Protein AF-0000000071866044 (afdb_homodimer)

pLDDT: mean 80.66, std 25.2, range [19.55, 98.75]

Solvent-accessible surface area (backbone atoms only — not comparable to full-atom values): 31209 Å² total; per-residue (Å²): 136,83,79,72,79,73,78,77,77,78,71,77,70,78,73,78,70,77,74,78,76,74,81,72,80,81,70,79,75,70,79,69,70,76,74,76,72,76,75,76,76,79,60,48,70,63,31,68,37,88,34,24,45,21,54,68,31,82,91,33,52,72,64,45,58,65,51,30,56,60,40,38,54,51,30,38,72,75,29,66,66,53,31,52,44,52,57,67,28,60,81,55,62,49,45,71,39,53,38,62,22,47,27,29,42,34,37,50,43,33,78,87,72,41,51,42,54,66,50,31,52,46,24,33,60,30,35,92,28,54,90,68,73,51,69,50,62,23,55,52,50,29,36,48,51,40,33,50,48,46,26,65,60,51,68,59,66,44,59,28,35,32,55,26,76,48,55,55,63,57,79,84,41,74,72,32,63,27,29,78,8,18,71,40,74,29,26,57,74,50,94,46,84,69,70,66,71,84,42,33,48,37,32,26,36,42,34,38,33,68,63,28,16,79,42,39,68,50,37,74,49,96,48,60,31,30,41,28,55,27,26,41,29,24,33,25,77,42,76,48,38,27,91,82,38,80,82,47,89,27,48,28,36,38,30,33,38,56,72,49,72,54,50,92,36,56,34,55,88,72,51,71,73,74,73,76,68,70,84,119,137,81,80,72,79,75,78,79,78,78,73,78,70,78,73,77,69,76,74,77,75,73,83,70,78,80,69,80,76,70,79,70,71,78,74,77,72,76,74,77,75,79,60,48,72,65,32,69,37,90,34,24,47,22,55,68,30,84,91,32,50,72,64,45,58,65,49,30,57,58,40,40,53,51,31,37,72,74,29,66,66,52,32,52,44,51,59,65,28,59,81,55,64,48,45,71,41,52,40,63,23,47,28,29,43,33,36,51,43,33,79,85,73,40,51,41,54,66,50,32,53,46,24,33,61,31,35,90,29,53,88,67,72,49,68,50,62,22,54,51,49,28,36,49,50,39,32,49,49,46,26,65,60,51,67,59,65,44,58,28,36,34,54,25,76,48,56,55,64,55,80,86,41,73,73,32,63,26,30,78,9,18,70,40,73,28,28,58,74,48,94,44,85,70,72,68,71,86,44,34,48,38,30,27,35,42,34,40,35,68,64,28,16,78,42,40,68,51,35,72,48,96,48,59,30,31,42,28,54,27,26,43,30,23,33,24,79,42,78,48,38,26,90,82,37,78,80,46,89,26,49,28,38,38,31,33,39,56,74,50,72,53,50,92,37,55,32,55,88,73,52,70,74,74,74,77,69,72,80,120

Secondary structure (DSSP, 8-state):
-----------------------------------------PPPP-S--TT------TTTHHHHHHHHHHHHHHHHHH-HHHHHHHHHHTT---EEE-HHHHHHHHHHH-SSS-THHHHHHHHHH-GGGTTTT---HHHHHHHHHHHHHHHHHH-S-EEEEEE-S---S----TT-EE--SS-EEEEE--SSS-S-GGG-SSEEEEEEESS-EE-GGG-SSSS-EEEEPTTEEEEEEEEEETTT-TT-SSSEEEEEEEEEE--TTTTTTTS---------/-----------------------------------------PPPP-S--TT------TTTHHHHHHHHHHHHHHHHHH-HHHHHHHHHHTT---EEE-HHHHHHHHHHH-SSS-THHHHHHHHHH-GGGTTTT---HHHHHHHHHHHHHHHHHH-S-EEEEEE-S---S----TT-EE--SS-EEEEE--SSS-S-GGG-SSEEEEEEESS-EE-GGG-SSSS-EEEEPTTEEEEEEEEEETTT-TT-SSSEEEEEEEEEE--TTTTTTTS---------

Nearest PDB structures (foldseek):
  2wn5-assembly1_A  TM=7.187E-01  e=1.151E-06  Clostridioides difficile
  4xsh-assembly1_B  TM=6.962E-01  e=3.735E-06  Bacillus cereus
  4tr5-assembly1_A  TM=6.330E-01  e=1.776E-06  Paenibacillus larvae subsp. larvae BRL-230010
  6klw-assembly1_H  TM=7.181E-01  e=8.890E-06  Clostridium perfringens
  7ppo-assembly1_A  TM=4.457E-01  e=5.810E-01  Legionella pneumophila

Structure (mmCIF, N/CA/C/O backbone):
data_AF-0000000071866044-model_v1
#
loop_
_entity.id
_entity.type
_entity.pdbx_description
1 polymer 'NAD(P)(+)--arginine ADP-ribosyltransferase'
#
loop_
_atom_site.group_PDB
_atom_site.id
_atom_site.type_symbol
_atom_site.label_atom_id
_atom_site.label_alt_id
_atom_site.label_comp_id
_atom_site.label_asym_id
_atom_site.label_entity_id
_atom_site.label_seq_id
_atom_site.pdbx_PDB_ins_code
_atom_site.Cartn_x
_atom_site.Cartn_y
_atom_site.Cartn_z
_atom_site.occupancy
_atom_site.B_iso_or_equiv
_atom_site.auth_seq_id
_atom_site.auth_comp_id
_atom_site.auth_asym_id
_atom_site.auth_atom_id
_atom_site.pdbx_PDB_model_num
ATOM 1 N N . MET A 1 1 ? 24.047 -8.859 -43.375 1 21.16 1 MET A N 1
ATOM 2 C CA . MET A 1 1 ? 24.562 -7.566 -43.812 1 21.16 1 MET A CA 1
ATOM 3 C C . MET A 1 1 ? 24 -6.43 -42.969 1 21.16 1 MET A C 1
ATOM 5 O O . MET A 1 1 ? 22.781 -6.328 -42.781 1 21.16 1 MET A O 1
ATOM 9 N N . ARG A 1 2 ? 24.875 -5.797 -42.062 1 20.42 2 ARG A N 1
ATOM 10 C CA . ARG A 1 2 ? 24.875 -5.137 -40.75 1 20.42 2 ARG A CA 1
ATOM 11 C C . ARG A 1 2 ? 24.359 -3.711 -40.844 1 20.42 2 ARG A C 1
ATOM 13 O O . ARG A 1 2 ? 25.125 -2.781 -41.125 1 20.42 2 ARG A O 1
ATOM 20 N N . MET A 1 3 ? 23.359 -3.49 -41.688 1 19.55 3 MET A N 1
ATOM 21 C CA . MET A 1 3 ? 23.25 -2.08 -42.062 1 19.55 3 MET A CA 1
ATOM 22 C C . MET A 1 3 ? 23.016 -1.213 -40.812 1 19.55 3 MET A C 1
ATOM 24 O O . MET A 1 3 ? 22.047 -1.438 -40.094 1 19.55 3 MET A O 1
ATOM 28 N N . LYS A 1 4 ? 24.062 -0.556 -40.312 1 22.3 4 LYS A N 1
ATOM 29 C CA . LYS A 1 4 ? 24.438 0.339 -39.219 1 22.3 4 LYS A CA 1
ATOM 30 C C . LYS A 1 4 ? 23.641 1.634 -39.25 1 22.3 4 LYS A C 1
ATOM 32 O O . LYS A 1 4 ? 23.875 2.484 -40.125 1 22.3 4 LYS A O 1
ATOM 37 N N . MET A 1 5 ? 22.328 1.606 -39.406 1 20.66 5 MET A N 1
ATOM 38 C CA . MET A 1 5 ? 21.703 2.9 -39.688 1 20.66 5 MET A CA 1
ATOM 39 C C . MET A 1 5 ? 22.141 3.939 -38.656 1 20.66 5 MET A C 1
ATOM 41 O O . MET A 1 5 ? 22.016 3.715 -37.438 1 20.66 5 MET A O 1
ATOM 45 N N . MET A 1 6 ? 23.062 4.805 -38.938 1 19.78 6 MET A N 1
ATOM 46 C CA . MET A 1 6 ? 23.844 5.898 -38.344 1 19.78 6 MET A CA 1
ATOM 47 C C . MET A 1 6 ? 22.922 7.047 -37.906 1 19.78 6 MET A C 1
ATOM 49 O O . MET A 1 6 ? 22.344 7.727 -38.75 1 19.78 6 MET A O 1
ATOM 53 N N . MET A 1 7 ? 21.812 6.781 -37.281 1 21 7 MET A N 1
ATOM 54 C CA . MET A 1 7 ? 20.938 7.938 -37.094 1 21 7 MET A CA 1
ATOM 55 C C . MET A 1 7 ? 21.703 9.109 -36.5 1 21 7 MET A C 1
ATOM 57 O O . MET A 1 7 ? 22.406 8.953 -35.5 1 21 7 MET A O 1
ATOM 61 N N . ALA A 1 8 ? 22.062 10.102 -37.25 1 22.34 8 ALA A N 1
ATOM 62 C CA . ALA A 1 8 ? 22.797 11.352 -37.094 1 22.34 8 ALA A CA 1
ATOM 63 C C . ALA A 1 8 ? 22.188 12.227 -36 1 22.34 8 ALA A C 1
ATOM 65 O O . ALA A 1 8 ? 20.969 12.43 -35.969 1 22.34 8 ALA A O 1
ATOM 66 N N . VAL A 1 9 ? 22.734 12.312 -34.812 1 21.95 9 VAL A N 1
ATOM 67 C CA . VAL A 1 9 ? 22.562 13.047 -33.562 1 21.95 9 VAL A CA 1
ATOM 68 C C . VAL A 1 9 ? 22.594 14.547 -33.812 1 21.95 9 VAL A C 1
ATOM 70 O O . VAL A 1 9 ? 23.641 15.102 -34.156 1 21.95 9 VAL A O 1
ATOM 73 N N . MET A 1 10 ? 21.625 15 -34.719 1 20.83 10 MET A N 1
ATOM 74 C CA . MET A 1 10 ? 21.797 16.422 -35.031 1 20.83 10 MET A CA 1
ATOM 75 C C . MET A 1 10 ? 21.859 17.25 -33.75 1 20.83 10 MET A C 1
ATOM 77 O O . MET A 1 10 ? 21 17.109 -32.875 1 20.83 10 MET A O 1
ATOM 81 N N . VAL A 1 11 ? 23 17.594 -33.219 1 21.86 11 VAL A N 1
ATOM 82 C CA . VAL A 1 11 ? 23.5 18.438 -32.156 1 21.86 11 VAL A CA 1
ATOM 83 C C . VAL A 1 11 ? 22.938 19.844 -32.281 1 21.86 11 VAL A C 1
ATOM 85 O O . VAL A 1 11 ? 23.25 20.547 -33.25 1 21.86 11 VAL A O 1
ATOM 88 N N . LEU A 1 12 ? 21.547 19.938 -32.188 1 21.48 12 LEU A N 1
ATOM 89 C CA . LEU A 1 12 ? 21 21.281 -32.375 1 21.48 12 LEU A CA 1
ATOM 90 C C . LEU A 1 12 ? 21.781 22.297 -31.547 1 21.48 12 LEU A C 1
ATOM 92 O O . LEU A 1 12 ? 21.875 22.172 -30.312 1 21.48 12 LEU A O 1
ATOM 96 N N . TRP A 1 13 ? 22.859 22.797 -32.031 1 21.42 13 TRP A N 1
ATOM 97 C CA . TRP A 1 13 ? 23.766 23.828 -31.531 1 21.42 13 TRP A CA 1
ATOM 98 C C . TRP A 1 13 ? 22.984 25.109 -31.203 1 21.42 13 TRP A C 1
ATOM 100 O O . TRP A 1 13 ? 22.344 25.703 -32.094 1 21.42 13 TRP A O 1
ATOM 110 N N . VAL A 1 14 ? 22.141 25.047 -30.172 1 21.77 14 VAL A N 1
ATOM 111 C CA . VAL A 1 14 ? 21.438 26.281 -29.844 1 21.77 14 VAL A CA 1
ATOM 112 C C . VAL A 1 14 ? 22.422 27.438 -29.781 1 21.77 14 VAL A C 1
ATOM 114 O O . VAL A 1 14 ? 23.422 27.375 -29.062 1 21.77 14 VAL A O 1
ATOM 117 N N . VAL A 1 15 ? 22.609 28.078 -30.875 1 21.94 15 VAL A N 1
ATOM 118 C CA . VAL A 1 15 ? 23.422 29.25 -31.156 1 21.94 15 VAL A CA 1
ATOM 119 C C . VAL A 1 15 ? 23.078 30.359 -30.156 1 21.94 15 VAL A C 1
ATOM 121 O O . VAL A 1 15 ? 21.922 30.734 -30.016 1 21.94 15 VAL A O 1
ATOM 124 N N . LEU A 1 16 ? 23.828 30.438 -29.094 1 22.66 16 LEU A N 1
ATOM 125 C CA . LEU A 1 16 ? 23.875 31.484 -28.062 1 22.66 16 LEU A CA 1
ATOM 126 C C . LEU A 1 16 ? 24.047 32.844 -28.688 1 22.66 16 LEU A C 1
ATOM 128 O O . LEU A 1 16 ? 25.109 33.156 -29.25 1 22.66 16 LEU A O 1
ATOM 132 N N . LEU A 1 17 ? 23.062 33.188 -29.531 1 23 17 LEU A N 1
ATOM 133 C CA . LEU A 1 17 ? 23.328 34.469 -30.172 1 23 17 LEU A CA 1
ATOM 134 C C . LEU A 1 17 ? 23.562 35.562 -29.125 1 23 17 LEU A C 1
ATOM 136 O O . LEU A 1 17 ? 22.891 35.562 -28.078 1 23 17 LEU A O 1
ATOM 140 N N . PRO A 1 18 ? 24.719 36.188 -29.203 1 27.31 18 PRO A N 1
ATOM 141 C CA . PRO A 1 18 ? 25.219 37.25 -28.328 1 27.31 18 PRO A CA 1
ATOM 142 C C . PRO A 1 18 ? 24.344 38.5 -28.359 1 27.31 18 PRO A C 1
ATOM 144 O O . PRO A 1 18 ? 24.219 39.125 -29.406 1 27.31 18 PRO A O 1
ATOM 147 N N . TYR A 1 19 ? 23.062 38.375 -28.078 1 23.34 19 TYR A N 1
ATOM 148 C CA . TYR A 1 19 ? 22.328 39.594 -28.281 1 23.34 19 TYR A CA 1
ATOM 149 C C . TYR A 1 19 ? 23.016 40.75 -27.578 1 23.34 19 TYR A C 1
ATOM 151 O O . TYR A 1 19 ? 23.516 40.594 -26.453 1 23.34 19 TYR A O 1
ATOM 159 N N . GLY A 1 20 ? 23.578 41.656 -28.344 1 24.53 20 GLY A N 1
ATOM 160 C CA . GLY A 1 20 ? 24.219 42.938 -28.062 1 24.53 20 GLY A CA 1
ATOM 161 C C . GLY A 1 20 ? 23.375 43.875 -27.234 1 24.53 20 GLY A C 1
ATOM 162 O O . GLY A 1 20 ? 22.297 44.312 -27.672 1 24.53 20 GLY A O 1
ATOM 163 N N . VAL A 1 21 ? 23.188 43.594 -25.953 1 26.05 21 VAL A N 1
ATOM 164 C CA . VAL A 1 21 ? 22.453 44.5 -25.078 1 26.05 21 VAL A CA 1
ATOM 165 C C . VAL A 1 21 ? 23.062 45.906 -25.141 1 26.05 21 VAL A C 1
ATOM 167 O O . VAL A 1 21 ? 24.266 46.062 -24.953 1 26.05 21 VAL A O 1
ATOM 170 N N . SER A 1 22 ? 22.5 46.656 -26.031 1 27.16 22 SER A N 1
ATOM 171 C CA . SER A 1 22 ? 22.797 48.094 -26.094 1 27.16 22 SER A CA 1
ATOM 172 C C . SER A 1 22 ? 22.828 48.688 -24.703 1 27.16 22 SER A C 1
ATOM 174 O O . SER A 1 22 ? 22.172 48.188 -23.781 1 27.16 22 SER A O 1
ATOM 176 N N . GLY A 1 23 ? 23.734 49.625 -24.422 1 25.95 23 GLY A N 1
ATOM 177 C CA . GLY A 1 23 ? 24.266 50.406 -23.312 1 25.95 23 GLY A CA 1
ATOM 178 C C . GLY A 1 23 ? 23.234 51.312 -22.656 1 25.95 23 GLY A C 1
ATOM 179 O O . GLY A 1 23 ? 23.078 52.469 -23.047 1 25.95 23 GLY A O 1
ATOM 180 N N . ALA A 1 24 ? 21.953 50.906 -22.641 1 28.39 24 ALA A N 1
ATOM 181 C CA . ALA A 1 24 ? 21.094 51.969 -22.156 1 28.39 24 ALA A CA 1
ATOM 182 C C . ALA A 1 24 ? 21.625 52.594 -20.875 1 28.39 24 ALA A C 1
ATOM 184 O O . ALA A 1 24 ? 22.406 51.969 -20.156 1 28.39 24 ALA A O 1
ATOM 185 N N . ASN A 1 25 ? 21.141 53.875 -20.625 1 30.09 25 ASN A N 1
ATOM 186 C CA . ASN A 1 25 ? 21.5 54.938 -19.703 1 30.09 25 ASN A CA 1
ATOM 187 C C . ASN A 1 25 ? 21.375 54.5 -18.25 1 30.09 25 ASN A C 1
ATOM 189 O O . ASN A 1 25 ? 20.5 53.719 -17.906 1 30.09 25 ASN A O 1
ATOM 193 N N . LEU A 1 26 ? 22.453 54.594 -17.484 1 27.92 26 LEU A N 1
ATOM 194 C CA . LEU A 1 26 ? 22.719 54.406 -16.062 1 27.92 26 LEU A CA 1
ATOM 195 C C . LEU A 1 26 ? 21.734 55.188 -15.211 1 27.92 26 LEU A C 1
ATOM 197 O O . LEU A 1 26 ? 21.859 56.406 -15.094 1 27.92 26 LEU A O 1
ATOM 201 N N . MET A 1 27 ? 20.422 55.188 -15.531 1 30.67 27 MET A N 1
ATOM 202 C CA . MET A 1 27 ? 19.703 56.031 -14.562 1 30.67 27 MET A CA 1
ATOM 203 C C . M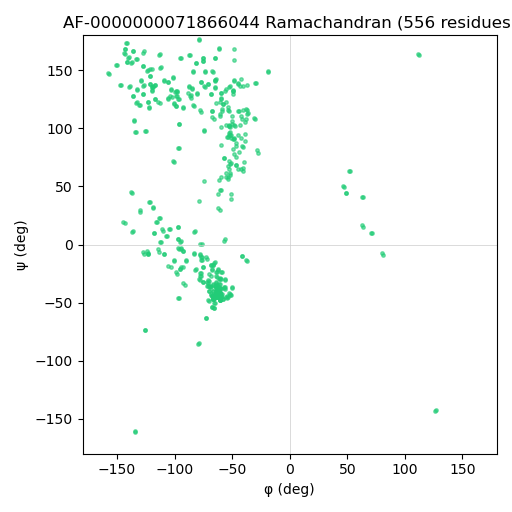ET A 1 27 ? 20.094 55.656 -13.133 1 30.67 27 MET A C 1
ATOM 205 O O . MET A 1 27 ? 20.438 54.5 -12.859 1 30.67 27 MET A O 1
ATOM 209 N N . SER A 1 28 ? 20.391 56.688 -12.305 1 31.97 28 SER A N 1
ATOM 210 C CA . SER A 1 28 ? 20.781 56.719 -10.898 1 31.97 28 SER A CA 1
ATOM 211 C C . SER A 1 28 ? 19.812 55.906 -10.031 1 31.97 28 SER A C 1
ATOM 213 O O . SER A 1 28 ? 18.594 56.031 -10.164 1 31.97 28 SER A O 1
ATOM 215 N N . HIS A 1 29 ? 20.188 54.688 -9.828 1 31.62 29 HIS A N 1
ATOM 216 C CA . HIS A 1 29 ? 19.484 53.781 -8.922 1 31.62 29 HIS A CA 1
ATOM 217 C C . HIS A 1 29 ? 19.188 54.469 -7.59 1 31.62 29 HIS A C 1
ATOM 219 O O . HIS A 1 29 ? 20.109 54.688 -6.797 1 31.62 29 HIS A O 1
ATOM 225 N N . ALA A 1 30 ? 18.312 55.438 -7.605 1 38.44 30 ALA A N 1
ATOM 226 C CA . ALA A 1 30 ? 17.844 55.875 -6.293 1 38.44 30 ALA A CA 1
ATOM 227 C C . ALA A 1 30 ? 17.688 54.688 -5.348 1 38.44 30 ALA A C 1
ATOM 229 O O . ALA A 1 30 ? 17.266 53.594 -5.762 1 38.44 30 ALA A O 1
ATOM 230 N N . GLY A 1 31 ? 18.469 54.688 -4.301 1 35.75 31 GLY A N 1
ATOM 231 C CA . GLY A 1 31 ? 18.562 53.781 -3.189 1 35.75 31 GLY A CA 1
ATOM 232 C C . GLY A 1 31 ? 17.219 53.312 -2.682 1 35.75 31 GLY A C 1
ATOM 233 O O . GLY A 1 31 ? 16.469 54.094 -2.068 1 35.75 31 GLY A O 1
ATOM 234 N N . ARG A 1 32 ? 16.469 52.562 -3.471 1 36.03 32 ARG A N 1
ATOM 235 C CA . ARG A 1 32 ? 15.32 51.969 -2.785 1 36.03 32 ARG A CA 1
ATOM 236 C C . ARG A 1 32 ? 15.703 51.438 -1.415 1 36.03 32 ARG A C 1
ATOM 238 O O . ARG A 1 32 ? 16.703 50.719 -1.286 1 36.03 32 ARG A O 1
ATOM 245 N N . LYS A 1 33 ? 15.289 52 -0.463 1 44.28 33 LYS A N 1
ATOM 246 C CA . LYS A 1 33 ? 15.398 51.469 0.893 1 44.28 33 LYS A CA 1
ATOM 247 C C . LYS A 1 33 ? 15.109 49.969 0.926 1 44.28 33 LYS A C 1
ATOM 249 O O . LYS A 1 33 ? 14.148 49.531 0.301 1 44.28 33 LYS A O 1
ATOM 254 N N . PRO A 1 34 ? 16.062 49.156 1.125 1 40.78 34 PRO A N 1
ATOM 255 C CA . PRO A 1 34 ? 15.781 47.75 1.223 1 40.78 34 PRO A CA 1
ATOM 256 C C . PRO A 1 34 ? 14.484 47.438 1.979 1 40.78 34 PRO A C 1
ATOM 258 O O . PRO A 1 34 ? 14.242 48 3.047 1 40.78 34 PRO A O 1
ATOM 261 N N . VAL A 1 35 ? 13.328 47.25 1.34 1 43.16 35 VAL A N 1
ATOM 262 C CA . VAL A 1 35 ? 12.148 46.719 2.021 1 43.16 35 VAL A CA 1
ATOM 263 C C . VAL A 1 35 ? 12.562 45.656 3.049 1 43.16 35 VAL A C 1
ATOM 265 O O . VAL A 1 35 ? 13.328 44.75 2.736 1 43.16 35 VAL A O 1
ATOM 268 N N . ALA A 1 36 ? 12.422 45.875 4.281 1 46.66 36 ALA A N 1
ATOM 269 C CA . ALA A 1 36 ? 12.695 44.969 5.387 1 46.66 36 ALA A CA 1
ATOM 270 C C . ALA A 1 36 ? 12.086 43.594 5.129 1 46.66 36 ALA A C 1
ATOM 272 O O . ALA A 1 36 ? 10.922 43.5 4.727 1 46.66 36 ALA A O 1
ATOM 273 N N . THR A 1 37 ? 12.82 42.531 4.715 1 49.12 37 THR A N 1
ATOM 274 C CA . THR A 1 37 ? 12.383 41.156 4.691 1 49.12 37 THR A CA 1
ATOM 275 C C . THR A 1 37 ? 11.531 40.844 5.918 1 49.12 37 THR A C 1
ATOM 277 O O . THR A 1 37 ? 11.906 41.156 7.043 1 49.12 37 THR A O 1
ATOM 280 N N . PRO A 1 38 ? 10.227 40.688 5.715 1 53.19 38 PRO A N 1
ATOM 281 C CA . PRO A 1 38 ? 9.477 40.344 6.922 1 53.19 38 PRO A CA 1
ATOM 282 C C . PRO A 1 38 ? 10.219 39.344 7.812 1 53.19 38 PRO A C 1
ATOM 284 O O . PRO A 1 38 ? 11.008 38.531 7.32 1 53.19 38 PRO A O 1
ATOM 287 N N . PRO A 1 39 ? 10.211 39.594 9.156 1 54.97 39 PRO A N 1
ATOM 288 C CA . PRO A 1 39 ? 10.883 38.656 10.062 1 54.97 39 PRO A CA 1
ATOM 289 C C . PRO A 1 39 ? 10.438 37.219 9.859 1 54.97 39 PRO A C 1
ATOM 291 O O . PRO A 1 39 ? 9.312 36.969 9.422 1 54.97 39 PRO A O 1
ATOM 294 N N . PRO A 1 40 ? 11.383 36.312 9.859 1 59.84 40 PRO A N 1
ATOM 295 C CA . PRO A 1 40 ? 11 34.906 9.766 1 59.84 40 PRO A CA 1
ATOM 296 C C . PRO A 1 40 ? 9.906 34.531 10.758 1 59.84 40 PRO A C 1
ATOM 298 O O . PRO A 1 40 ? 9.812 35.094 11.836 1 59.84 40 PRO A O 1
ATOM 301 N N . PRO A 1 41 ? 8.883 33.844 10.273 1 62.94 41 PRO A N 1
ATOM 302 C CA . PRO A 1 41 ? 7.836 33.406 11.211 1 62.94 41 PRO A CA 1
ATOM 303 C C . PRO A 1 41 ? 8.406 32.844 12.508 1 62.94 41 PRO A C 1
ATOM 305 O O . PRO A 1 41 ? 9.508 32.312 12.516 1 62.94 41 PRO A O 1
ATOM 308 N N . PRO A 1 42 ? 7.762 33.281 13.602 1 69.56 42 PRO A N 1
ATOM 309 C CA . PRO A 1 42 ? 8.242 32.75 14.883 1 69.56 42 PRO A CA 1
ATOM 310 C C . PRO A 1 42 ? 8.398 31.219 14.875 1 69.56 42 PRO A C 1
ATOM 312 O O . PRO A 1 42 ? 7.688 30.531 14.141 1 69.56 42 PRO A O 1
ATOM 315 N N . THR A 1 43 ? 9.438 30.734 15.516 1 79.69 43 THR A N 1
ATOM 316 C CA . THR A 1 43 ? 9.688 29.312 15.703 1 79.69 43 THR A CA 1
ATOM 317 C C . THR A 1 43 ? 8.523 28.641 16.422 1 79.69 43 THR A C 1
ATOM 319 O O . THR A 1 43 ? 8.117 29.078 17.5 1 79.69 43 THR A O 1
ATOM 322 N N . PRO A 1 44 ? 7.918 27.688 15.852 1 84.44 44 PRO A N 1
ATOM 323 C CA . PRO A 1 44 ? 6.777 27.016 16.5 1 84.44 44 PRO A CA 1
ATOM 324 C C . PRO A 1 44 ? 7.18 26.234 17.75 1 84.44 44 PRO A C 1
ATOM 326 O O . PRO A 1 44 ? 8.328 25.812 17.875 1 84.44 44 PRO A O 1
ATOM 329 N N . PRO A 1 45 ? 6.258 26.156 18.719 1 89.5 45 PRO A N 1
ATOM 330 C CA . PRO A 1 45 ? 6.52 25.297 19.859 1 89.5 45 PRO A CA 1
ATOM 331 C C . PRO A 1 45 ? 6.387 23.812 19.531 1 89.5 45 PRO A C 1
ATOM 333 O O . PRO A 1 45 ? 5.668 23.453 18.594 1 89.5 45 PRO A O 1
ATOM 336 N N . LEU A 1 46 ? 7.121 22.984 20.172 1 94.06 46 LEU A N 1
ATOM 337 C CA . LEU A 1 46 ? 6.902 21.547 20.172 1 94.06 46 LEU A CA 1
ATOM 338 C C . LEU A 1 46 ? 6.105 21.125 21.406 1 94.06 46 LEU A C 1
ATOM 340 O O . LEU A 1 46 ? 6.684 20.75 22.422 1 94.06 46 LEU A O 1
ATOM 344 N N . ASP A 1 47 ? 4.801 21.25 21.344 1 96 47 ASP A N 1
ATOM 345 C CA . ASP A 1 47 ? 3.887 21.016 22.453 1 96 47 ASP A CA 1
ATOM 346 C C . ASP A 1 47 ? 2.689 20.172 22.016 1 96 47 ASP A C 1
ATOM 348 O O . ASP A 1 47 ? 2.785 19.406 21.047 1 96 47 ASP A O 1
ATOM 352 N N . MET A 1 48 ? 1.645 20.219 22.75 1 97.12 48 MET A N 1
ATOM 353 C CA . MET A 1 48 ? 0.473 19.391 22.484 1 97.12 48 MET A CA 1
ATOM 354 C C . MET A 1 48 ? -0.415 20.047 21.422 1 97.12 48 MET A C 1
ATOM 356 O O . MET A 1 48 ? -1.571 19.656 21.25 1 97.12 48 MET A O 1
ATOM 360 N N . ALA A 1 49 ? 0.015 21.078 20.75 1 96.31 49 ALA A N 1
ATOM 361 C CA . ALA A 1 49 ? -0.653 21.734 19.625 1 96.31 49 ALA A CA 1
ATOM 362 C C . ALA A 1 49 ? -2.09 22.094 19.984 1 96.31 49 ALA A C 1
ATOM 364 O O . ALA A 1 49 ? -3.035 21.641 19.344 1 96.31 49 ALA A O 1
ATOM 365 N N . PRO A 1 50 ? -2.297 22.969 20.953 1 96.62 50 PRO A N 1
ATOM 366 C CA . PRO A 1 50 ? -3.639 23.266 21.469 1 96.62 50 PRO A CA 1
ATOM 367 C C . PRO A 1 50 ? -4.531 23.938 20.422 1 96.62 50 PRO A C 1
ATOM 369 O O . PRO A 1 50 ? -5.758 23.938 20.562 1 96.62 50 PRO A O 1
ATOM 372 N N . ASN A 1 51 ? -4.02 24.453 19.359 1 96.94 51 ASN A N 1
ATOM 373 C CA . ASN A 1 51 ? -4.801 25.188 18.375 1 96.94 51 ASN A CA 1
ATOM 374 C C . ASN A 1 51 ? -5.051 24.359 17.109 1 96.94 51 ASN A C 1
ATOM 376 O O . ASN A 1 51 ? -5.539 24.875 16.109 1 96.94 51 ASN A O 1
ATOM 380 N N . SER A 1 52 ? -4.797 23.062 17.172 1 97.88 52 SER A N 1
ATOM 381 C CA . SER A 1 52 ? -4.859 22.172 16.016 1 97.88 52 SER A CA 1
ATOM 382 C C . SER A 1 52 ? -6.297 21.766 15.711 1 97.88 52 SER A C 1
ATOM 384 O O . SER A 1 52 ? -7.059 21.438 16.625 1 97.88 52 SER A O 1
ATOM 386 N N . VAL A 1 53 ? -6.727 21.906 14.422 1 98.25 53 VAL A N 1
ATOM 387 C CA . VAL A 1 53 ? -7.895 21.156 13.969 1 98.25 53 VAL A CA 1
ATOM 388 C C . VAL A 1 53 ? -7.57 19.656 13.945 1 98.25 53 VAL A C 1
ATOM 390 O O . VAL A 1 53 ? -6.777 19.203 13.125 1 98.25 53 VAL A O 1
ATOM 393 N N . ASP A 1 54 ? -8.156 18.891 14.867 1 98.38 54 ASP A N 1
ATOM 394 C CA . ASP A 1 54 ? -7.758 17.5 15.07 1 98.38 54 ASP A CA 1
ATOM 395 C C . ASP A 1 54 ? -8.977 16.578 15.086 1 98.38 54 ASP A C 1
ATOM 397 O O . ASP A 1 54 ? -9 15.594 15.82 1 98.38 54 ASP A O 1
ATOM 401 N N . ASP A 1 55 ? -10.062 17 14.359 1 97.94 55 ASP A N 1
ATOM 402 C CA . ASP A 1 55 ? -11.266 16.172 14.305 1 97.94 55 ASP A CA 1
ATOM 403 C C . ASP A 1 55 ? -10.953 14.797 13.711 1 97.94 55 ASP A C 1
ATOM 405 O O . ASP A 1 55 ? -10.469 14.695 12.586 1 97.94 55 ASP A O 1
ATOM 409 N N . MET A 1 56 ? -11.305 13.742 14.422 1 97.19 56 MET A N 1
ATOM 410 C CA . MET A 1 56 ? -11.086 12.367 13.992 1 97.19 56 MET A CA 1
ATOM 411 C C . MET A 1 56 ? -12.328 11.805 13.312 1 97.19 56 MET A C 1
ATOM 413 O O . MET A 1 56 ? -12.258 10.789 12.617 1 97.19 56 MET A O 1
ATOM 417 N N . TYR A 1 57 ? -13.414 12.383 13.578 1 97.31 57 TYR A N 1
ATOM 418 C CA . TYR A 1 57 ? -14.711 12 13.016 1 97.31 57 TYR A CA 1
ATOM 419 C C . TYR A 1 57 ? -15.094 10.594 13.438 1 97.31 57 TYR A C 1
ATOM 421 O O . TYR A 1 57 ? -15.75 9.867 12.688 1 97.31 57 TYR A O 1
ATOM 429 N N . GLN A 1 58 ? -14.555 9.961 14.398 1 91.56 58 GLN A N 1
ATOM 430 C CA . GLN A 1 58 ? -14.703 8.57 14.82 1 91.56 58 GLN A CA 1
ATOM 431 C C . GLN A 1 58 ? -16.172 8.188 14.961 1 91.56 58 GLN A C 1
ATOM 433 O O . GLN A 1 58 ? -16.578 7.082 14.602 1 91.56 58 GLN A O 1
ATOM 438 N N . THR A 1 59 ? -17.109 9.07 15.461 1 91.19 59 THR A N 1
ATOM 439 C CA . THR A 1 59 ? -18.484 8.664 15.727 1 91.19 59 THR A CA 1
ATOM 440 C C . THR A 1 59 ? -19.453 9.32 14.734 1 91.19 59 THR A C 1
ATOM 442 O O . THR A 1 59 ? -20.672 9.242 14.898 1 91.19 59 THR A O 1
ATOM 445 N N . CYS A 1 60 ? -18.875 9.914 13.711 1 96.56 60 CYS A N 1
ATOM 446 C CA . CYS A 1 60 ? -19.781 10.664 12.844 1 96.56 60 CYS A CA 1
ATOM 447 C C . CYS A 1 60 ? -19.375 10.539 11.383 1 96.56 60 CYS A C 1
ATOM 449 O O . CYS A 1 60 ? -19.672 11.414 10.57 1 96.56 60 CYS A O 1
ATOM 451 N N . THR A 1 61 ? -18.562 9.508 11.062 1 96 61 THR A N 1
ATOM 452 C CA . THR A 1 61 ? -18 9.383 9.727 1 96 61 THR A CA 1
ATOM 453 C C . THR A 1 61 ? -19.094 9.406 8.664 1 96 61 THR A C 1
ATOM 455 O O . THR A 1 61 ? -18.984 10.109 7.66 1 96 61 THR A O 1
ATOM 458 N N . GLU A 1 62 ? -20.219 8.664 8.891 1 94.31 62 GLU A N 1
ATOM 459 C CA . GLU A 1 62 ? -21.297 8.586 7.91 1 94.31 62 GLU A CA 1
ATOM 460 C C . GLU A 1 62 ? -21.984 9.938 7.746 1 94.31 62 GLU A C 1
ATOM 462 O O . GLU A 1 62 ? -22.25 10.375 6.621 1 94.31 62 GLU A O 1
ATOM 467 N N . GLN A 1 63 ? -22.297 10.57 8.852 1 95.81 63 GLN A N 1
ATOM 468 C CA . GLN A 1 63 ? -22.938 11.883 8.805 1 95.81 63 GLN A CA 1
ATOM 469 C C . GLN A 1 63 ? -22.031 12.906 8.117 1 95.81 63 GLN A C 1
ATOM 471 O O . GLN A 1 63 ? -22.5 13.703 7.301 1 95.81 63 GLN A O 1
ATOM 476 N N . MET A 1 64 ? -20.766 12.836 8.484 1 97.06 64 MET A N 1
ATOM 477 C CA . MET A 1 64 ? -19.828 13.805 7.91 1 97.06 64 MET A CA 1
ATOM 478 C C . MET A 1 64 ? -19.656 13.57 6.414 1 97.06 64 MET A C 1
ATOM 480 O O . MET A 1 64 ? -19.453 14.523 5.656 1 97.06 64 MET A O 1
ATOM 484 N N . GLU A 1 65 ? -19.703 12.32 5.957 1 95.94 65 GLU A N 1
ATOM 485 C CA . GLU A 1 65 ? -19.609 12.023 4.527 1 95.94 65 GLU A CA 1
ATOM 486 C C . GLU A 1 65 ? -20.703 12.758 3.748 1 95.94 65 GLU A C 1
ATOM 488 O O . GLU A 1 65 ? -20.453 13.242 2.645 1 95.94 65 GLU A O 1
ATOM 493 N N . GLU A 1 66 ? -21.812 12.82 4.34 1 94.75 66 GLU A N 1
ATOM 494 C CA . GLU A 1 66 ? -22.938 13.516 3.703 1 94.75 66 GLU A CA 1
ATOM 495 C C . GLU A 1 66 ? -22.688 15.023 3.668 1 94.75 66 GLU A C 1
ATOM 497 O O . GLU A 1 66 ? -22.969 15.672 2.658 1 94.75 66 GLU A O 1
ATOM 502 N N . GLU A 1 67 ? -22.141 15.547 4.727 1 95.81 67 GLU A N 1
ATOM 503 C CA . GLU A 1 67 ? -21.922 16.984 4.832 1 95.81 67 GLU A CA 1
ATOM 504 C C . GLU A 1 67 ? -20.703 17.406 4.02 1 95.81 67 GLU A C 1
ATOM 506 O O . GLU A 1 67 ? -20.625 18.547 3.553 1 95.81 67 GLU A O 1
ATOM 511 N N . ALA A 1 68 ? -19.75 16.5 3.822 1 97.19 68 ALA A N 1
ATOM 512 C CA . ALA A 1 68 ? -18.453 16.812 3.23 1 97.19 68 ALA A CA 1
ATOM 513 C C . ALA A 1 68 ? -18.594 17.281 1.792 1 97.19 68 ALA A C 1
ATOM 515 O O . ALA A 1 68 ? -17.828 18.125 1.324 1 97.19 68 ALA A O 1
ATOM 516 N N . ALA A 1 69 ? -19.656 16.844 1.131 1 96 69 ALA A N 1
ATOM 517 C CA . ALA A 1 69 ? -19.891 17.266 -0.249 1 96 69 ALA A CA 1
ATOM 518 C C . ALA A 1 69 ? -20.141 18.766 -0.329 1 96 69 ALA A C 1
ATOM 520 O O . ALA A 1 69 ? -19.641 19.453 -1.225 1 96 69 ALA A O 1
ATOM 521 N N . THR A 1 70 ? -20.938 19.203 0.623 1 96.56 70 THR A N 1
ATOM 522 C CA . THR A 1 70 ? -21.219 20.641 0.672 1 96.56 70 THR A CA 1
ATOM 523 C C . THR A 1 70 ? -19.969 21.438 1.023 1 96.56 70 THR A C 1
ATOM 525 O O . THR A 1 70 ? -19.672 22.453 0.398 1 96.56 70 THR A O 1
ATOM 528 N N . TYR A 1 71 ? -19.203 20.984 1.982 1 97.56 71 TYR A N 1
ATOM 529 C CA . TYR A 1 71 ? -17.953 21.641 2.35 1 97.56 71 TYR A CA 1
ATOM 530 C C . TYR A 1 71 ? -16.984 21.656 1.177 1 97.56 71 TYR A C 1
ATOM 532 O O . TYR A 1 71 ? -16.281 22.641 0.967 1 97.56 71 TYR A O 1
ATOM 540 N N . LEU A 1 72 ? -16.984 20.594 0.416 1 98.06 72 LEU A N 1
ATOM 541 C CA . LEU A 1 72 ? -16.078 20.5 -0.725 1 98.06 72 LEU A CA 1
ATOM 542 C C . LEU A 1 72 ? -16.391 21.562 -1.771 1 98.06 72 LEU A C 1
ATOM 544 O O . LEU A 1 72 ? -15.492 22.203 -2.295 1 98.06 72 LEU A O 1
ATOM 548 N N . GLN A 1 73 ? -17.688 21.688 -2.029 1 97.5 73 GLN A N 1
ATOM 549 C CA . GLN A 1 73 ? -18.094 22.719 -2.99 1 97.5 73 GLN A CA 1
ATOM 550 C C . GLN A 1 73 ? -17.688 24.109 -2.514 1 97.5 73 GLN A C 1
ATOM 552 O O . GLN A 1 73 ? -17.234 24.938 -3.311 1 97.5 73 GLN A O 1
ATOM 557 N N . ASN A 1 74 ? -17.859 24.375 -1.244 1 97.12 74 ASN A N 1
ATOM 558 C CA . ASN A 1 74 ? -17.453 25.656 -0.676 1 97.12 74 ASN A CA 1
ATOM 559 C C . ASN A 1 74 ? -15.945 25.875 -0.802 1 97.12 74 ASN A C 1
ATOM 561 O O . ASN A 1 74 ? -15.5 26.969 -1.146 1 97.12 74 ASN A O 1
ATOM 565 N N . GLU A 1 75 ? -15.172 24.828 -0.513 1 97.69 75 GLU A N 1
ATOM 566 C CA . GLU A 1 75 ? -13.719 24.922 -0.616 1 97.69 75 GLU A CA 1
ATOM 567 C C . GLU A 1 75 ? -13.281 25.219 -2.047 1 97.69 75 GLU A C 1
ATOM 569 O O . GLU A 1 75 ? -12.414 26.062 -2.27 1 97.69 75 GLU A O 1
ATOM 574 N N . LYS A 1 76 ? -13.867 24.578 -3.004 1 97.62 76 LYS A N 1
ATOM 575 C CA . LYS A 1 76 ? -13.562 24.797 -4.414 1 97.62 76 LYS A CA 1
ATOM 576 C C . LYS A 1 76 ? -13.93 26.219 -4.832 1 97.62 76 LYS A C 1
ATOM 578 O O . LYS A 1 76 ? -13.195 26.859 -5.594 1 97.62 76 LYS A O 1
ATOM 583 N N . ASN A 1 77 ? -15.008 26.75 -4.293 1 97.06 77 ASN A N 1
ATOM 584 C CA . ASN A 1 77 ? -15.461 28.094 -4.625 1 97.06 77 ASN A CA 1
ATOM 585 C C . ASN A 1 77 ? -14.547 29.156 -4.027 1 97.06 77 ASN A C 1
ATOM 587 O O . ASN A 1 77 ? -14.336 30.203 -4.633 1 97.06 77 ASN A O 1
ATOM 591 N N . ASN A 1 78 ? -13.977 28.875 -2.891 1 96.12 78 ASN A N 1
ATOM 592 C CA . ASN A 1 78 ? -13.273 29.906 -2.123 1 96.12 78 ASN A CA 1
ATOM 593 C C . ASN A 1 78 ? -11.781 29.906 -2.449 1 96.12 78 ASN A C 1
ATOM 595 O O . ASN A 1 78 ? -11.078 30.875 -2.127 1 96.12 78 ASN A O 1
ATOM 599 N N . ASP A 1 79 ? -11.25 28.828 -3.012 1 95.56 79 ASP A N 1
ATOM 600 C CA . ASP A 1 79 ? -9.82 28.703 -3.266 1 95.56 79 ASP A CA 1
ATOM 601 C C . ASP A 1 79 ? -9.562 28.156 -4.668 1 95.56 79 ASP A C 1
ATOM 603 O O . ASP A 1 79 ? -9.672 26.953 -4.902 1 95.56 79 ASP A O 1
ATOM 607 N N . GLU A 1 80 ? -9.094 29.016 -5.555 1 96 80 GLU A N 1
ATOM 608 C CA . GLU A 1 80 ? -8.875 28.656 -6.953 1 96 80 GLU A CA 1
ATOM 609 C C . GLU A 1 80 ? -7.801 27.578 -7.082 1 96 80 GLU A C 1
ATOM 611 O O . GLU A 1 80 ? -7.922 26.672 -7.898 1 96 80 GLU A O 1
ATOM 616 N N . SER A 1 81 ? -6.777 27.781 -6.289 1 95.62 81 SER A N 1
ATOM 617 C CA . SER A 1 81 ? -5.703 26.797 -6.332 1 95.62 81 SER A CA 1
ATOM 618 C C . SER A 1 81 ? -6.195 25.422 -5.895 1 95.62 81 SER A C 1
ATOM 620 O O . SER A 1 81 ? -5.828 24.406 -6.492 1 95.62 81 SER A O 1
ATOM 622 N N . PHE A 1 82 ? -7.012 25.422 -4.93 1 97.19 82 PHE A N 1
ATOM 623 C CA . PHE A 1 82 ? -7.598 24.172 -4.465 1 97.19 82 PHE A CA 1
ATOM 624 C C . PHE A 1 82 ? -8.5 23.578 -5.535 1 97.19 82 PHE A C 1
ATOM 626 O O . PHE A 1 82 ? -8.43 22.375 -5.812 1 97.19 82 PHE A O 1
ATOM 633 N N . ARG A 1 83 ? -9.336 24.359 -6.113 1 97.62 83 ARG A N 1
ATOM 634 C CA . ARG A 1 83 ? -10.242 23.906 -7.164 1 97.62 83 ARG A CA 1
ATOM 635 C C . ARG A 1 83 ? -9.469 23.25 -8.305 1 97.62 83 ARG A C 1
ATOM 637 O O . ARG A 1 83 ? -9.852 22.188 -8.789 1 97.62 83 ARG A O 1
ATOM 644 N N . LYS A 1 84 ? -8.445 23.875 -8.68 1 96.94 84 LYS A N 1
ATOM 645 C CA . LYS A 1 84 ? -7.641 23.344 -9.773 1 96.94 84 LYS A CA 1
ATOM 646 C C . LYS A 1 84 ? -6.992 22.016 -9.398 1 96.94 84 LYS A C 1
ATOM 648 O O . LYS A 1 84 ? -6.98 21.078 -10.188 1 96.94 84 LYS A O 1
ATOM 653 N N . SER A 1 85 ? -6.461 21.984 -8.18 1 96.12 85 SER A N 1
ATOM 654 C CA . SER A 1 85 ? -5.824 20.75 -7.703 1 96.12 85 SER A CA 1
ATOM 655 C C . SER A 1 85 ? -6.828 19.609 -7.617 1 96.12 85 SER A C 1
ATOM 657 O O . SER A 1 85 ? -6.52 18.484 -7.988 1 96.12 85 SER A O 1
ATOM 659 N N . TRP A 1 86 ? -8.016 19.922 -7.141 1 97.5 86 TRP A N 1
ATOM 660 C CA . TRP A 1 86 ? -9.055 18.906 -7.027 1 97.5 86 TRP A CA 1
ATOM 661 C C . TRP A 1 86 ? -9.492 18.422 -8.406 1 97.5 86 TRP A C 1
ATOM 663 O O . TRP A 1 86 ? -9.719 17.234 -8.609 1 97.5 86 TRP A O 1
ATOM 673 N N . LYS A 1 87 ? -9.609 19.312 -9.344 1 96.88 87 LYS A N 1
ATOM 674 C CA . LYS A 1 87 ? -9.984 18.953 -10.711 1 96.88 87 LYS A CA 1
ATOM 675 C C . LYS A 1 87 ? -8.953 18.016 -11.328 1 96.88 87 LYS A C 1
ATOM 677 O O . LYS A 1 87 ? -9.312 17.031 -11.984 1 96.88 87 LYS A O 1
ATOM 682 N N . GLU A 1 88 ? -7.734 18.297 -11.078 1 94.44 88 GLU A N 1
ATOM 683 C CA . GLU A 1 88 ? -6.668 17.453 -11.609 1 94.44 88 GLU A CA 1
ATOM 684 C C . GLU A 1 88 ? -6.738 16.047 -11.016 1 94.44 88 GLU A C 1
ATOM 686 O O . GLU A 1 88 ? -6.391 15.07 -11.688 1 94.44 88 GLU A O 1
ATOM 691 N N . ALA A 1 89 ? -7.18 15.961 -9.781 1 94.62 89 ALA A N 1
ATOM 692 C CA . ALA A 1 89 ? -7.234 14.68 -9.086 1 94.62 89 ALA A CA 1
ATOM 693 C C . ALA A 1 89 ? -8.438 13.859 -9.531 1 94.62 89 ALA A C 1
ATOM 695 O O . ALA A 1 89 ? -8.547 12.672 -9.219 1 94.62 89 ALA A O 1
ATOM 696 N N . GLU A 1 90 ? -9.359 14.43 -10.32 1 95.44 90 GLU A N 1
ATOM 697 C CA . GLU A 1 90 ? -10.586 13.758 -10.719 1 95.44 90 GLU A CA 1
ATOM 698 C C . GLU A 1 90 ? -10.289 12.57 -11.633 1 95.44 90 GLU A C 1
ATOM 700 O O . GLU A 1 90 ? -11.148 11.711 -11.844 1 95.44 90 GLU A O 1
ATOM 705 N N . LYS A 1 91 ? -9.156 12.492 -12.211 1 91.31 91 LYS A N 1
ATOM 706 C CA . LYS A 1 91 ? -8.766 11.367 -13.062 1 91.31 91 LYS A CA 1
ATOM 707 C C . LYS A 1 91 ? -8.617 10.086 -12.25 1 91.31 91 LYS A C 1
ATOM 709 O O . LYS A 1 91 ? -8.648 8.984 -12.805 1 91.31 91 LYS A O 1
ATOM 714 N N . TYR A 1 92 ? -8.414 10.242 -10.961 1 90.38 92 TYR A N 1
ATOM 715 C CA . TYR A 1 92 ? -8.266 9.07 -10.109 1 90.38 92 TYR A CA 1
ATOM 716 C C . TYR A 1 92 ? -9.633 8.531 -9.688 1 90.38 92 TYR A C 1
ATOM 718 O O . TYR A 1 92 ? -10.609 9.273 -9.617 1 90.38 92 TYR A O 1
ATOM 726 N N . GLU A 1 93 ? -9.703 7.203 -9.477 1 90.81 93 GLU A N 1
ATOM 727 C CA . GLU A 1 93 ? -10.906 6.52 -9.016 1 90.81 93 GLU A CA 1
ATOM 728 C C . GLU A 1 93 ? -10.719 5.945 -7.617 1 90.81 93 GLU A C 1
ATOM 730 O O . GLU A 1 93 ? -9.594 5.898 -7.105 1 90.81 93 GLU A O 1
ATOM 735 N N . GLY A 1 94 ? -11.82 5.629 -7.016 1 93.38 94 GLY A N 1
ATOM 736 C CA . GLY A 1 94 ? -11.719 4.91 -5.758 1 93.38 94 GLY A CA 1
ATOM 737 C C . GLY A 1 94 ? -11.031 3.564 -5.895 1 93.38 94 GLY A C 1
ATOM 738 O O . GLY A 1 94 ? -10.703 3.135 -7.004 1 93.38 94 GLY A O 1
ATOM 739 N N . PHE A 1 95 ? -10.711 3.018 -4.809 1 92.75 95 PHE A N 1
ATOM 740 C CA . PHE A 1 95 ? -10.047 1.72 -4.762 1 92.75 95 PHE A CA 1
ATOM 741 C C . PHE A 1 95 ? -10.812 0.757 -3.855 1 92.75 95 PHE A C 1
ATOM 743 O O . PHE A 1 95 ? -11.32 1.155 -2.807 1 92.75 95 PHE A O 1
ATOM 750 N N . LYS A 1 96 ? -10.875 -0.45 -4.422 1 93.88 96 LYS A N 1
ATOM 751 C CA . LYS A 1 96 ? -11.57 -1.443 -3.611 1 93.88 96 LYS A CA 1
ATOM 752 C C . LYS A 1 96 ? -10.977 -2.834 -3.814 1 93.88 96 LYS A C 1
ATOM 754 O O . LYS A 1 96 ? -10.602 -3.199 -4.934 1 93.88 96 LYS A O 1
ATOM 759 N N . LEU A 1 97 ? -10.805 -3.557 -2.766 1 95.56 97 LEU A N 1
ATOM 760 C CA . LEU A 1 97 ? -10.633 -5.004 -2.719 1 95.56 97 LEU A CA 1
ATOM 761 C C . LEU A 1 97 ? -11.781 -5.66 -1.953 1 95.56 97 LEU A C 1
ATOM 763 O O . LEU A 1 97 ? -12.07 -5.281 -0.817 1 95.56 97 LEU A O 1
ATOM 767 N N . SER A 1 98 ? -12.445 -6.656 -2.658 1 96.19 98 SER A N 1
ATOM 768 C CA . SER A 1 98 ? -13.484 -7.398 -1.952 1 96.19 98 SER A CA 1
ATOM 769 C C . SER A 1 98 ? -12.898 -8.203 -0.796 1 96.19 98 SER A C 1
ATOM 771 O O . SER A 1 98 ? -11.688 -8.414 -0.727 1 96.19 98 SER A O 1
ATOM 773 N N . LYS A 1 99 ? -13.766 -8.547 0.092 1 96.12 99 LYS A N 1
ATOM 774 C CA . LYS A 1 99 ? -13.352 -9.398 1.202 1 96.12 99 LYS A CA 1
ATOM 775 C C . LYS A 1 99 ? -12.641 -10.648 0.698 1 96.12 99 LYS A C 1
ATOM 777 O O . LYS A 1 99 ? -11.594 -11.031 1.217 1 96.12 99 LYS A O 1
ATOM 782 N N . GLU A 1 100 ? -13.156 -11.273 -0.371 1 97.88 100 GLU A N 1
ATOM 783 C CA . GLU A 1 100 ? -12.594 -12.516 -0.905 1 97.88 100 GLU A CA 1
ATOM 784 C C . GLU A 1 100 ? -11.219 -12.281 -1.523 1 97.88 100 GLU A C 1
ATOM 786 O O . GLU A 1 100 ? -10.344 -13.141 -1.431 1 97.88 100 GLU A O 1
ATOM 791 N N . GLN A 1 101 ? -11.07 -11.125 -2.162 1 97.44 101 GLN A N 1
ATOM 792 C CA . GLN A 1 101 ? -9.766 -10.789 -2.713 1 97.44 101 GLN A CA 1
ATOM 793 C C . GLN A 1 101 ? -8.727 -10.648 -1.605 1 97.44 101 GLN A C 1
ATOM 795 O O . GLN A 1 101 ? -7.613 -11.164 -1.726 1 97.44 101 GLN A O 1
ATOM 800 N N . VAL A 1 102 ? -9.086 -9.938 -0.521 1 95.56 102 VAL A N 1
ATOM 801 C CA . VAL A 1 102 ? -8.18 -9.773 0.616 1 95.56 102 VAL A CA 1
ATOM 802 C C . VAL A 1 102 ? -7.867 -11.141 1.224 1 95.56 102 VAL A C 1
ATOM 804 O O . VAL A 1 102 ? -6.707 -11.445 1.506 1 95.56 102 VAL A O 1
ATOM 807 N N . MET A 1 103 ? -8.867 -11.961 1.354 1 96.56 103 MET A N 1
ATOM 808 C CA . MET A 1 103 ? -8.688 -13.305 1.909 1 96.56 103 MET A CA 1
ATOM 809 C C . MET A 1 103 ? -7.77 -14.141 1.028 1 96.56 103 MET A C 1
ATOM 811 O O . MET A 1 103 ? -6.922 -14.875 1.534 1 96.56 103 MET A O 1
ATOM 815 N N . ALA A 1 104 ? -7.941 -14.023 -0.283 1 97.81 104 ALA A N 1
ATOM 816 C CA . ALA A 1 104 ? -7.09 -14.758 -1.216 1 97.81 104 ALA A CA 1
ATOM 817 C C . ALA A 1 104 ? -5.625 -14.375 -1.043 1 97.81 104 ALA A C 1
ATOM 819 O O . ALA A 1 104 ? -4.742 -15.242 -1.064 1 97.81 104 ALA A O 1
ATOM 820 N N . LEU A 1 105 ? -5.375 -13.062 -0.862 1 95.81 105 LEU A N 1
ATOM 821 C CA . LEU A 1 105 ? -4.012 -12.594 -0.636 1 95.81 105 LEU A CA 1
ATOM 822 C C . LEU A 1 105 ? -3.441 -13.18 0.651 1 95.81 105 LEU A C 1
ATOM 824 O O . LEU A 1 105 ? -2.305 -13.656 0.67 1 95.81 105 LEU A O 1
ATOM 828 N N . TYR A 1 106 ? -4.215 -13.227 1.662 1 92.88 106 TYR A N 1
ATOM 829 C CA . TYR A 1 106 ? -3.768 -13.781 2.938 1 92.88 106 TYR A CA 1
ATOM 830 C C . TYR A 1 106 ? -3.518 -15.281 2.828 1 92.88 106 TYR A C 1
ATOM 832 O O . TYR A 1 106 ? -2.504 -15.781 3.318 1 92.88 106 TYR A O 1
ATOM 840 N N . VAL A 1 107 ? -4.395 -15.977 2.205 1 95.88 107 VAL A N 1
ATOM 841 C CA . VAL A 1 107 ? -4.266 -17.422 2.061 1 95.88 107 VAL A CA 1
ATOM 842 C C . VAL A 1 107 ? -3.002 -17.75 1.268 1 95.88 107 VAL A C 1
ATOM 844 O O . VAL A 1 107 ? -2.254 -18.672 1.631 1 95.88 107 VAL A O 1
ATOM 847 N N . TYR A 1 108 ? -2.783 -17.016 0.229 1 95.31 108 TYR A N 1
ATOM 848 C CA . TYR A 1 108 ? -1.622 -17.25 -0.62 1 95.31 108 TYR A CA 1
ATOM 849 C C . TYR A 1 108 ? -0.327 -17 0.145 1 95.31 108 TYR A C 1
ATOM 851 O O . TYR A 1 108 ? 0.661 -17.719 -0.046 1 95.31 108 TYR A O 1
ATOM 859 N N . THR A 1 109 ? -0.306 -15.992 1.045 1 91.31 109 THR A N 1
ATOM 860 C CA . THR A 1 109 ? 0.93 -15.562 1.691 1 91.31 109 THR A CA 1
ATOM 861 C C . THR A 1 109 ? 1.085 -16.234 3.057 1 91.31 109 THR A C 1
ATOM 863 O O . THR A 1 109 ? 2.137 -16.125 3.689 1 91.31 109 THR A O 1
ATOM 866 N N . SER A 1 110 ? 0.14 -16.969 3.473 1 88 110 SER A N 1
ATOM 867 C CA . SER A 1 110 ? 0.185 -17.578 4.797 1 88 110 SER A CA 1
ATOM 868 C C . SER A 1 110 ? 1.224 -18.688 4.855 1 88 110 SER A C 1
ATOM 870 O O . SER A 1 110 ? 1.293 -19.531 3.955 1 88 110 SER A O 1
ATOM 872 N N . SER A 1 111 ? 2.004 -18.75 5.988 1 82.12 111 SER A N 1
ATOM 873 C CA . SER A 1 111 ? 3.021 -19.781 6.195 1 82.12 111 SER A CA 1
ATOM 874 C C . SER A 1 111 ? 2.441 -21 6.906 1 82.12 111 SER A C 1
ATOM 876 O O . SER A 1 111 ? 3.08 -22.047 6.965 1 82.12 111 SER A O 1
ATOM 878 N N . LYS A 1 112 ? 1.33 -20.953 7.453 1 85.12 112 LYS A N 1
ATOM 879 C CA . LYS A 1 112 ? 0.763 -22.031 8.258 1 85.12 112 LYS A CA 1
ATOM 880 C C . LYS A 1 112 ? 0.432 -23.25 7.402 1 85.12 112 LYS A C 1
ATOM 882 O O . LYS A 1 112 ? 0.899 -24.359 7.676 1 85.12 112 LYS A O 1
ATOM 887 N N . ASN A 1 113 ? -0.316 -23.172 6.336 1 88.94 113 ASN A N 1
ATOM 888 C CA . ASN A 1 113 ? -0.725 -24.281 5.496 1 88.94 113 ASN A CA 1
ATOM 889 C C . ASN A 1 113 ? -0.028 -24.25 4.137 1 88.94 113 ASN A C 1
ATOM 891 O O . ASN A 1 113 ? -0.049 -25.234 3.396 1 88.94 113 ASN A O 1
ATOM 895 N N . LYS A 1 114 ? 0.619 -23.26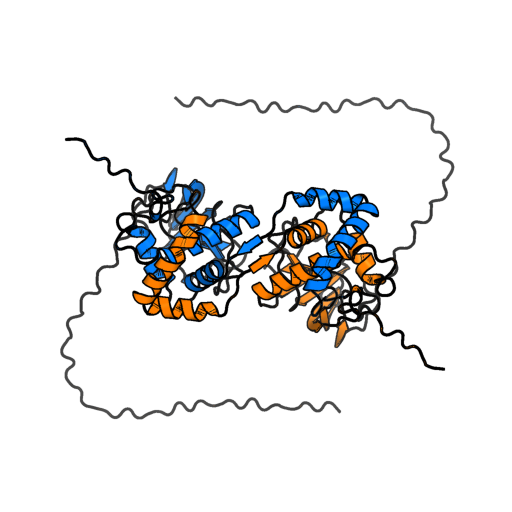6 3.879 1 91.38 114 LYS A N 1
ATOM 896 C CA . LYS A 1 114 ? 1.427 -23.078 2.678 1 91.38 114 LYS A CA 1
ATOM 897 C C . LYS A 1 114 ? 0.652 -23.484 1.426 1 91.38 114 LYS A C 1
ATOM 899 O O . LYS A 1 114 ? 1.15 -24.25 0.598 1 91.38 114 LYS A O 1
ATOM 904 N N . ILE A 1 115 ? -0.569 -22.984 1.311 1 95.5 115 ILE A N 1
ATOM 905 C CA . ILE A 1 115 ? -1.476 -23.297 0.211 1 95.5 115 ILE A CA 1
ATOM 906 C C . ILE A 1 115 ? -0.83 -22.906 -1.116 1 95.5 115 ILE A C 1
ATOM 908 O O . ILE A 1 115 ? -1.153 -23.469 -2.162 1 95.5 115 ILE A O 1
ATOM 912 N N . TYR A 1 116 ? 0.129 -21.953 -1.07 1 94.12 116 TYR A N 1
ATOM 913 C CA . TYR A 1 116 ? 0.728 -21.453 -2.305 1 94.12 116 TYR A CA 1
ATOM 914 C C . TYR A 1 116 ? 1.482 -22.562 -3.027 1 94.12 116 TYR A C 1
ATOM 916 O O . TYR A 1 116 ? 1.638 -22.516 -4.25 1 94.12 116 TYR A O 1
ATOM 924 N N . ILE A 1 117 ? 1.924 -23.594 -2.367 1 93.88 117 ILE A N 1
ATOM 925 C CA . ILE A 1 117 ? 2.73 -24.656 -2.977 1 93.88 117 ILE A CA 1
ATOM 926 C C . ILE A 1 117 ? 1.854 -25.516 -3.883 1 93.88 117 ILE A C 1
ATOM 928 O O . ILE A 1 117 ? 2.039 -25.531 -5.102 1 93.88 117 ILE A O 1
ATOM 932 N N . PRO A 1 118 ? 0.836 -26.203 -3.279 1 95.44 118 PRO A N 1
ATOM 933 C CA . PRO A 1 118 ? -0.003 -26.984 -4.188 1 95.44 118 PRO A CA 1
ATOM 934 C C . PRO A 1 118 ? -0.745 -26.125 -5.203 1 95.44 118 PRO A C 1
ATOM 936 O O . PRO A 1 118 ? -0.978 -26.547 -6.336 1 95.44 118 PRO A O 1
ATOM 939 N N . PHE A 1 119 ? -1.15 -24.969 -4.855 1 97.88 119 PHE A N 1
ATOM 940 C CA . PHE A 1 119 ? -1.835 -24.047 -5.75 1 97.88 119 PHE A CA 1
ATOM 941 C C . PHE A 1 119 ? -0.954 -23.688 -6.945 1 97.88 119 PHE A C 1
ATOM 943 O O . PHE A 1 119 ? -1.396 -23.781 -8.094 1 97.88 119 PHE A O 1
ATOM 950 N N . ASN A 1 120 ? 0.303 -23.344 -6.688 1 96.56 120 ASN A N 1
ATOM 951 C CA . ASN A 1 120 ? 1.208 -22.969 -7.77 1 96.56 120 ASN A CA 1
ATOM 952 C C . ASN A 1 120 ? 1.575 -24.172 -8.633 1 96.56 120 ASN A C 1
ATOM 954 O O . ASN A 1 120 ? 1.772 -24.031 -9.844 1 96.56 120 ASN A O 1
ATOM 958 N N . GLU A 1 121 ? 1.699 -25.281 -8.023 1 95 121 GLU A N 1
ATOM 959 C CA . GLU A 1 121 ? 1.932 -26.484 -8.82 1 95 121 GLU A CA 1
ATOM 960 C C . GLU A 1 121 ? 0.779 -26.734 -9.789 1 95 121 GLU A C 1
ATOM 962 O O . GLU A 1 121 ? 1.002 -26.984 -10.977 1 95 121 GLU A O 1
ATOM 967 N N . ALA A 1 122 ? -0.403 -26.656 -9.273 1 97.38 122 ALA A N 1
ATOM 968 C CA . ALA A 1 122 ? -1.575 -26.828 -10.133 1 97.38 122 ALA A CA 1
ATOM 969 C C . ALA A 1 122 ? -1.621 -25.766 -11.219 1 97.38 122 ALA A C 1
ATOM 971 O O . ALA A 1 122 ? -1.879 -26.062 -12.391 1 97.38 122 ALA A O 1
ATOM 972 N N . THR A 1 123 ? -1.369 -24.531 -10.852 1 98.06 123 THR A N 1
ATOM 973 C CA . THR A 1 123 ? -1.395 -23.422 -11.797 1 98.06 123 THR A CA 1
ATOM 974 C C . THR A 1 123 ? -0.36 -23.625 -12.898 1 98.06 123 THR A C 1
ATOM 976 O O . THR A 1 123 ? -0.62 -23.328 -14.062 1 98.06 123 THR A O 1
ATOM 979 N N . ARG A 1 124 ? 0.719 -24.203 -12.586 1 96.06 124 ARG A N 1
ATOM 980 C CA . ARG A 1 124 ? 1.829 -24.391 -13.516 1 96.06 124 ARG A CA 1
ATOM 981 C C . ARG A 1 124 ? 1.546 -25.531 -14.5 1 96.06 124 ARG A C 1
ATOM 983 O O . ARG A 1 124 ? 1.999 -25.484 -15.641 1 96.06 124 ARG A O 1
ATOM 990 N N . THR A 1 125 ? 0.679 -26.484 -14.133 1 96.25 125 THR A N 1
ATOM 991 C CA . THR A 1 125 ? 0.703 -27.734 -14.875 1 96.25 125 THR A CA 1
ATOM 992 C C . THR A 1 125 ? -0.688 -28.094 -15.391 1 96.25 125 THR A C 1
ATOM 994 O O . THR A 1 125 ? -0.835 -28.953 -16.25 1 96.25 125 THR A O 1
ATOM 997 N N . GLU A 1 126 ? -1.738 -27.359 -15.016 1 97.62 126 GLU A N 1
ATOM 998 C CA . GLU A 1 126 ? -3.057 -27.953 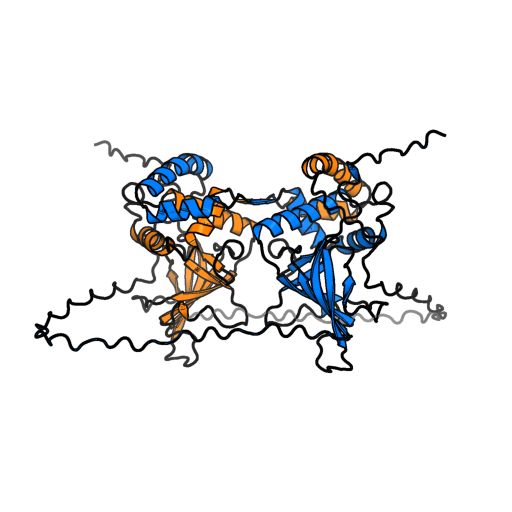-15.211 1 97.62 126 GLU A CA 1
ATOM 999 C C . GLU A 1 126 ? -3.9 -27.109 -16.172 1 97.62 126 GLU A C 1
ATOM 1001 O O . GLU A 1 126 ? -5.125 -27.062 -16.047 1 97.62 126 GLU A O 1
ATOM 1006 N N . ARG A 1 127 ? -3.266 -26.5 -17.062 1 97.25 127 ARG A N 1
ATOM 1007 C CA . ARG A 1 127 ? -3.992 -25.734 -18.078 1 97.25 127 ARG A CA 1
ATOM 1008 C C . ARG A 1 127 ? -5.086 -26.594 -18.719 1 97.25 127 ARG A C 1
ATOM 1010 O O . ARG A 1 127 ? -6.219 -26.141 -18.875 1 97.25 127 ARG A O 1
ATOM 1017 N N . PHE A 1 128 ? -4.809 -27.781 -19.031 1 96.06 128 PHE A N 1
ATOM 1018 C CA . PHE A 1 128 ? -5.719 -28.641 -19.797 1 96.06 128 PHE A CA 1
ATOM 1019 C C . PHE A 1 128 ? -6.75 -29.281 -18.891 1 96.06 128 PHE A C 1
ATOM 1021 O O . PHE A 1 128 ? -7.742 -29.844 -19.359 1 96.06 128 PHE A O 1
ATOM 1028 N N . LYS A 1 129 ? -6.609 -29.141 -17.641 1 96.06 129 LYS A N 1
ATOM 1029 C CA . LYS A 1 129 ? -7.578 -29.625 -16.656 1 96.06 129 LYS A CA 1
ATOM 1030 C C . LYS A 1 129 ? -8.367 -28.469 -16.047 1 96.06 129 LYS A C 1
ATOM 1032 O O . LYS A 1 129 ? -9.133 -28.656 -15.109 1 96.06 129 LYS A O 1
ATOM 1037 N N . TYR A 1 130 ? -8.156 -27.375 -16.578 1 96.38 130 TYR A N 1
ATOM 1038 C CA . TYR A 1 130 ? -8.695 -26.156 -16 1 96.38 130 TYR A CA 1
ATOM 1039 C C . TYR A 1 130 ? -10.211 -26.234 -15.867 1 96.38 130 TYR A C 1
ATOM 1041 O O . TYR A 1 130 ? -10.781 -25.766 -14.875 1 96.38 130 TYR A O 1
ATOM 1049 N N . LYS A 1 131 ? -10.883 -26.812 -16.734 1 94.62 131 LYS A N 1
ATOM 1050 C CA . LYS A 1 131 ? -12.336 -26.859 -16.734 1 94.62 131 LYS A CA 1
ATOM 1051 C C . LYS A 1 131 ? -12.844 -28.141 -16.047 1 94.62 131 LYS A C 1
ATOM 1053 O O . LYS A 1 131 ? -14.047 -28.328 -15.906 1 94.62 131 LYS A O 1
ATOM 1058 N N . THR A 1 132 ? -11.953 -29 -15.648 1 92.25 132 THR A N 1
ATOM 1059 C CA . THR A 1 132 ? -12.375 -30.297 -15.125 1 92.25 132 THR A CA 1
ATOM 1060 C C . THR A 1 132 ? -11.781 -30.531 -13.734 1 92.25 132 THR A C 1
ATOM 1062 O O . THR A 1 132 ? -12.406 -30.203 -12.727 1 92.25 132 THR A O 1
ATOM 1065 N N . ALA A 1 133 ? -10.492 -30.812 -13.664 1 93.06 133 ALA A N 1
ATOM 1066 C CA . ALA A 1 133 ? -9.914 -31.359 -12.438 1 93.06 133 ALA A CA 1
ATOM 1067 C C . ALA A 1 133 ? -9.211 -30.266 -11.633 1 93.06 133 ALA A C 1
ATOM 1069 O O . ALA A 1 133 ? -8.914 -30.453 -10.453 1 93.06 133 ALA A O 1
ATOM 1070 N N . PHE A 1 134 ? -8.969 -29.156 -12.234 1 96.5 134 PHE A N 1
ATOM 1071 C CA . PHE A 1 134 ? -8.344 -28.062 -11.492 1 96.5 134 PHE A CA 1
ATOM 1072 C C . PHE A 1 134 ? -9.156 -27.719 -10.258 1 96.5 134 PHE A C 1
ATOM 1074 O O . PHE A 1 134 ? -10.375 -27.547 -10.336 1 96.5 134 PHE A O 1
ATOM 1081 N N . ASN A 1 135 ? -8.508 -27.547 -9.047 1 96.12 135 ASN A N 1
ATOM 1082 C CA . ASN A 1 135 ? -9.242 -27.453 -7.789 1 96.12 135 ASN A CA 1
ATOM 1083 C C . ASN A 1 135 ? -9.055 -26.094 -7.137 1 96.12 135 ASN A C 1
ATOM 1085 O O . ASN A 1 135 ? -9.234 -25.953 -5.926 1 96.12 135 ASN A O 1
ATOM 1089 N N . TYR A 1 136 ? -8.625 -25.047 -7.91 1 98.25 136 TYR A N 1
ATOM 1090 C CA . TYR A 1 136 ? -8.352 -23.75 -7.316 1 98.25 136 TYR A CA 1
ATOM 1091 C C . TYR A 1 136 ? -8.898 -22.625 -8.195 1 98.25 136 TYR A C 1
ATOM 1093 O O . TYR A 1 136 ? -8.211 -21.625 -8.438 1 98.25 136 TYR A O 1
ATOM 1101 N N . HIS A 1 137 ? -10.133 -22.828 -8.656 1 98.31 137 HIS A N 1
ATOM 1102 C CA . HIS A 1 137 ? -10.727 -21.828 -9.539 1 98.31 137 HIS A CA 1
ATOM 1103 C C . HIS A 1 137 ? -10.945 -20.516 -8.82 1 98.31 137 HIS A C 1
ATOM 1105 O O . HIS A 1 137 ? -10.578 -19.453 -9.328 1 98.31 137 HIS A O 1
ATOM 1111 N N . ALA A 1 138 ? -11.578 -20.594 -7.652 1 98.44 138 ALA A N 1
ATOM 1112 C CA . ALA A 1 138 ? -11.922 -19.391 -6.906 1 98.44 138 ALA A CA 1
ATOM 1113 C C . ALA A 1 138 ? -10.664 -18.672 -6.41 1 98.44 138 ALA A C 1
ATOM 1115 O O . ALA A 1 138 ? -10.539 -17.453 -6.551 1 98.44 138 ALA A O 1
ATOM 1116 N N . LEU A 1 139 ? -9.727 -19.422 -5.844 1 98.69 139 LEU A N 1
ATOM 1117 C CA . LEU A 1 139 ? -8.492 -18.812 -5.375 1 98.69 139 LEU A CA 1
ATOM 1118 C C . LEU A 1 139 ? -7.75 -18.141 -6.527 1 98.69 139 LEU A C 1
ATOM 1120 O O . LEU A 1 139 ? -7.27 -17.016 -6.383 1 98.69 139 LEU A O 1
ATOM 1124 N N . HIS A 1 140 ? -7.641 -18.812 -7.727 1 98.75 140 HIS A N 1
ATOM 1125 C CA . HIS A 1 140 ? -6.984 -18.234 -8.898 1 98.75 140 HIS A CA 1
ATOM 1126 C C . HIS A 1 140 ? -7.664 -16.953 -9.328 1 98.75 140 HIS A C 1
ATOM 1128 O O . HIS A 1 140 ? -6.996 -15.953 -9.602 1 98.75 140 HIS A O 1
ATOM 1134 N N . PHE A 1 141 ? -8.992 -16.938 -9.32 1 98.69 141 PHE A N 1
ATOM 1135 C CA . PHE A 1 141 ? -9.766 -15.781 -9.742 1 98.69 141 PHE A CA 1
ATOM 1136 C C . PHE A 1 141 ? -9.547 -14.609 -8.797 1 98.69 141 PHE A C 1
ATOM 1138 O O . PHE A 1 141 ? -9.188 -13.508 -9.227 1 98.69 141 PHE A O 1
ATOM 1145 N N . TYR A 1 142 ? -9.773 -14.828 -7.473 1 98.69 142 TYR A N 1
ATOM 1146 C CA . TYR A 1 142 ? -9.688 -13.758 -6.488 1 98.69 142 TYR A CA 1
ATOM 1147 C C . TYR A 1 142 ? -8.266 -13.203 -6.406 1 98.69 142 TYR A C 1
ATOM 1149 O O . TYR A 1 142 ? -8.07 -11.992 -6.273 1 98.69 142 TYR A O 1
ATOM 1157 N N . LEU A 1 143 ? -7.262 -14.078 -6.484 1 98.56 143 LEU A N 1
ATOM 1158 C CA . LEU A 1 143 ? -5.875 -13.633 -6.43 1 98.56 143 LEU A CA 1
ATOM 1159 C C . LEU A 1 143 ? -5.504 -12.844 -7.676 1 98.56 143 LEU A C 1
ATOM 1161 O O . LEU A 1 143 ? -4.875 -11.781 -7.586 1 98.56 143 LEU A O 1
ATOM 1165 N N . THR A 1 144 ? -5.926 -13.32 -8.867 1 98.75 144 THR A N 1
ATOM 1166 C CA . THR A 1 144 ? -5.656 -12.648 -10.133 1 98.75 144 THR A CA 1
ATOM 1167 C C . THR A 1 144 ? -6.262 -11.242 -10.141 1 98.75 144 THR A C 1
ATOM 1169 O O . THR A 1 144 ? -5.582 -10.266 -10.453 1 98.75 144 THR A O 1
ATOM 1172 N N . THR A 1 145 ? -7.492 -11.18 -9.719 1 98.12 145 THR A N 1
ATOM 1173 C CA . THR A 1 145 ? -8.172 -9.891 -9.781 1 98.12 145 THR A CA 1
ATOM 1174 C C . THR A 1 145 ? -7.676 -8.961 -8.68 1 98.12 145 THR A C 1
ATOM 1176 O O . THR A 1 145 ? -7.648 -7.742 -8.844 1 98.12 145 THR A O 1
ATOM 1179 N N . ALA A 1 146 ? -7.285 -9.508 -7.488 1 97.56 146 ALA A N 1
ATOM 1180 C CA . ALA A 1 146 ? -6.641 -8.688 -6.465 1 97.56 146 ALA A CA 1
ATOM 1181 C C . ALA A 1 146 ? -5.367 -8.039 -7.004 1 97.56 146 ALA A C 1
ATOM 1183 O O . ALA A 1 146 ? -5.168 -6.832 -6.848 1 97.56 146 ALA A O 1
ATOM 1184 N N . VAL A 1 147 ? -4.512 -8.82 -7.676 1 97.62 147 VAL A N 1
ATOM 1185 C CA . VAL A 1 147 ? -3.256 -8.328 -8.234 1 97.62 147 VAL A CA 1
ATOM 1186 C C . VAL A 1 147 ? -3.541 -7.27 -9.297 1 97.62 147 VAL A C 1
ATOM 1188 O O . VAL A 1 147 ? -2.889 -6.223 -9.328 1 97.62 147 VAL A O 1
ATOM 1191 N N . GLN A 1 148 ? -4.539 -7.496 -10.094 1 97.06 148 GLN A N 1
ATOM 1192 C CA . GLN A 1 148 ? -4.902 -6.547 -11.148 1 97.06 148 GLN A CA 1
ATOM 1193 C C . GLN A 1 148 ? -5.402 -5.234 -10.555 1 97.06 148 GLN A C 1
ATOM 1195 O O . GLN A 1 148 ? -5.039 -4.156 -11.023 1 97.06 148 GLN A O 1
ATOM 1200 N N . ASN A 1 149 ? -6.27 -5.336 -9.547 1 94.94 149 ASN A N 1
ATOM 1201 C CA . ASN A 1 149 ? -6.773 -4.129 -8.898 1 94.94 149 ASN A CA 1
ATOM 1202 C C . ASN A 1 149 ? -5.652 -3.328 -8.25 1 94.94 149 ASN A C 1
ATOM 1204 O O . ASN A 1 149 ? -5.594 -2.105 -8.375 1 94.94 149 ASN A O 1
ATOM 1208 N N . LEU A 1 150 ? -4.781 -3.98 -7.555 1 93.81 150 LEU A N 1
ATOM 1209 C CA . LEU A 1 150 ? -3.65 -3.322 -6.91 1 93.81 150 LEU A CA 1
ATOM 1210 C C . LEU A 1 150 ? -2.725 -2.693 -7.945 1 93.81 150 LEU A C 1
ATOM 1212 O O . LEU A 1 150 ? -2.244 -1.573 -7.758 1 93.81 150 LEU A O 1
ATOM 1216 N N . ARG A 1 151 ? -2.504 -3.434 -9.008 1 93.38 151 ARG A N 1
ATOM 1217 C CA . ARG A 1 151 ? -1.655 -2.92 -10.078 1 93.38 151 ARG A CA 1
ATOM 1218 C C . ARG A 1 151 ? -2.236 -1.64 -10.672 1 93.38 151 ARG A C 1
ATOM 1220 O O . ARG A 1 151 ? -1.5 -0.697 -10.969 1 93.38 151 ARG A O 1
ATOM 1227 N N . ALA A 1 152 ? -3.482 -1.627 -10.852 1 90.19 152 ALA A N 1
ATOM 1228 C CA . ALA A 1 152 ? -4.141 -0.447 -11.406 1 90.19 152 ALA A CA 1
ATOM 1229 C C . ALA A 1 152 ? -3.943 0.768 -10.508 1 90.19 152 ALA A C 1
ATOM 1231 O O . ALA A 1 152 ? -3.754 1.886 -10.992 1 90.19 152 ALA A O 1
ATOM 1232 N N . LEU A 1 153 ? -3.971 0.524 -9.234 1 86.69 153 LEU A N 1
ATOM 1233 C CA . LEU A 1 153 ? -3.762 1.594 -8.266 1 86.69 153 LEU A CA 1
ATOM 1234 C C . LEU A 1 153 ? -2.309 2.059 -8.273 1 86.69 153 LEU A C 1
ATOM 1236 O O . LEU A 1 153 ? -2.037 3.26 -8.258 1 86.69 153 LEU A O 1
ATOM 1240 N N . GLN A 1 154 ? -1.41 1.186 -8.227 1 86 154 GLN A N 1
ATOM 1241 C CA . GLN A 1 154 ? 0.015 1.465 -8.086 1 86 154 GLN A CA 1
ATOM 1242 C C . GLN A 1 154 ? 0.585 2.061 -9.367 1 86 154 GLN A C 1
ATOM 1244 O O . GLN A 1 154 ? 1.435 2.953 -9.32 1 86 154 GLN A O 1
ATOM 1249 N N . ASN A 1 155 ? 0.162 1.688 -10.477 1 82.88 155 ASN A N 1
ATOM 1250 C CA . ASN A 1 155 ? 0.436 2.219 -11.812 1 82.88 155 ASN A CA 1
ATOM 1251 C C . ASN A 1 155 ? 1.932 2.406 -12.039 1 82.88 155 ASN A C 1
ATOM 1253 O O . ASN A 1 155 ? 2.369 3.475 -12.469 1 82.88 155 ASN A O 1
ATOM 1257 N N . GLN A 1 156 ? 2.807 1.479 -11.688 1 86.94 156 GLN A N 1
ATOM 1258 C CA . GLN A 1 156 ? 4.242 1.482 -11.945 1 86.94 156 GLN A CA 1
ATOM 1259 C C . GLN A 1 156 ? 4.785 0.061 -12.078 1 86.94 156 GLN A C 1
ATOM 1261 O O . GLN A 1 156 ? 4.176 -0.886 -11.57 1 86.94 156 GLN A O 1
ATOM 1266 N N . CYS A 1 157 ? 5.879 -0.014 -12.805 1 93.56 157 CYS A N 1
ATOM 1267 C CA . CYS A 1 157 ? 6.625 -1.269 -12.828 1 93.56 157 CYS A CA 1
ATOM 1268 C C . CYS A 1 157 ? 7.52 -1.394 -11.602 1 93.56 157 CYS A C 1
ATOM 1270 O O . CYS A 1 157 ? 7.871 -0.39 -10.977 1 93.56 157 CYS A O 1
ATOM 1272 N N . TYR A 1 158 ? 7.836 -2.598 -11.281 1 92.25 158 TYR A N 1
ATOM 1273 C CA . TYR A 1 158 ? 8.703 -2.842 -10.133 1 92.25 158 TYR A CA 1
ATOM 1274 C C . TYR A 1 158 ? 9.961 -3.592 -10.547 1 92.25 158 TYR A C 1
ATOM 1276 O O . TYR A 1 158 ? 9.906 -4.492 -11.391 1 92.25 158 TYR A O 1
ATOM 1284 N N . LYS A 1 159 ? 11.07 -3.168 -9.992 1 93.25 159 LYS A N 1
ATOM 1285 C CA . LYS A 1 159 ? 12.297 -3.959 -10.047 1 93.25 159 LYS A CA 1
ATOM 1286 C C . LYS A 1 159 ? 12.438 -4.848 -8.812 1 93.25 159 LYS A C 1
ATOM 1288 O O . LYS A 1 159 ? 12.523 -4.352 -7.691 1 93.25 159 LYS A O 1
ATOM 1293 N N . VAL A 1 160 ? 12.445 -6.16 -9.109 1 93.44 160 VAL A N 1
ATOM 1294 C CA . VAL A 1 160 ? 12.391 -7.086 -7.984 1 93.44 160 VAL A CA 1
ATOM 1295 C C . VAL A 1 160 ? 13.398 -8.219 -8.195 1 93.44 160 VAL A C 1
ATOM 1297 O O . VAL A 1 160 ? 13.977 -8.344 -9.281 1 93.44 160 VAL A O 1
ATOM 1300 N N . ARG A 1 161 ? 13.602 -8.93 -7.121 1 91.94 161 ARG A N 1
ATOM 1301 C CA . ARG A 1 161 ? 14.438 -10.125 -7.141 1 91.94 161 ARG A CA 1
ATOM 1302 C C . ARG A 1 161 ? 13.656 -11.352 -6.68 1 91.94 161 ARG A C 1
ATOM 1304 O O . ARG A 1 161 ? 12.758 -11.234 -5.84 1 91.94 161 ARG A O 1
ATOM 1311 N N . ARG A 1 162 ? 13.953 -12.406 -7.246 1 92 162 ARG A N 1
ATOM 1312 C CA . ARG A 1 162 ? 13.352 -13.68 -6.859 1 92 162 ARG A CA 1
ATOM 1313 C C . ARG A 1 162 ? 14.406 -14.781 -6.781 1 92 162 ARG A C 1
ATOM 1315 O O . ARG A 1 162 ? 15.195 -14.961 -7.707 1 92 162 ARG A O 1
ATOM 1322 N N . ARG A 1 163 ? 14.406 -15.438 -5.652 1 88.81 163 ARG A N 1
ATOM 1323 C CA . ARG A 1 163 ? 15.266 -16.594 -5.445 1 88.81 163 ARG A CA 1
ATOM 1324 C C . ARG A 1 163 ? 14.484 -17.891 -5.602 1 88.81 163 ARG A C 1
ATOM 1326 O O . ARG A 1 163 ? 13.289 -17.938 -5.309 1 88.81 163 ARG A O 1
ATOM 1333 N N . THR A 1 164 ? 15.133 -18.844 -6.152 1 87.88 164 THR A N 1
ATOM 1334 C CA . THR A 1 164 ? 14.523 -20.156 -6.246 1 87.88 164 THR A CA 1
ATOM 1335 C C . THR A 1 164 ? 15.5 -21.25 -5.793 1 87.88 164 THR A C 1
ATOM 1337 O O . THR A 1 164 ? 16.719 -21.031 -5.789 1 87.88 164 THR A O 1
ATOM 1340 N N . LYS A 1 165 ? 14.914 -22.328 -5.461 1 83.5 165 LYS A N 1
ATOM 1341 C CA . LYS A 1 165 ? 15.719 -23.469 -5.008 1 83.5 165 LYS 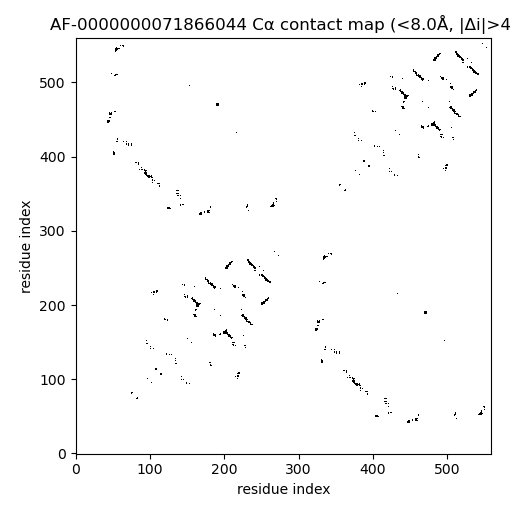A CA 1
ATOM 1342 C C . LYS A 1 165 ? 16.016 -24.422 -6.156 1 83.5 165 LYS A C 1
ATOM 1344 O O . LYS A 1 165 ? 16.656 -25.453 -5.961 1 83.5 165 LYS A O 1
ATOM 1349 N N . THR A 1 166 ? 15.586 -24.062 -7.309 1 83.44 166 THR A N 1
ATOM 1350 C CA . THR A 1 166 ? 15.688 -25 -8.43 1 83.44 166 THR A CA 1
ATOM 1351 C C . THR A 1 166 ? 16.469 -24.359 -9.586 1 83.44 166 THR A C 1
ATOM 1353 O O . THR A 1 166 ? 16.531 -23.141 -9.695 1 83.44 166 THR A O 1
ATOM 1356 N N . TYR A 1 167 ? 17.125 -25.297 -10.281 1 86 167 TYR A N 1
ATOM 1357 C CA . TYR A 1 167 ? 17.672 -24.891 -11.57 1 86 167 TYR A CA 1
ATOM 1358 C C . TYR A 1 167 ? 16.641 -25.047 -12.68 1 86 167 TYR A C 1
ATOM 1360 O O . TYR A 1 167 ? 15.617 -25.703 -12.492 1 86 167 TYR A O 1
ATOM 1368 N N . TYR A 1 168 ? 16.969 -24.375 -13.734 1 88.69 168 TYR A N 1
ATOM 1369 C CA . TYR A 1 168 ? 16.141 -24.531 -14.922 1 88.69 168 TYR A CA 1
ATOM 1370 C C . TYR A 1 168 ? 16.875 -25.297 -16 1 88.69 168 TYR A C 1
ATOM 1372 O O . TYR A 1 168 ? 18.109 -25.188 -16.125 1 88.69 168 TYR A O 1
ATOM 1380 N N . SER A 1 169 ? 16.172 -26.109 -16.656 1 82 169 SER A N 1
ATOM 1381 C CA . SER A 1 169 ? 16.781 -27.047 -17.594 1 82 169 SER A CA 1
ATOM 1382 C C . SER A 1 169 ? 17.312 -26.328 -18.828 1 82 169 SER A C 1
ATOM 1384 O O . SER A 1 169 ? 18.281 -26.781 -19.438 1 82 169 SER A O 1
ATOM 1386 N N . ASP A 1 170 ? 16.672 -25.25 -19.172 1 73.56 170 ASP A N 1
ATOM 1387 C CA . ASP A 1 170 ? 17.094 -24.531 -20.375 1 73.56 170 ASP A CA 1
ATOM 1388 C C . ASP A 1 170 ? 18.25 -23.578 -20.047 1 73.56 170 ASP A C 1
ATOM 1390 O O . ASP A 1 170 ? 18.094 -22.672 -19.219 1 73.56 170 ASP A O 1
ATOM 1394 N N . GLN A 1 171 ? 19.297 -23.812 -20.688 1 74 171 GLN A N 1
ATOM 1395 C CA . GLN A 1 171 ? 20.438 -22.953 -20.438 1 74 171 GLN A CA 1
ATOM 1396 C C . GLN A 1 171 ? 20.562 -21.859 -21.5 1 74 171 GLN A C 1
ATOM 1398 O O . GLN A 1 171 ? 21.156 -20.812 -21.25 1 74 171 GLN A O 1
ATOM 1403 N N . ASP A 1 172 ? 19.984 -22.172 -22.656 1 88.62 172 ASP A N 1
ATOM 1404 C CA . ASP A 1 172 ? 20.094 -21.203 -23.75 1 88.62 172 ASP A CA 1
ATOM 1405 C C . ASP A 1 172 ? 18.812 -20.406 -23.906 1 88.62 172 ASP A C 1
ATOM 1407 O O . ASP A 1 172 ? 18.125 -20.5 -24.922 1 88.62 172 ASP A O 1
ATOM 1411 N N . VAL A 1 173 ? 18.578 -19.531 -22.953 1 95.31 173 VAL A N 1
ATOM 1412 C CA . VAL A 1 173 ? 17.312 -18.812 -22.969 1 95.31 173 VAL A CA 1
ATOM 1413 C C . VAL A 1 173 ? 17.578 -17.312 -23.125 1 95.31 173 VAL A C 1
ATOM 1415 O O . VAL A 1 173 ? 16.656 -16.5 -23.047 1 95.31 173 VAL A O 1
ATOM 1418 N N . LEU A 1 174 ? 18.797 -16.922 -23.422 1 96.38 174 LEU A N 1
ATOM 1419 C CA . LEU A 1 174 ? 19.094 -15.508 -23.656 1 96.38 174 LEU A CA 1
ATOM 1420 C C . LEU A 1 174 ? 18.266 -14.969 -24.812 1 96.38 174 LEU A C 1
ATOM 1422 O O . LEU A 1 174 ? 18.172 -15.609 -25.859 1 96.38 174 LEU A O 1
ATOM 1426 N N . ASN A 1 175 ? 17.625 -13.883 -24.625 1 97.44 175 ASN A N 1
ATOM 1427 C CA . ASN A 1 175 ? 16.828 -13.156 -25.594 1 97.44 175 ASN A CA 1
ATOM 1428 C C . ASN A 1 175 ? 15.531 -13.906 -25.938 1 97.44 175 ASN A C 1
ATOM 1430 O O . ASN A 1 175 ? 14.836 -13.555 -26.891 1 97.44 175 ASN A O 1
ATOM 1434 N N . LYS A 1 176 ? 15.227 -14.906 -25.234 1 97.75 176 LYS A N 1
ATOM 1435 C CA . LYS A 1 176 ? 13.977 -15.633 -25.422 1 97.75 176 LYS A CA 1
ATOM 1436 C C . LYS A 1 176 ? 12.891 -15.125 -24.469 1 97.75 176 LYS A C 1
ATOM 1438 O O . LYS A 1 176 ? 13.188 -14.438 -23.5 1 97.75 176 LYS A O 1
ATOM 1443 N N . GLU A 1 177 ? 11.656 -15.438 -24.859 1 98.25 177 GLU A N 1
ATOM 1444 C CA . GLU A 1 177 ? 10.516 -15.125 -24 1 98.25 177 GLU A CA 1
ATOM 1445 C C . GLU A 1 177 ? 10.25 -16.25 -23 1 98.25 177 GLU A C 1
ATOM 1447 O O . GLU A 1 177 ? 10.336 -17.422 -23.344 1 98.25 177 GLU A O 1
ATOM 1452 N N . VAL A 1 178 ? 10 -15.859 -21.828 1 97.88 178 VAL A N 1
ATOM 1453 C CA . VAL A 1 178 ? 9.742 -16.844 -20.781 1 97.88 178 VAL A CA 1
ATOM 1454 C C . VAL A 1 178 ? 8.609 -16.344 -19.875 1 97.88 178 VAL A C 1
ATOM 1456 O O . VAL A 1 178 ? 8.273 -15.148 -19.891 1 97.88 178 VAL A O 1
ATOM 1459 N N . ARG A 1 179 ? 7.973 -17.266 -19.125 1 97.69 179 ARG A N 1
ATOM 1460 C CA . ARG A 1 179 ? 6.988 -17 -18.078 1 97.69 179 ARG A CA 1
ATOM 1461 C C . ARG A 1 179 ? 7.234 -17.891 -16.859 1 97.69 179 ARG A C 1
ATOM 1463 O O . ARG A 1 179 ? 7.816 -18.969 -16.984 1 97.69 179 ARG A O 1
ATOM 1470 N N . PHE A 1 180 ? 6.758 -17.438 -15.734 1 96.56 180 PHE A N 1
ATOM 1471 C CA . PHE A 1 180 ? 6.883 -18.281 -14.547 1 96.56 180 PHE A CA 1
ATOM 1472 C C . PHE A 1 180 ? 5.832 -19.375 -14.547 1 96.56 180 PHE A C 1
ATOM 1474 O O . PHE A 1 180 ? 6.043 -20.438 -13.969 1 96.56 180 PHE A O 1
ATOM 1481 N N . GLY A 1 181 ? 4.68 -19.125 -15.148 1 96.62 181 GLY A N 1
ATOM 1482 C CA . GLY A 1 181 ? 3.643 -20.125 -15.281 1 96.62 181 GLY A CA 1
ATOM 1483 C C . GLY A 1 181 ? 2.807 -20.297 -14.023 1 96.62 181 GLY A C 1
ATOM 1484 O O . GLY A 1 181 ? 1.823 -21.031 -14.016 1 96.62 181 GLY A O 1
ATOM 1485 N N . SER A 1 182 ? 3.131 -19.719 -12.977 1 97.5 182 SER A N 1
ATOM 1486 C CA . SER A 1 182 ? 2.402 -19.594 -11.719 1 97.5 182 SER A CA 1
ATOM 1487 C C . SER A 1 182 ? 2.602 -18.203 -11.102 1 97.5 182 SER A C 1
ATOM 1489 O O . SER A 1 182 ? 3.314 -17.375 -11.664 1 97.5 182 SER A O 1
ATOM 1491 N N . PHE A 1 183 ? 1.866 -17.953 -10.016 1 97.56 183 PHE A N 1
ATOM 1492 C CA . PHE A 1 183 ? 2.186 -16.734 -9.281 1 97.56 183 PHE A CA 1
ATOM 1493 C C . PHE A 1 183 ? 3.59 -16.812 -8.688 1 97.56 183 PHE A C 1
ATOM 1495 O O . PHE A 1 183 ? 4.004 -17.875 -8.203 1 97.56 183 PHE A O 1
ATOM 1502 N N . ALA A 1 184 ? 4.293 -15.75 -8.836 1 95 184 ALA A N 1
ATOM 1503 C CA . ALA A 1 184 ? 5.672 -15.711 -8.352 1 95 184 ALA A CA 1
ATOM 1504 C C . ALA A 1 184 ? 5.879 -14.578 -7.359 1 95 184 ALA A C 1
ATOM 1506 O O . ALA A 1 184 ? 5.676 -13.406 -7.695 1 95 184 ALA A O 1
ATOM 1507 N N . SER A 1 185 ? 6.223 -14.992 -6.172 1 91.75 185 SER A N 1
ATOM 1508 C CA . SER A 1 185 ? 6.59 -14 -5.168 1 91.75 185 SER A CA 1
ATOM 1509 C C . SER A 1 185 ? 7.996 -13.461 -5.41 1 91.75 185 SER A C 1
ATOM 1511 O O . SER A 1 185 ? 8.891 -14.211 -5.801 1 91.75 185 SER A O 1
ATOM 1513 N N . SER A 1 186 ? 8.109 -12.172 -5.215 1 91.38 186 SER A N 1
ATOM 1514 C CA . SER A 1 186 ? 9.391 -11.5 -5.383 1 91.38 186 SER A CA 1
ATOM 1515 C C . SER A 1 186 ? 9.57 -10.391 -4.352 1 91.38 186 SER A C 1
ATOM 1517 O O . SER A 1 186 ? 8.625 -10.031 -3.645 1 91.38 186 SER A O 1
ATOM 1519 N N . SER A 1 187 ? 10.82 -9.938 -4.199 1 86.44 187 SER A N 1
ATOM 1520 C CA . SER A 1 187 ? 11.133 -8.898 -3.219 1 86.44 187 SER A CA 1
ATOM 1521 C C . SER A 1 187 ? 11.656 -7.641 -3.896 1 86.44 187 SER A C 1
ATOM 1523 O O . SER A 1 187 ? 12.422 -7.719 -4.859 1 86.44 187 SER A O 1
ATOM 1525 N N . ILE A 1 188 ? 11.18 -6.48 -3.422 1 77.25 188 ILE A N 1
ATOM 1526 C CA . ILE A 1 188 ? 11.633 -5.203 -3.959 1 77.25 188 ILE A CA 1
ATOM 1527 C C . ILE A 1 188 ? 13.094 -4.977 -3.586 1 77.25 188 ILE A C 1
ATOM 1529 O O . ILE A 1 188 ? 13.508 -5.273 -2.463 1 77.25 188 ILE A O 1
ATOM 1533 N N . LEU A 1 189 ? 13.945 -4.645 -4.531 1 63.94 189 LEU A N 1
ATOM 1534 C CA . LEU A 1 189 ? 15.375 -4.383 -4.41 1 63.94 189 LEU A CA 1
ATOM 1535 C C . LEU A 1 189 ? 15.641 -3.268 -3.406 1 63.94 189 LEU A C 1
ATOM 1537 O O . LEU A 1 189 ? 15.109 -2.162 -3.543 1 63.94 189 LEU A O 1
ATOM 1541 N N . SER A 1 190 ? 15.531 -3.473 -2.1 1 54.5 190 SER A N 1
ATOM 1542 C CA . SER A 1 190 ? 16.047 -2.439 -1.207 1 54.5 190 SER A CA 1
ATOM 1543 C C . SER A 1 190 ? 17.547 -2.621 -0.951 1 54.5 190 SER A C 1
ATOM 1545 O O . SER A 1 190 ? 18.062 -3.734 -1.05 1 54.5 190 SER A O 1
ATOM 1547 N N . PRO A 1 191 ? 18.297 -1.503 -1.031 1 46.69 191 PRO A N 1
ATOM 1548 C CA . PRO A 1 191 ? 19.734 -1.649 -0.732 1 46.69 191 PRO A CA 1
ATOM 1549 C C . PRO A 1 191 ? 20 -2.625 0.412 1 46.69 191 PRO A C 1
ATOM 1551 O O . PRO A 1 191 ? 21.141 -3.004 0.65 1 46.69 191 PRO A O 1
ATOM 1554 N N . GLY A 1 192 ? 19.016 -2.951 1.09 1 45.53 192 GLY A N 1
ATOM 1555 C CA . GLY A 1 192 ? 19.344 -3.857 2.184 1 45.53 192 GLY A CA 1
ATOM 1556 C C . GLY A 1 192 ? 19.516 -5.297 1.733 1 45.53 192 GLY A C 1
ATOM 1557 O O . GLY A 1 192 ? 19.422 -5.594 0.541 1 45.53 192 GLY A O 1
ATOM 1558 N N . PRO A 1 193 ? 19.875 -6.082 2.75 1 43.25 193 PRO A N 1
ATOM 1559 C CA . PRO A 1 193 ? 20.188 -7.48 2.436 1 43.25 193 PRO A CA 1
ATOM 1560 C C . PRO A 1 193 ? 19.156 -8.117 1.493 1 43.25 193 PRO A C 1
ATOM 1562 O O . PRO A 1 193 ? 17.969 -7.848 1.606 1 43.25 193 PRO A O 1
ATOM 1565 N N . VAL A 1 194 ? 19.641 -8.445 0.305 1 49.19 194 VAL A N 1
ATOM 1566 C CA . VAL A 1 194 ? 18.938 -9.25 -0.687 1 49.19 194 VAL A CA 1
ATOM 1567 C C . VAL A 1 194 ? 17.984 -10.227 0.014 1 49.19 194 VAL A C 1
ATOM 1569 O O . VAL A 1 194 ? 18.219 -10.602 1.166 1 49.19 194 VAL A O 1
ATOM 1572 N N . GLY A 1 195 ? 16.688 -10.445 -0.538 1 52.22 195 GLY A N 1
ATOM 1573 C CA . GLY A 1 195 ? 15.719 -11.422 -0.072 1 52.22 195 GLY A CA 1
ATOM 1574 C C . GLY A 1 195 ? 16.328 -12.523 0.77 1 52.22 195 GLY A C 1
ATOM 1575 O O . GLY A 1 195 ? 17.547 -12.727 0.733 1 52.22 195 GLY A O 1
ATOM 1576 N N . HIS A 1 196 ? 15.555 -13.039 1.693 1 57.56 196 HIS A N 1
ATOM 1577 C CA . HIS A 1 196 ? 15.977 -14.047 2.658 1 57.56 196 HIS A CA 1
ATOM 1578 C C . HIS A 1 196 ? 16.594 -15.25 1.958 1 57.56 196 HIS A C 1
ATOM 1580 O O . HIS A 1 196 ? 16.047 -15.766 0.982 1 57.56 196 HIS A O 1
ATOM 1586 N N . LYS A 1 197 ? 17.875 -15.461 2.209 1 56.88 197 LYS A N 1
ATOM 1587 C CA . LYS A 1 197 ? 18.609 -16.625 1.713 1 56.88 197 LYS A CA 1
ATOM 1588 C C . LYS A 1 197 ? 17.781 -17.891 1.832 1 56.88 197 LYS A C 1
ATOM 1590 O O . LYS A 1 197 ? 18.047 -18.891 1.15 1 56.88 197 LYS A O 1
ATOM 1595 N N . ALA A 1 198 ? 16.688 -17.734 2.52 1 58.59 198 ALA A N 1
ATOM 1596 C CA . ALA A 1 198 ? 15.852 -18.906 2.758 1 58.59 198 ALA A CA 1
ATOM 1597 C C . ALA A 1 198 ? 15.133 -19.344 1.483 1 58.59 198 ALA A C 1
ATOM 1599 O O . ALA A 1 198 ? 14.727 -20.5 1.354 1 58.59 198 ALA A O 1
ATOM 1600 N N . PHE A 1 199 ? 15.195 -18.453 0.506 1 67.5 199 PHE A N 1
ATOM 1601 C CA . PHE A 1 199 ? 14.414 -18.781 -0.682 1 67.5 199 PHE A CA 1
ATOM 1602 C C . PHE A 1 199 ? 15.297 -19.422 -1.746 1 67.5 199 PHE A C 1
ATOM 1604 O O . PHE A 1 199 ? 14.82 -19.781 -2.828 1 67.5 199 PHE A O 1
ATOM 1611 N N . GLY A 1 200 ? 16.594 -19.688 -1.459 1 73.38 200 GLY A N 1
ATOM 1612 C CA . GLY A 1 200 ? 17.438 -20.422 -2.379 1 73.38 200 GLY A CA 1
ATOM 1613 C C . GLY A 1 200 ? 18.547 -19.578 -2.982 1 73.38 200 GLY A C 1
ATOM 1614 O O . GLY A 1 200 ? 18.469 -18.344 -2.963 1 73.38 200 GLY A O 1
ATOM 1615 N N . LYS A 1 201 ? 19.547 -20.297 -3.539 1 80.44 201 LYS A N 1
ATOM 1616 C CA . LYS A 1 201 ? 20.688 -19.609 -4.121 1 80.44 201 LYS A CA 1
ATOM 1617 C C . LYS A 1 201 ? 21.078 -20.234 -5.465 1 80.44 201 LYS A C 1
ATOM 1619 O O . LYS A 1 201 ? 22.141 -19.938 -6.008 1 80.44 201 LYS A O 1
ATOM 1624 N N . LYS A 1 202 ? 20.203 -21.094 -5.984 1 88.69 202 LYS A N 1
ATOM 1625 C CA . LYS A 1 202 ? 20.547 -21.766 -7.234 1 88.69 202 LYS A CA 1
ATOM 1626 C C . LYS A 1 202 ? 20.297 -20.859 -8.43 1 88.69 202 LYS A C 1
ATOM 1628 O O . LYS A 1 202 ? 21.188 -20.094 -8.828 1 88.69 202 LYS A O 1
ATOM 1633 N N . ALA A 1 203 ? 19.094 -20.844 -8.93 1 91.25 203 ALA A N 1
ATOM 1634 C CA . ALA A 1 203 ? 18.719 -19.891 -9.984 1 91.25 203 ALA A CA 1
ATOM 1635 C C . ALA A 1 203 ? 17.922 -18.734 -9.422 1 91.25 203 ALA A C 1
ATOM 1637 O O . ALA A 1 203 ? 16.953 -18.938 -8.68 1 91.25 203 ALA A O 1
ATOM 1638 N N . CYS A 1 204 ? 18.422 -17.562 -9.742 1 93.38 204 CYS A N 1
ATOM 1639 C CA . CYS A 1 204 ? 17.734 -16.359 -9.258 1 93.38 204 CYS A CA 1
ATOM 1640 C C . CYS A 1 204 ? 17.422 -15.406 -10.406 1 93.38 204 CYS A C 1
ATOM 1642 O O . CYS A 1 204 ? 17.891 -15.609 -11.531 1 93.38 204 CYS A O 1
ATOM 1644 N N . PHE A 1 205 ? 16.562 -14.477 -10.031 1 95.25 205 PHE A N 1
ATOM 1645 C CA . PHE A 1 205 ? 16.062 -13.586 -11.07 1 95.25 205 PHE A CA 1
ATOM 1646 C C . PHE A 1 205 ? 16.125 -12.133 -10.625 1 95.25 205 PHE A C 1
ATOM 1648 O O . PHE A 1 205 ? 15.836 -11.812 -9.469 1 95.25 205 PHE A O 1
ATOM 1655 N N . GLU A 1 206 ? 16.609 -11.281 -11.461 1 95.69 206 GLU A N 1
ATOM 1656 C CA . GLU A 1 206 ? 16.344 -9.852 -11.43 1 95.69 206 GLU A CA 1
ATOM 1657 C C . GLU A 1 206 ? 15.258 -9.469 -12.43 1 95.69 206 GLU A C 1
ATOM 1659 O O . GLU A 1 206 ? 15.438 -9.617 -13.641 1 95.69 206 GLU A O 1
ATOM 1664 N N . ILE A 1 207 ? 14.156 -8.914 -11.953 1 97.5 207 ILE A N 1
ATOM 1665 C CA . ILE A 1 207 ? 12.953 -8.828 -12.781 1 97.5 207 ILE A CA 1
ATOM 1666 C C . ILE A 1 207 ? 12.453 -7.383 -12.805 1 97.5 207 ILE A C 1
ATOM 1668 O O . ILE A 1 207 ? 12.352 -6.734 -11.766 1 97.5 207 ILE A O 1
ATOM 1672 N N . GLU A 1 208 ? 12.219 -6.875 -13.938 1 97.62 208 GLU A N 1
ATOM 1673 C CA . GLU A 1 208 ? 11.32 -5.734 -14.086 1 97.62 208 GLU A CA 1
ATOM 1674 C C . GLU A 1 208 ? 9.914 -6.18 -14.469 1 97.62 208 GLU A C 1
ATOM 1676 O O . GLU A 1 208 ? 9.672 -6.578 -15.609 1 97.62 208 GLU A O 1
ATOM 1681 N N . THR A 1 209 ? 8.984 -6.172 -13.555 1 98.12 209 THR A N 1
ATOM 1682 C CA . THR A 1 209 ? 7.609 -6.598 -13.789 1 98.12 209 THR A CA 1
ATOM 1683 C C . THR A 1 209 ? 6.684 -5.391 -13.93 1 98.12 209 THR A C 1
ATOM 1685 O O . THR A 1 209 ? 6.766 -4.441 -13.148 1 98.12 209 THR A O 1
ATOM 1688 N N . CYS A 1 210 ? 5.871 -5.441 -14.93 1 97.94 210 CYS A N 1
ATOM 1689 C CA . CYS A 1 210 ? 4.906 -4.371 -15.164 1 97.94 210 CYS A CA 1
ATOM 1690 C C . CYS A 1 210 ? 3.482 -4.863 -14.938 1 97.94 210 CYS A C 1
ATOM 1692 O O . CYS A 1 210 ? 2.523 -4.113 -15.125 1 97.94 210 CYS A O 1
ATOM 1694 N N . MET A 1 211 ? 3.33 -6.125 -14.531 1 97.81 211 MET A N 1
ATOM 1695 C CA . MET A 1 211 ? 1.992 -6.645 -14.258 1 97.81 211 MET A CA 1
ATOM 1696 C C . MET A 1 211 ? 1.893 -7.168 -12.828 1 97.81 211 MET A C 1
ATOM 1698 O O . MET A 1 211 ? 0.811 -7.547 -12.375 1 97.81 211 MET A O 1
ATOM 1702 N N . GLY A 1 212 ? 3.057 -7.227 -12.125 1 97.62 212 GLY A N 1
ATOM 1703 C CA . GLY A 1 212 ? 3.057 -7.551 -10.711 1 97.62 212 GLY A CA 1
ATOM 1704 C C . GLY A 1 212 ? 2.588 -6.402 -9.836 1 97.62 212 GLY A C 1
ATOM 1705 O O . GLY A 1 212 ? 2.637 -5.242 -10.25 1 97.62 212 GLY A O 1
ATOM 1706 N N . ALA A 1 213 ? 2.141 -6.762 -8.664 1 95.38 213 ALA A N 1
ATOM 1707 C CA . ALA A 1 213 ? 1.669 -5.75 -7.723 1 95.38 213 ALA A CA 1
ATOM 1708 C C . ALA A 1 213 ? 2.322 -5.926 -6.355 1 95.38 213 ALA A C 1
ATOM 1710 O O . ALA A 1 213 ? 2.521 -7.055 -5.895 1 95.38 213 ALA A O 1
ATOM 1711 N N . ASP A 1 214 ? 2.648 -4.75 -5.746 1 91.56 214 ASP A N 1
ATOM 1712 C CA . ASP A 1 214 ? 3.102 -4.758 -4.355 1 91.56 214 ASP A CA 1
ATOM 1713 C C . ASP A 1 214 ? 1.974 -5.172 -3.414 1 91.56 214 ASP A C 1
ATOM 1715 O O . ASP A 1 214 ? 0.946 -4.496 -3.33 1 91.56 214 ASP A O 1
ATOM 1719 N N . ILE A 1 215 ? 2.094 -6.301 -2.742 1 92 215 ILE A N 1
ATOM 1720 C CA . ILE A 1 215 ? 1.066 -6.812 -1.844 1 92 215 ILE A CA 1
ATOM 1721 C C . ILE A 1 215 ? 1.577 -6.785 -0.405 1 92 215 ILE A C 1
ATOM 1723 O O . ILE A 1 215 ? 1.116 -7.555 0.44 1 92 215 ILE A O 1
ATOM 1727 N N . SER A 1 216 ? 2.557 -5.941 -0.097 1 86 216 SER A N 1
ATOM 1728 C CA . SER A 1 216 ? 3.254 -5.914 1.185 1 86 216 SER A CA 1
ATOM 1729 C C . SER A 1 216 ? 2.277 -5.727 2.342 1 86 216 SER A C 1
ATOM 1731 O O . SER A 1 216 ? 2.49 -6.258 3.434 1 86 216 SER A O 1
ATOM 1733 N N . TRP A 1 217 ? 1.162 -5.035 2.119 1 83.75 217 TRP A N 1
ATOM 1734 C CA . TRP A 1 217 ? 0.217 -4.742 3.193 1 83.75 217 TRP A CA 1
ATOM 1735 C C . TRP A 1 217 ? -0.61 -5.977 3.539 1 83.75 217 TRP A C 1
ATOM 1737 O O . TRP A 1 217 ? -1.247 -6.027 4.594 1 83.75 217 TRP A O 1
ATOM 1747 N N . PHE A 1 218 ? -0.528 -6.941 2.672 1 82.56 218 PHE A N 1
ATOM 1748 C CA . PHE A 1 218 ? -1.357 -8.125 2.85 1 82.56 218 PHE A CA 1
ATOM 1749 C C . PHE A 1 218 ? -0.495 -9.359 3.121 1 82.56 218 PHE A C 1
ATOM 1751 O O . PHE A 1 218 ? -1.015 -10.461 3.293 1 82.56 218 PHE A O 1
ATOM 1758 N N . SER A 1 219 ? 0.74 -9.109 3.049 1 74.94 219 SER A N 1
ATOM 1759 C CA . SER A 1 219 ? 1.666 -10.234 3.16 1 74.94 219 SER A CA 1
ATOM 1760 C C . SER A 1 219 ? 2.025 -10.508 4.617 1 74.94 219 SER A C 1
ATOM 1762 O O . SER A 1 219 ? 2.156 -9.578 5.418 1 74.94 219 SER A O 1
ATOM 1764 N N . THR A 1 220 ? 1.892 -11.68 4.879 1 64.69 220 THR A N 1
ATOM 1765 C CA . THR A 1 220 ? 2.355 -12.109 6.191 1 64.69 220 THR A CA 1
ATOM 1766 C C . THR A 1 220 ? 3.875 -12.25 6.211 1 64.69 220 THR A C 1
ATOM 1768 O O . THR A 1 220 ? 4.465 -12.516 7.262 1 64.69 220 THR A O 1
ATOM 1771 N N . PHE A 1 221 ? 4.402 -11.938 5.047 1 53.94 221 PHE A N 1
ATOM 1772 C CA . PHE A 1 221 ? 5.852 -12.055 4.957 1 53.94 221 PHE A CA 1
ATOM 1773 C C . PHE A 1 221 ? 6.527 -10.773 5.441 1 53.94 221 PHE A C 1
ATOM 1775 O O . PHE A 1 221 ? 5.973 -9.688 5.301 1 53.94 221 PHE A O 1
ATOM 1782 N N . ASN A 1 222 ? 7.352 -10.734 6.262 1 52.62 222 ASN A N 1
ATOM 1783 C CA . ASN A 1 222 ? 8.086 -9.609 6.824 1 52.62 222 ASN A CA 1
ATOM 1784 C C . ASN A 1 222 ? 8.805 -8.805 5.742 1 52.62 222 ASN A C 1
ATOM 1786 O O . ASN A 1 222 ? 9.602 -7.914 6.047 1 52.62 222 ASN A O 1
ATOM 1790 N N . GLN A 1 223 ? 8.633 -9.125 4.465 1 56.22 223 GLN A N 1
ATOM 1791 C CA . GLN A 1 223 ? 9.344 -8.422 3.402 1 56.22 223 GLN A CA 1
ATOM 1792 C C . GLN A 1 223 ? 8.367 -7.781 2.42 1 56.22 223 GLN A C 1
ATOM 1794 O O . GLN A 1 223 ? 7.211 -8.203 2.32 1 56.22 223 GLN A O 1
ATOM 1799 N N . ARG A 1 224 ? 8.859 -6.656 1.831 1 71.25 224 ARG A N 1
ATOM 1800 C CA . ARG A 1 224 ? 8.086 -6.086 0.737 1 71.25 224 ARG A CA 1
ATOM 1801 C C . ARG A 1 224 ? 7.914 -7.09 -0.398 1 71.25 224 ARG A C 1
ATOM 1803 O O . ARG A 1 224 ? 8.898 -7.547 -0.983 1 71.25 224 ARG A O 1
ATOM 1810 N N . GLU A 1 225 ? 6.695 -7.488 -0.673 1 85.88 225 GLU A N 1
ATOM 1811 C CA . GLU A 1 225 ? 6.371 -8.57 -1.596 1 85.88 225 GLU A CA 1
ATOM 1812 C C . GLU A 1 225 ? 5.617 -8.055 -2.816 1 85.88 225 GLU A C 1
ATOM 1814 O O . GLU A 1 225 ? 4.66 -7.289 -2.684 1 85.88 225 GLU A O 1
ATOM 1819 N N . VAL A 1 226 ? 6.23 -8.336 -3.957 1 93.25 226 VAL A N 1
ATOM 1820 C CA . VAL A 1 226 ? 5.523 -8.125 -5.215 1 93.25 226 VAL A CA 1
ATOM 1821 C C . VAL A 1 226 ? 5.105 -9.477 -5.801 1 93.25 226 VAL A C 1
ATOM 1823 O O . VAL A 1 226 ? 5.922 -10.391 -5.91 1 93.25 226 VAL A O 1
ATOM 1826 N N . LEU A 1 227 ? 3.848 -9.586 -6.07 1 96.56 227 LEU A N 1
ATOM 1827 C CA . LEU A 1 227 ? 3.314 -10.82 -6.637 1 96.56 227 LEU A CA 1
ATOM 1828 C C . LEU A 1 227 ? 3.104 -10.688 -8.141 1 96.56 227 LEU A C 1
ATOM 1830 O O . LEU A 1 227 ? 2.383 -9.789 -8.586 1 96.56 227 LEU A O 1
ATOM 1834 N N . ILE A 1 228 ? 3.789 -11.578 -8.898 1 98.19 228 ILE A N 1
ATOM 1835 C CA . ILE A 1 228 ? 3.746 -11.562 -10.359 1 98.19 228 ILE A CA 1
ATOM 1836 C C . ILE A 1 228 ? 2.736 -12.602 -10.852 1 98.19 228 ILE A C 1
ATOM 1838 O O . ILE A 1 228 ? 2.773 -13.758 -10.438 1 98.19 228 ILE A O 1
ATOM 1842 N N . PRO A 1 229 ? 1.812 -12.188 -11.703 1 98.62 229 PRO A N 1
ATOM 1843 C CA . PRO A 1 229 ? 0.812 -13.148 -12.172 1 98.62 229 PRO A CA 1
ATOM 1844 C C . PRO A 1 229 ? 1.372 -14.125 -13.203 1 98.62 229 PRO A C 1
ATOM 1846 O O . PRO A 1 229 ? 2.406 -13.852 -13.82 1 98.62 229 PRO A O 1
ATOM 1849 N N . PRO A 1 230 ? 0.674 -15.289 -13.391 1 98.5 230 PRO A N 1
ATOM 1850 C CA . PRO A 1 230 ? 1.191 -16.344 -14.266 1 98.5 230 PRO A CA 1
ATOM 1851 C C . PRO A 1 230 ? 1.198 -15.93 -15.734 1 98.5 230 PRO A C 1
ATOM 1853 O O . PRO A 1 230 ? 1.934 -16.5 -16.547 1 98.5 230 PRO A O 1
ATOM 1856 N N . TYR A 1 231 ? 0.44 -14.891 -16.109 1 98.44 231 TYR A N 1
ATOM 1857 C CA . TYR A 1 231 ? 0.249 -14.578 -17.516 1 98.44 231 TYR A CA 1
ATOM 1858 C C . TYR A 1 231 ? 1.274 -13.555 -18 1 98.44 231 TYR A C 1
ATOM 1860 O O . TYR A 1 231 ? 1.331 -13.227 -19.188 1 98.44 231 TYR A O 1
ATOM 1868 N N . GLU A 1 232 ? 2.113 -12.992 -17.094 1 98.69 232 GLU A N 1
ATOM 1869 C CA . GLU A 1 232 ? 3.096 -12.008 -17.531 1 98.69 232 GLU A CA 1
ATOM 1870 C C . GLU A 1 232 ? 4.242 -12.672 -18.297 1 98.69 232 GLU A C 1
ATOM 1872 O O . GLU A 1 232 ? 4.758 -13.703 -17.859 1 98.69 232 GLU A O 1
ATOM 1877 N N . VAL A 1 233 ? 4.605 -12.047 -19.391 1 98.75 233 VAL A N 1
ATOM 1878 C CA . VAL A 1 233 ? 5.66 -12.531 -20.266 1 98.75 233 VAL A CA 1
ATOM 1879 C C . VAL A 1 233 ? 6.91 -11.68 -20.094 1 98.75 233 VAL A C 1
ATOM 1881 O O . VAL A 1 233 ? 6.824 -10.453 -19.984 1 98.75 233 VAL A O 1
ATOM 1884 N N . PHE A 1 234 ? 8.078 -12.32 -20.094 1 98.62 234 PHE A N 1
ATOM 1885 C CA . PHE A 1 234 ? 9.344 -11.625 -19.938 1 98.62 234 PHE A CA 1
ATOM 1886 C C . PHE A 1 234 ? 10.305 -12 -21.062 1 98.62 234 PHE A C 1
ATOM 1888 O O . PHE A 1 234 ? 10.211 -13.086 -21.641 1 98.62 234 PHE A O 1
ATOM 1895 N N . LYS A 1 235 ? 11.195 -11.125 -21.359 1 98.62 235 LYS A N 1
ATOM 1896 C CA . LYS A 1 235 ? 12.391 -11.398 -22.141 1 98.62 235 LYS A CA 1
ATOM 1897 C C . LYS A 1 235 ? 13.609 -11.594 -21.25 1 98.62 235 LYS A C 1
ATOM 1899 O O . LYS A 1 235 ? 13.836 -10.805 -20.328 1 98.62 235 LYS A O 1
ATOM 1904 N N . VAL A 1 236 ? 14.359 -12.656 -21.484 1 98.25 236 VAL A N 1
ATOM 1905 C CA . VAL A 1 236 ? 15.641 -12.82 -20.812 1 98.25 236 VAL A CA 1
ATOM 1906 C C . VAL A 1 236 ? 16.688 -11.922 -21.453 1 98.25 236 VAL A C 1
ATOM 1908 O O . VAL A 1 236 ? 17.109 -12.172 -22.594 1 98.25 236 VAL A O 1
ATOM 1911 N N . THR A 1 237 ? 17.172 -10.961 -20.734 1 98.38 237 THR A N 1
ATOM 1912 C CA . THR A 1 237 ? 18.062 -9.977 -21.344 1 98.38 237 THR A CA 1
ATOM 1913 C C . THR A 1 237 ? 19.516 -10.227 -20.969 1 98.38 237 THR A C 1
ATOM 1915 O O . THR A 1 237 ? 20.422 -9.711 -21.609 1 98.38 237 THR A O 1
ATOM 1918 N N . ASN A 1 238 ? 19.719 -10.984 -19.891 1 97.19 238 ASN A N 1
ATOM 1919 C CA . ASN A 1 238 ? 21.078 -11.305 -19.453 1 97.19 238 ASN A CA 1
ATOM 1920 C C . ASN A 1 238 ? 21.094 -12.57 -18.594 1 97.19 238 ASN A C 1
ATOM 1922 O O . ASN A 1 238 ? 20.109 -12.891 -17.938 1 97.19 238 ASN A O 1
ATOM 1926 N N . ILE A 1 239 ? 22.156 -13.297 -18.688 1 96.25 239 ILE A N 1
ATOM 1927 C CA . ILE A 1 239 ? 22.422 -14.453 -17.859 1 96.25 239 ILE A CA 1
ATOM 1928 C C . ILE A 1 239 ? 23.844 -14.352 -17.297 1 96.25 239 ILE A C 1
ATOM 1930 O O . ILE A 1 239 ? 24.812 -14.258 -18.047 1 96.25 239 ILE A O 1
ATOM 1934 N N . THR A 1 240 ? 23.922 -14.328 -16 1 95.19 240 THR A N 1
ATOM 1935 C CA . THR A 1 240 ? 25.219 -14.281 -15.344 1 95.19 240 THR A CA 1
ATOM 1936 C C . THR A 1 240 ? 25.406 -15.5 -14.445 1 95.19 240 THR A C 1
ATOM 1938 O O . THR A 1 240 ? 24.531 -15.836 -13.656 1 95.19 240 THR A O 1
ATOM 1941 N N . LYS A 1 241 ? 26.516 -16.078 -14.57 1 94 241 LYS A N 1
ATOM 1942 C CA . LYS A 1 241 ? 26.844 -17.234 -13.75 1 94 241 LYS A CA 1
ATOM 1943 C C . LYS A 1 241 ? 27.953 -16.922 -12.758 1 94 241 LYS A C 1
ATOM 1945 O O . LYS A 1 241 ? 28.797 -16.062 -13.016 1 94 241 LYS A O 1
ATOM 1950 N N . ARG A 1 242 ? 27.891 -17.641 -11.734 1 91.69 242 ARG A N 1
ATOM 1951 C CA . ARG A 1 242 ? 28.922 -17.438 -10.719 1 91.69 242 ARG A CA 1
ATOM 1952 C C . ARG A 1 242 ? 30.312 -17.734 -11.281 1 91.69 242 ARG A C 1
ATOM 1954 O O . ARG A 1 242 ? 31.297 -17.156 -10.836 1 91.69 242 ARG A O 1
ATOM 1961 N N . SER A 1 243 ? 30.406 -18.578 -12.188 1 91.06 243 SER A N 1
ATOM 1962 C CA . SER A 1 243 ? 31.688 -18.875 -12.836 1 91.06 243 SER A CA 1
ATOM 1963 C C . SER A 1 243 ? 32.25 -17.641 -13.508 1 91.06 243 SER A C 1
ATOM 1965 O O . SER A 1 243 ? 33.469 -17.5 -13.625 1 91.06 243 SER A O 1
ATOM 1967 N N . GLU A 1 244 ? 31.438 -16.734 -13.938 1 92.19 244 GLU A N 1
ATOM 1968 C CA . GLU A 1 244 ? 31.844 -15.492 -14.602 1 92.19 244 GLU A CA 1
ATOM 1969 C C . GLU A 1 244 ? 32 -14.359 -13.586 1 92.19 244 GLU A C 1
ATOM 1971 O O . GLU A 1 244 ? 32.844 -13.484 -13.766 1 92.19 244 GLU A O 1
ATOM 1976 N N . GLN A 1 245 ? 31.203 -14.375 -12.547 1 93.56 245 GLN A N 1
ATOM 1977 C CA . GLN A 1 245 ? 31.188 -13.375 -11.484 1 93.56 245 GLN A CA 1
ATOM 1978 C C . GLN A 1 245 ? 31.141 -14.031 -10.109 1 93.56 245 GLN A C 1
ATOM 1980 O O . GLN A 1 245 ? 30.047 -14.258 -9.57 1 93.56 245 GLN A O 1
ATOM 1985 N N . PRO A 1 246 ? 32.188 -14.188 -9.5 1 91.88 246 PRO A N 1
ATOM 1986 C CA . PRO A 1 246 ? 32.281 -14.977 -8.266 1 91.88 246 PRO A CA 1
ATOM 1987 C C . PRO A 1 246 ? 31.453 -14.398 -7.129 1 91.88 246 PRO A C 1
ATOM 1989 O O . PRO A 1 246 ? 31.031 -15.125 -6.23 1 91.88 246 PRO A O 1
ATOM 1992 N N . ASP A 1 247 ? 31.125 -13.148 -7.184 1 91.12 247 ASP A N 1
ATOM 1993 C CA . ASP A 1 247 ? 30.391 -12.508 -6.094 1 91.12 247 ASP A CA 1
ATOM 1994 C C . ASP A 1 247 ? 28.891 -12.453 -6.391 1 91.12 247 ASP A C 1
ATOM 1996 O O . ASP A 1 247 ? 28.141 -11.758 -5.707 1 91.12 247 ASP A O 1
ATOM 2000 N N . LEU A 1 248 ? 28.578 -13.227 -7.34 1 90.38 248 LEU A N 1
ATOM 2001 C CA . LEU A 1 248 ? 27.172 -13.25 -7.691 1 90.38 248 LEU A CA 1
ATOM 2002 C C . LEU A 1 248 ? 26.328 -13.812 -6.543 1 90.38 248 LEU A C 1
ATOM 2004 O O . LEU A 1 248 ? 26.75 -14.758 -5.871 1 90.38 248 LEU A O 1
ATOM 2008 N N . TRP A 1 249 ? 25.156 -13.281 -6.277 1 88.88 249 TRP A N 1
ATOM 2009 C CA . TRP A 1 249 ? 24.359 -13.609 -5.102 1 88.88 249 TRP A CA 1
ATOM 2010 C C . TRP A 1 249 ? 23.688 -14.969 -5.266 1 88.88 249 TRP A C 1
ATOM 2012 O O . TRP A 1 249 ? 23.203 -15.547 -4.289 1 88.88 249 TRP A O 1
ATOM 2022 N N . CYS A 1 250 ? 23.734 -15.547 -6.539 1 91.75 250 CYS A N 1
ATOM 2023 C CA . CYS A 1 250 ? 23.25 -16.891 -6.82 1 91.75 250 CYS A CA 1
ATOM 2024 C C . CYS A 1 250 ? 24.141 -17.578 -7.848 1 91.75 250 CYS A C 1
ATOM 2026 O O . CYS A 1 250 ? 25.016 -16.953 -8.438 1 91.75 250 CYS A O 1
ATOM 2028 N N . ASN A 1 251 ? 23.938 -18.875 -7.996 1 91.81 251 ASN A N 1
ATOM 2029 C CA . ASN A 1 251 ? 24.75 -19.625 -8.953 1 91.81 251 ASN A CA 1
ATOM 2030 C C . ASN A 1 251 ? 24.531 -19.141 -10.383 1 91.81 251 ASN A C 1
ATOM 2032 O O . ASN A 1 251 ? 25.469 -19.078 -11.172 1 91.81 251 ASN A O 1
ATOM 2036 N N . VAL A 1 252 ? 23.328 -18.859 -10.672 1 93.25 252 VAL A N 1
ATOM 2037 C CA . VAL A 1 252 ? 22.953 -18.266 -11.945 1 93.25 252 VAL A CA 1
ATOM 2038 C C . VAL A 1 252 ? 21.875 -17.203 -11.719 1 93.25 252 VAL A C 1
ATOM 2040 O O . VAL A 1 252 ? 20.953 -17.406 -10.93 1 93.25 252 VAL A O 1
ATOM 2043 N N . VAL A 1 253 ? 22.031 -16.047 -12.383 1 94.56 253 VAL A N 1
ATOM 2044 C CA . VAL A 1 253 ? 21.047 -14.961 -12.281 1 94.56 253 VAL A CA 1
ATOM 2045 C C . VAL A 1 253 ? 20.531 -14.602 -13.672 1 94.56 253 VAL A C 1
ATOM 2047 O O . VAL A 1 253 ? 21.312 -14.305 -14.578 1 94.56 253 VAL A O 1
ATOM 2050 N N . TYR A 1 254 ? 19.25 -14.688 -13.836 1 96.31 254 TYR A N 1
ATOM 2051 C CA . TYR A 1 254 ? 18.578 -14.266 -15.062 1 96.31 254 TYR A CA 1
ATOM 2052 C C . TYR A 1 254 ? 18 -12.859 -14.914 1 96.31 254 TYR A C 1
ATOM 2054 O O . TYR A 1 254 ? 17.359 -12.547 -13.906 1 96.31 254 TYR A O 1
ATOM 2062 N N . LYS A 1 255 ? 18.25 -12.016 -15.859 1 97.69 255 LYS A N 1
ATOM 2063 C CA . LYS A 1 255 ? 17.594 -10.711 -15.906 1 97.69 255 LYS A CA 1
ATOM 2064 C C . LYS A 1 255 ? 16.375 -10.734 -16.828 1 97.69 255 LYS A C 1
ATOM 2066 O O . LYS A 1 255 ? 16.484 -11.148 -17.984 1 97.69 255 LYS A O 1
ATOM 2071 N N . LEU A 1 256 ? 15.258 -10.344 -16.266 1 98.31 256 LEU A N 1
ATOM 2072 C CA . LEU A 1 256 ? 14 -10.414 -17 1 98.31 256 LEU A CA 1
ATOM 2073 C C . LEU A 1 256 ? 13.383 -9.031 -17.172 1 98.31 256 LEU A C 1
ATOM 2075 O O . LEU A 1 256 ? 13.344 -8.242 -16.219 1 98.31 256 LEU A O 1
ATOM 2079 N N . GLU A 1 257 ? 12.898 -8.75 -18.359 1 98.62 257 GLU A N 1
ATOM 2080 C CA . GLU A 1 257 ? 12.172 -7.523 -18.656 1 98.62 257 GLU A CA 1
ATOM 2081 C C . GLU A 1 257 ? 10.758 -7.828 -19.141 1 98.62 257 GLU A C 1
ATOM 2083 O O . GLU A 1 257 ? 10.57 -8.68 -20.016 1 98.62 257 GLU A O 1
ATOM 2088 N N . SER A 1 258 ? 9.836 -7.125 -18.656 1 98.69 258 SER A N 1
ATOM 2089 C CA . SER A 1 258 ? 8.438 -7.367 -19 1 98.69 258 SER A CA 1
ATOM 2090 C C . SER A 1 258 ? 8.18 -7.094 -20.484 1 98.69 258 SER A C 1
ATOM 2092 O O . SER A 1 258 ? 8.664 -6.102 -21.031 1 98.69 258 SER A O 1
ATOM 2094 N N . LEU A 1 259 ? 7.336 -7.93 -21.109 1 98.25 259 LEU A N 1
ATOM 2095 C CA . LEU A 1 259 ? 6.969 -7.766 -22.516 1 98.25 259 LEU A CA 1
ATOM 2096 C C . LEU A 1 259 ? 5.457 -7.668 -22.672 1 98.25 259 LEU A C 1
ATOM 2098 O O . LEU A 1 259 ? 4.953 -7.473 -23.781 1 98.25 259 LEU A O 1
ATOM 2102 N N . GLY A 1 260 ? 4.82 -7.848 -21.672 1 97.31 260 GLY A N 1
ATOM 2103 C CA . GLY A 1 260 ? 3.367 -7.902 -21.75 1 97.31 260 GLY A CA 1
ATOM 2104 C C . GLY A 1 260 ? 2.785 -9.164 -21.141 1 97.31 260 GLY A C 1
ATOM 2105 O O . GLY A 1 260 ? 3.209 -9.594 -20.062 1 97.31 260 GLY A O 1
ATOM 2106 N N . TYR A 1 261 ? 1.671 -9.672 -21.812 1 97.69 261 TYR A N 1
ATOM 2107 C CA . TYR A 1 261 ? 1.014 -10.836 -21.219 1 97.69 261 TYR A CA 1
ATOM 2108 C C . TYR A 1 261 ? 0.565 -11.812 -22.312 1 97.69 261 TYR A C 1
ATOM 2110 O O . TYR A 1 261 ? 0.497 -11.453 -23.484 1 97.69 261 TYR A O 1
ATOM 2118 N N . GLN A 1 262 ? 0.43 -13.016 -21.875 1 97.38 262 GLN A N 1
ATOM 2119 C CA . GLN A 1 262 ? -0.237 -14.07 -22.625 1 97.38 262 GLN A CA 1
ATOM 2120 C C . GLN A 1 262 ? -1.226 -14.836 -21.75 1 97.38 262 GLN A C 1
ATOM 2122 O O . GLN A 1 262 ? -0.856 -15.352 -20.703 1 97.38 262 GLN A O 1
ATOM 2127 N N . SER A 1 263 ? -2.445 -14.852 -22.156 1 96.38 263 SER A N 1
ATOM 2128 C CA . SER A 1 263 ? -3.512 -15.57 -21.469 1 96.38 263 SER A CA 1
ATOM 2129 C C . SER A 1 263 ? -4.234 -16.531 -22.391 1 96.38 263 SER A C 1
ATOM 2131 O O . SER A 1 263 ? -5.176 -16.141 -23.094 1 96.38 263 SER A O 1
ATOM 2133 N N . ASN A 1 264 ? -3.873 -17.797 -22.359 1 93.19 264 ASN A N 1
ATOM 2134 C CA . ASN A 1 264 ? -4.434 -18.812 -23.234 1 93.19 264 ASN A CA 1
ATOM 2135 C C . ASN A 1 264 ? -5.84 -19.219 -22.797 1 93.19 264 ASN A C 1
ATOM 2137 O O . ASN A 1 264 ? -6.633 -19.703 -23.609 1 93.19 264 ASN A O 1
ATOM 2141 N N . ARG A 1 265 ? -6.199 -18.953 -21.594 1 90.75 265 ARG A N 1
ATOM 2142 C CA . ARG A 1 265 ? -7.48 -19.406 -21.078 1 90.75 265 ARG A CA 1
ATOM 2143 C C . ARG A 1 265 ? -8.328 -18.219 -20.609 1 90.75 265 ARG A C 1
ATOM 2145 O O . ARG A 1 265 ? -9.016 -18.312 -19.578 1 90.75 265 ARG A O 1
ATOM 2152 N N . ASN A 1 266 ? -8.203 -17.156 -21.359 1 93.06 266 ASN A N 1
ATOM 2153 C CA . ASN A 1 266 ? -8.953 -15.984 -20.938 1 93.06 266 ASN A CA 1
ATOM 2154 C C . ASN A 1 266 ? -10.453 -16.25 -20.922 1 93.06 266 ASN A C 1
ATOM 2156 O O . ASN A 1 266 ? -11.047 -16.5 -21.984 1 93.06 266 ASN A O 1
ATOM 2160 N N . CYS A 1 267 ? -11.039 -16.266 -19.812 1 96.12 267 CYS A N 1
ATOM 2161 C CA . CYS A 1 267 ? -12.469 -16.453 -19.562 1 96.12 267 CYS A CA 1
ATOM 2162 C C . CYS A 1 267 ? -12.922 -17.828 -20.047 1 96.12 267 CYS A C 1
ATOM 2164 O O . CYS A 1 267 ? -14.016 -17.969 -20.594 1 96.12 267 CYS A O 1
ATOM 2166 N N . ALA A 1 268 ? -12.109 -18.812 -19.812 1 94.38 268 ALA A N 1
ATOM 2167 C CA . ALA A 1 268 ? -12.367 -20.156 -20.328 1 94.38 268 ALA A CA 1
ATOM 2168 C C . ALA A 1 268 ? -13.555 -20.797 -19.625 1 94.38 268 ALA A C 1
ATOM 2170 O O . ALA A 1 268 ? -14.242 -21.656 -20.188 1 94.38 268 ALA A O 1
ATOM 2171 N N . LEU A 1 269 ? -13.844 -20.391 -18.422 1 94.31 269 LEU A N 1
ATOM 2172 C CA . LEU A 1 269 ? -14.914 -21.016 -17.656 1 94.31 269 LEU A CA 1
ATOM 2173 C C . LEU A 1 269 ? -16.266 -20.438 -18.047 1 94.31 269 LEU A C 1
ATOM 2175 O O . LEU A 1 269 ? -17.312 -21.016 -17.734 1 94.31 269 LEU A O 1
ATOM 2179 N N . ILE A 1 270 ? -16.234 -19.25 -18.609 1 92.81 270 ILE A N 1
ATOM 2180 C CA . ILE A 1 270 ? -17.469 -18.547 -18.984 1 92.81 270 ILE A CA 1
ATOM 2181 C C . ILE A 1 270 ? -17.781 -18.797 -20.453 1 92.81 270 ILE A C 1
ATOM 2183 O O . ILE A 1 270 ? -18.938 -19 -20.812 1 92.81 270 ILE A O 1
ATOM 2187 N N . ASN A 1 271 ? -16.719 -18.672 -21.312 1 83.56 271 ASN A N 1
ATOM 2188 C CA . ASN A 1 271 ? -16.906 -18.766 -22.75 1 83.56 271 ASN A CA 1
ATOM 2189 C C . ASN A 1 271 ? -17.141 -20.219 -23.188 1 83.56 271 ASN A C 1
ATOM 2191 O O . ASN A 1 271 ? -16.453 -21.125 -22.719 1 83.56 271 ASN A O 1
ATOM 2195 N N . LYS A 1 272 ? -18.391 -20.547 -23.359 1 65.5 272 LYS A N 1
ATOM 2196 C CA . LYS A 1 272 ? -18.828 -21.844 -23.891 1 65.5 272 LYS A CA 1
ATOM 2197 C C . LYS A 1 272 ? -18.062 -22.203 -25.156 1 65.5 272 LYS A C 1
ATOM 2199 O O . LYS A 1 272 ? -17.844 -21.344 -26.016 1 65.5 272 LYS A O 1
ATOM 2204 N N . GLU A 1 273 ? -17 -22.891 -25.094 1 53.38 273 GLU A N 1
ATOM 2205 C CA . GLU A 1 273 ? -16.453 -23.406 -26.344 1 53.38 273 GLU A CA 1
ATOM 2206 C C . GLU A 1 273 ? -17.562 -23.688 -27.344 1 53.38 273 GLU A C 1
ATOM 2208 O O . GLU A 1 273 ? -18.594 -24.266 -27 1 53.38 273 GLU A O 1
ATOM 2213 N N . ALA A 1 274 ? -17.734 -22.953 -28.391 1 42.59 274 ALA A N 1
ATOM 2214 C CA . ALA A 1 274 ? -18.469 -23.406 -29.562 1 42.59 274 ALA A CA 1
ATOM 2215 C C . ALA A 1 274 ? -18.141 -24.859 -29.906 1 42.59 274 ALA A C 1
ATOM 2217 O O . ALA A 1 274 ? -16.969 -25.203 -30.078 1 42.59 274 ALA A O 1
ATOM 2218 N N . LEU A 1 275 ? -18.75 -25.828 -29.344 1 39.66 275 LEU A N 1
ATOM 2219 C CA . LEU A 1 275 ? -18.734 -27.141 -29.969 1 39.66 275 LEU A CA 1
ATOM 2220 C C . LEU A 1 275 ? -18.594 -27.016 -31.484 1 39.66 275 LEU A C 1
ATOM 2222 O O . LEU A 1 275 ? -19.438 -26.406 -32.125 1 39.66 275 LEU A O 1
ATOM 2226 N N . GLN A 1 276 ? -17.406 -26.828 -31.984 1 34.53 276 GLN A N 1
ATOM 2227 C CA . GLN A 1 276 ? -17.297 -27.141 -33.406 1 34.53 276 GLN A CA 1
ATOM 2228 C C . GLN A 1 276 ? -17.984 -28.469 -33.719 1 34.53 276 GLN A C 1
ATOM 2230 O O . GLN A 1 276 ? -17.5 -29.531 -33.344 1 34.53 276 GLN A O 1
ATOM 2235 N N . VAL A 1 277 ? -19.266 -28.562 -33.562 1 34.47 277 VAL A N 1
ATOM 2236 C CA . VAL A 1 277 ? -20 -29.594 -34.25 1 34.47 277 VAL A CA 1
ATOM 2237 C C . VAL A 1 277 ? -19.578 -29.594 -35.719 1 34.47 277 VAL A C 1
ATOM 2239 O O . VAL A 1 277 ? -19.812 -28.625 -36.469 1 34.47 277 VAL A O 1
ATOM 2242 N N . SER A 1 278 ? -18.422 -30.172 -36 1 30.64 278 SER A N 1
ATOM 2243 C CA . SER A 1 278 ? -18.297 -30.656 -37.375 1 30.64 278 SER A CA 1
ATOM 2244 C C . SER A 1 278 ? -19.562 -31.344 -37.844 1 30.64 278 SER A C 1
ATOM 2246 O O . SER A 1 278 ? -20.047 -32.281 -37.188 1 30.64 278 SER A O 1
ATOM 2248 N N . CYS A 1 279 ? -20.453 -30.688 -38.438 1 28.77 279 CYS A N 1
ATOM 2249 C CA . CYS A 1 279 ? -21.438 -31.281 -39.344 1 28.77 279 CYS A CA 1
ATOM 2250 C C . CYS A 1 279 ? -20.781 -32.312 -40.25 1 28.77 279 CYS A C 1
ATOM 2252 O O . CYS A 1 279 ? -20 -31.938 -41.125 1 28.77 279 CYS A O 1
ATOM 2254 N N . SER A 1 280 ? -20.281 -33.438 -39.594 1 23.97 280 SER A N 1
ATOM 2255 C CA . SER A 1 280 ? -20.469 -34.594 -40.5 1 23.97 280 SER A CA 1
ATOM 2256 C C . SER A 1 280 ? -21.938 -35 -40.562 1 23.97 280 SER A C 1
ATOM 2258 O O . SER A 1 280 ? -22.656 -34.906 -39.562 1 23.97 280 SER A O 1
ATOM 2260 N N . MET B 1 1 ? 15.305 10.5 45.938 1 21.48 1 MET B N 1
ATOM 2261 C CA . MET B 1 1 ? 15.555 9.195 46.562 1 21.48 1 MET B CA 1
ATOM 2262 C C . MET B 1 1 ? 15.125 8.062 45.625 1 21.48 1 MET B C 1
ATOM 2264 O O . MET B 1 1 ? 13.945 7.941 45.281 1 21.48 1 MET B O 1
ATOM 2268 N N . ARG B 1 2 ? 16.031 7.691 44.656 1 22.23 2 ARG B N 1
ATOM 2269 C CA . ARG B 1 2 ? 16.141 7.078 43.312 1 22.23 2 ARG B CA 1
ATOM 2270 C C . ARG B 1 2 ? 15.906 5.57 43.406 1 22.23 2 ARG B C 1
ATOM 2272 O O . ARG B 1 2 ? 16.812 4.816 43.75 1 22.23 2 ARG B O 1
ATOM 2279 N N . MET B 1 3 ? 14.742 5.176 44 1 19.95 3 MET B N 1
ATOM 2280 C CA . MET B 1 3 ? 14.602 3.779 44.375 1 19.95 3 MET B CA 1
ATOM 2281 C C . MET B 1 3 ? 14.711 2.859 43.188 1 19.95 3 MET B C 1
ATOM 2283 O O . MET B 1 3 ? 13.898 2.939 42.25 1 19.95 3 MET B O 1
ATOM 2287 N N . LYS B 1 4 ? 15.953 2.475 42.812 1 23.84 4 LYS B N 1
ATOM 2288 C CA . LYS B 1 4 ? 16.531 1.604 41.812 1 23.84 4 LYS B CA 1
ATOM 2289 C C . LYS B 1 4 ? 15.938 0.202 41.875 1 23.84 4 LYS B C 1
ATOM 2291 O O . LYS B 1 4 ? 16.219 -0.556 42.781 1 23.84 4 LYS B O 1
ATOM 2296 N N . MET B 1 5 ? 14.578 0.063 41.719 1 20.94 5 MET B N 1
ATOM 2297 C CA . MET B 1 5 ? 14 -1.259 41.938 1 20.94 5 MET B CA 1
ATOM 2298 C C . MET B 1 5 ? 14.719 -2.312 41.094 1 20.94 5 MET B C 1
ATOM 2300 O O . MET B 1 5 ? 14.867 -2.152 39.875 1 20.94 5 MET B O 1
ATOM 2304 N N . MET B 1 6 ? 15.594 -3.125 41.656 1 20.73 6 MET B N 1
ATOM 2305 C CA . MET B 1 6 ? 16.531 -4.203 41.344 1 20.73 6 MET B CA 1
ATOM 2306 C C . MET B 1 6 ? 15.805 -5.406 40.75 1 20.73 6 MET B C 1
ATOM 2308 O O . MET B 1 6 ? 15.078 -6.102 41.469 1 20.73 6 MET B O 1
ATOM 2312 N N . MET B 1 7 ? 14.898 -5.18 39.75 1 21.06 7 MET B N 1
ATOM 2313 C CA . MET B 1 7 ? 14.109 -6.352 39.375 1 21.06 7 MET B CA 1
ATOM 2314 C C . MET B 1 7 ? 15.008 -7.535 39.062 1 21.06 7 MET B C 1
ATOM 2316 O O . MET B 1 7 ? 15.945 -7.406 38.25 1 21.06 7 MET B O 1
ATOM 2320 N N . ALA B 1 8 ? 15.164 -8.5 39.938 1 22.91 8 ALA B N 1
ATOM 2321 C CA . ALA B 1 8 ? 15.898 -9.758 40.031 1 22.91 8 ALA B CA 1
ATOM 2322 C C . ALA B 1 8 ? 15.617 -10.656 38.844 1 22.91 8 ALA B C 1
ATOM 2324 O O . ALA B 1 8 ? 14.461 -10.867 38.469 1 22.91 8 ALA B O 1
ATOM 2325 N N . VAL B 1 9 ? 16.5 -10.773 37.812 1 22.5 9 VAL B N 1
ATOM 2326 C CA . VAL B 1 9 ? 16.688 -11.539 36.562 1 22.5 9 VAL B CA 1
ATOM 2327 C C . VAL B 1 9 ? 16.641 -13.031 36.906 1 22.5 9 VAL B C 1
ATOM 2329 O O . VAL B 1 9 ? 17.562 -13.57 37.531 1 22.5 9 VAL B O 1
ATOM 2332 N N . MET B 1 10 ? 15.422 -13.492 37.469 1 21.25 10 MET B N 1
ATOM 2333 C CA . MET B 1 10 ? 15.414 -14.906 37.844 1 21.25 10 MET B CA 1
ATOM 2334 C C . MET B 1 10 ? 15.836 -15.781 36.656 1 21.25 10 MET B C 1
ATOM 2336 O O . MET B 1 10 ? 15.273 -15.68 35.562 1 21.25 10 MET B O 1
ATOM 2340 N N . VAL B 1 11 ? 17.094 -16.109 36.5 1 22.5 11 VAL B N 1
ATOM 2341 C CA . VAL B 1 11 ? 17.875 -16.984 35.625 1 22.5 11 VAL B CA 1
ATOM 2342 C C . VAL B 1 11 ? 17.281 -18.406 35.656 1 22.5 11 VAL B C 1
ATOM 2344 O O . VAL B 1 11 ? 17.328 -19.078 36.688 1 22.5 11 VAL B O 1
ATOM 2347 N N . LEU B 1 12 ? 15.977 -18.5 35.125 1 21.59 12 LEU B N 1
ATOM 2348 C CA . LEU B 1 12 ? 15.352 -19.828 35.188 1 21.59 12 LEU B CA 1
ATOM 2349 C C . LEU B 1 12 ? 16.297 -20.891 34.656 1 21.59 12 LEU B C 1
ATOM 2351 O O . LEU B 1 12 ? 16.734 -20.812 33.5 1 21.59 12 LEU B O 1
ATOM 2355 N N . TRP B 1 13 ? 17.203 -21.359 35.438 1 21.88 13 TRP B N 1
ATOM 2356 C CA . TRP B 1 13 ? 18.188 -22.422 35.25 1 21.88 13 TRP B CA 1
ATOM 2357 C C . TRP B 1 13 ? 17.516 -23.703 34.75 1 21.88 13 TRP B C 1
ATOM 2359 O O . TRP B 1 13 ? 16.641 -24.25 35.438 1 21.88 13 TRP B O 1
ATOM 2369 N N . VAL B 1 14 ? 17.047 -23.688 33.5 1 21.58 14 VAL B N 1
ATOM 2370 C CA . VAL B 1 14 ? 16.453 -24.906 32.938 1 21.58 14 VAL B CA 1
ATOM 2371 C C . VAL B 1 14 ? 17.375 -26.094 33.25 1 21.58 14 VAL B C 1
ATOM 2373 O O . VAL B 1 14 ? 18.547 -26.094 32.875 1 21.58 14 VAL B O 1
ATOM 2376 N N . VAL B 1 15 ? 17.156 -26.641 34.375 1 21.97 15 VAL B N 1
ATOM 2377 C CA . VAL B 1 15 ? 17.828 -27.828 34.938 1 21.97 15 VAL B CA 1
ATOM 2378 C C . VAL B 1 15 ? 17.766 -28.969 33.906 1 21.97 15 VAL B C 1
ATOM 2380 O O . VAL B 1 15 ? 16.703 -29.312 33.438 1 21.97 15 VAL B O 1
ATOM 2383 N N . LEU B 1 16 ? 18.812 -29.125 33.156 1 23.17 16 LEU B N 1
ATOM 2384 C CA . LEU B 1 16 ? 19.141 -30.188 32.219 1 23.17 16 LEU B CA 1
ATOM 2385 C C . LEU B 1 16 ? 19.047 -31.547 32.906 1 23.17 16 LEU B C 1
ATOM 2387 O O . LEU B 1 16 ? 19.859 -31.859 33.781 1 23.17 16 LEU B O 1
ATOM 2391 N N . LEU B 1 17 ? 17.844 -31.781 33.469 1 23.2 17 LEU B N 1
ATOM 2392 C CA . LEU B 1 17 ? 17.844 -33.031 34.188 1 23.2 17 LEU B CA 1
ATOM 2393 C C . LEU B 1 17 ? 18.312 -34.188 33.281 1 23.2 17 LEU B C 1
ATOM 2395 O O . LEU B 1 17 ? 17.938 -34.25 32.125 1 23.2 17 LEU B O 1
ATOM 2399 N N . PRO B 1 18 ? 19.391 -34.781 33.688 1 27.39 18 PRO B N 1
ATOM 2400 C CA . PRO B 1 18 ? 20.078 -35.906 33.031 1 27.39 18 PRO B CA 1
ATOM 2401 C C . PRO B 1 18 ? 19.188 -37.125 32.906 1 27.39 18 PRO B C 1
ATOM 2403 O O . PRO B 1 18 ? 18.781 -37.688 33.938 1 27.39 18 PRO B O 1
ATOM 2406 N N . TYR B 1 19 ? 18.047 -37 32.25 1 23.17 19 TYR B N 1
ATOM 2407 C CA . TYR B 1 19 ? 17.25 -38.219 32.281 1 23.17 19 TYR B CA 1
ATOM 2408 C C . TYR B 1 19 ? 18.094 -39.438 31.875 1 23.17 19 TYR B C 1
ATOM 2410 O O . TYR B 1 19 ? 18.891 -39.344 30.938 1 23.17 19 TYR B O 1
ATOM 2418 N N . GLY B 1 20 ? 18.422 -40.219 32.812 1 24.94 20 GLY B N 1
ATOM 2419 C CA . GLY B 1 20 ? 19.109 -41.5 32.812 1 24.94 20 GLY B CA 1
ATOM 2420 C C . GLY B 1 20 ? 18.484 -42.5 31.859 1 24.94 20 GLY B C 1
ATOM 2421 O O . GLY B 1 20 ? 17.328 -42.906 32.031 1 24.94 20 GLY B O 1
ATOM 2422 N N . VAL B 1 21 ? 18.609 -42.281 30.578 1 26.2 21 VAL B N 1
ATOM 2423 C CA . VAL B 1 21 ? 18.109 -43.219 29.594 1 26.2 21 VAL B CA 1
ATOM 2424 C C . VAL B 1 21 ? 18.672 -44.625 29.906 1 26.2 21 VAL B C 1
ATOM 2426 O O . VAL B 1 21 ? 19.875 -44.781 30.047 1 26.2 21 VAL B O 1
ATOM 2429 N N . SER B 1 22 ? 17.844 -45.344 30.641 1 26.88 22 SER B N 1
ATOM 2430 C CA . SER B 1 22 ? 18.078 -46.75 30.859 1 26.88 22 SER B CA 1
ATOM 2431 C C . SER B 1 22 ? 18.453 -47.438 29.547 1 26.88 22 SER B C 1
ATOM 2433 O O . SER B 1 22 ? 18.094 -47 28.469 1 26.88 22 SER B O 1
ATOM 2435 N N . GLY B 1 23 ? 19.422 -48.344 29.578 1 26.31 23 GLY B N 1
ATOM 2436 C CA . GLY B 1 23 ? 20.219 -49.156 28.672 1 26.31 23 GLY B CA 1
ATOM 2437 C C . GLY B 1 23 ? 19.391 -50.094 27.844 1 26.31 23 GLY B C 1
ATOM 2438 O O . GLY B 1 23 ? 19.234 -51.281 28.203 1 26.31 23 GLY B O 1
ATOM 2439 N N . ALA B 1 24 ? 18.125 -49.719 27.531 1 27.8 24 ALA B N 1
ATOM 2440 C CA . ALA B 1 24 ? 17.391 -50.844 26.922 1 27.8 24 ALA B CA 1
ATOM 2441 C C . ALA B 1 24 ? 18.203 -51.5 25.812 1 27.8 24 ALA B C 1
ATOM 2443 O O . ALA B 1 24 ? 19.141 -50.875 25.281 1 27.8 24 ALA B O 1
ATOM 2444 N N . ASN B 1 25 ? 17.641 -52.688 25.422 1 30.25 25 ASN B N 1
ATOM 2445 C CA . ASN B 1 25 ? 18.156 -53.844 24.688 1 30.25 25 ASN B CA 1
ATOM 2446 C C . ASN B 1 25 ? 18.531 -53.469 23.25 1 30.25 25 ASN B C 1
ATOM 2448 O O . ASN B 1 25 ? 17.891 -52.625 22.641 1 30.25 25 ASN B O 1
ATOM 2452 N N . LEU B 1 26 ? 19.766 -53.688 22.891 1 28.72 26 LEU B N 1
ATOM 2453 C CA . LEU B 1 26 ? 20.5 -53.594 21.625 1 28.72 26 LEU B CA 1
ATOM 2454 C C . LEU B 1 26 ? 19.766 -54.344 20.516 1 28.72 26 LEU B C 1
ATOM 2456 O O . LEU B 1 26 ? 19.812 -55.562 20.422 1 28.72 26 LEU B O 1
ATOM 2460 N N . MET B 1 27 ? 18.391 -54.281 20.469 1 30.59 27 MET B N 1
ATOM 2461 C CA . MET B 1 27 ? 17.938 -55.094 19.328 1 30.59 27 MET B CA 1
ATOM 2462 C C . MET B 1 27 ? 18.719 -54.75 18.062 1 30.59 27 MET B C 1
ATOM 2464 O O . MET B 1 27 ? 19.141 -53.594 17.891 1 30.59 27 MET B O 1
ATOM 2468 N N . SER B 1 28 ? 19.234 -55.75 17.406 1 30.97 28 SER B N 1
ATOM 2469 C CA . SER B 1 28 ? 20.016 -55.812 16.172 1 30.97 28 SER B CA 1
ATOM 2470 C C . SER B 1 28 ? 19.312 -55.031 15.055 1 30.97 28 SER B C 1
ATOM 2472 O O . SER B 1 28 ? 18.109 -55.188 14.82 1 30.97 28 SER B O 1
ATOM 2474 N N . HIS B 1 29 ? 19.656 -53.781 14.945 1 31.41 29 HIS B N 1
ATOM 2475 C CA . HIS B 1 29 ? 19.219 -52.906 13.859 1 31.41 29 HIS B CA 1
ATOM 2476 C C . HIS B 1 29 ? 19.375 -53.594 12.508 1 31.41 29 HIS B C 1
ATOM 2478 O O . HIS B 1 29 ? 20.5 -53.812 12.047 1 31.41 29 HIS B O 1
ATOM 2484 N N . ALA B 1 30 ? 18.594 -54.625 12.211 1 37.31 30 ALA B N 1
ATOM 2485 C CA . ALA B 1 30 ? 18.562 -55.094 10.828 1 37.31 30 ALA B CA 1
ATOM 2486 C C . ALA B 1 30 ? 18.641 -53.938 9.844 1 37.31 30 ALA B C 1
ATOM 2488 O O . ALA B 1 30 ? 18.078 -52.875 10.102 1 37.31 30 ALA B O 1
ATOM 2489 N N . GLY B 1 31 ? 19.609 -53.844 9.094 1 31.83 31 GLY B N 1
ATOM 2490 C CA . GLY B 1 31 ? 19.953 -52.906 8.039 1 31.83 31 GLY B CA 1
ATOM 2491 C C . GLY B 1 31 ? 18.75 -52.531 7.188 1 31.83 31 GLY B C 1
ATOM 2492 O O . GLY B 1 31 ? 18.219 -53.344 6.438 1 31.83 31 GLY B O 1
ATOM 2493 N N . ARG B 1 32 ? 17.797 -51.75 7.715 1 40.28 32 ARG B N 1
ATOM 2494 C CA . ARG B 1 32 ? 16.812 -51.219 6.777 1 40.28 32 ARG B CA 1
ATOM 2495 C C . ARG B 1 32 ? 17.469 -50.719 5.5 1 40.28 32 ARG B C 1
ATOM 2497 O O . ARG B 1 32 ? 18.391 -49.906 5.555 1 40.28 32 ARG B O 1
ATOM 2504 N N . LYS B 1 33 ? 17.359 -51.5 4.508 1 41.34 33 LYS B N 1
ATOM 2505 C CA . LYS B 1 33 ? 17.797 -51.031 3.197 1 41.34 33 LYS B CA 1
ATOM 2506 C C . LYS B 1 33 ? 17.391 -49.562 2.973 1 41.34 33 LYS B C 1
ATOM 2508 O O . LYS B 1 33 ? 16.281 -49.156 3.322 1 41.34 33 LYS B O 1
ATOM 2513 N N . PRO B 1 34 ? 18.328 -48.625 2.842 1 41.25 34 PRO B N 1
ATOM 2514 C CA . PRO B 1 34 ? 17.984 -47.219 2.596 1 41.25 34 PRO B CA 1
ATOM 2515 C C . PRO B 1 34 ? 16.906 -47.062 1.52 1 41.25 34 PRO B C 1
ATOM 2517 O O . PRO B 1 34 ? 17 -47.656 0.453 1 41.25 34 PRO B O 1
ATOM 2520 N N . VAL B 1 35 ? 15.656 -46.969 1.855 1 42.72 35 VAL B N 1
ATOM 2521 C CA . VAL B 1 35 ? 14.633 -46.562 0.897 1 42.72 35 VAL B CA 1
ATOM 2522 C C . VAL B 1 35 ? 15.211 -45.5 -0.049 1 42.72 35 VAL B C 1
ATOM 2524 O O . VAL B 1 35 ? 15.812 -44.531 0.395 1 42.72 35 VAL B O 1
ATOM 2527 N N . ALA B 1 36 ? 15.375 -45.75 -1.269 1 47 36 ALA B N 1
ATOM 2528 C CA . ALA B 1 36 ? 15.852 -44.844 -2.303 1 47 36 ALA B CA 1
ATOM 2529 C C . ALA B 1 36 ? 15.094 -43.5 -2.246 1 47 36 ALA B C 1
ATOM 2531 O O . ALA B 1 36 ? 13.867 -43.5 -2.115 1 47 36 ALA B O 1
ATOM 2532 N N . THR B 1 37 ? 15.617 -42.375 -1.724 1 50.03 37 THR B N 1
ATOM 2533 C CA . THR B 1 37 ? 15.094 -41.031 -1.838 1 50.03 37 THR B CA 1
ATOM 2534 C C . THR B 1 37 ? 14.523 -40.781 -3.232 1 50.03 37 THR B C 1
ATOM 2536 O O . THR B 1 37 ? 15.172 -41.094 -4.234 1 50.03 37 THR B O 1
ATOM 2539 N N . PRO B 1 38 ? 13.195 -40.75 -3.355 1 52.62 38 PRO B N 1
ATOM 2540 C CA . PRO B 1 38 ? 12.711 -40.438 -4.703 1 52.62 38 PRO B CA 1
ATOM 2541 C C . PRO B 1 38 ? 13.578 -39.406 -5.422 1 52.62 38 PRO B C 1
ATOM 2543 O O . PRO B 1 38 ? 14.172 -38.531 -4.777 1 52.62 38 PRO B O 1
ATOM 2546 N N . PRO B 1 39 ? 13.875 -39.656 -6.77 1 54.41 39 PRO B N 1
ATOM 2547 C CA . PRO B 1 39 ? 14.672 -38.688 -7.516 1 54.41 39 PRO B CA 1
ATOM 2548 C C . PRO B 1 39 ? 14.102 -37.25 -7.422 1 54.41 39 PRO B C 1
ATOM 2550 O O . PRO B 1 39 ? 12.898 -37.094 -7.25 1 54.41 39 PRO B O 1
ATOM 2553 N N . PRO B 1 40 ? 14.945 -36.312 -7.215 1 59.81 40 PRO B N 1
ATOM 2554 C CA . PRO B 1 40 ? 14.469 -34.906 -7.223 1 59.81 40 PRO B CA 1
ATOM 2555 C C . PRO B 1 40 ? 13.617 -34.594 -8.445 1 59.81 40 PRO B C 1
ATOM 2557 O O . PRO B 1 40 ? 13.812 -35.188 -9.516 1 59.81 40 PRO B O 1
ATOM 2560 N N . PRO B 1 41 ? 12.453 -33.969 -8.227 1 62.5 41 PRO B N 1
ATOM 2561 C CA . PRO B 1 41 ? 11.641 -33.625 -9.383 1 62.5 41 PRO B CA 1
ATOM 2562 C C . PRO B 1 41 ? 12.461 -33 -10.523 1 62.5 41 PRO B C 1
ATOM 2564 O O . PRO B 1 41 ? 13.508 -32.406 -10.273 1 62.5 41 PRO B O 1
ATOM 2567 N N . PRO B 1 42 ? 12.102 -33.469 -11.734 1 69.06 42 PRO B N 1
ATOM 2568 C CA . PRO B 1 42 ? 12.836 -32.906 -12.875 1 69.06 42 PRO B CA 1
ATOM 2569 C C . PRO B 1 42 ? 12.914 -31.375 -12.82 1 69.06 42 PRO B C 1
ATOM 2571 O O . PRO B 1 42 ? 12.023 -30.719 -12.281 1 69.06 42 PRO B O 1
ATOM 2574 N N . THR B 1 43 ? 14.055 -30.828 -13.195 1 79.31 43 THR B N 1
ATOM 2575 C CA . THR B 1 43 ? 14.281 -29.391 -13.312 1 79.31 43 THR B CA 1
ATOM 2576 C C . THR B 1 43 ? 13.297 -28.766 -14.297 1 79.31 43 THR B C 1
ATOM 2578 O O . THR B 1 43 ? 13.18 -29.219 -15.445 1 79.31 43 THR B O 1
ATOM 2581 N N . PRO B 1 44 ? 12.523 -27.844 -13.891 1 84.19 44 PRO B N 1
ATOM 2582 C CA . PRO B 1 44 ? 11.547 -27.234 -14.797 1 84.19 44 PRO B CA 1
ATOM 2583 C C . PRO B 1 44 ? 12.203 -26.422 -15.914 1 84.19 44 PRO B C 1
ATOM 2585 O O . PRO B 1 44 ? 13.336 -25.953 -15.758 1 84.19 44 PRO B O 1
ATOM 2588 N N . PRO B 1 45 ? 11.547 -26.375 -17.062 1 89.31 45 PRO B N 1
ATOM 2589 C CA . PRO B 1 45 ? 12.047 -25.5 -18.125 1 89.31 45 PRO B CA 1
ATOM 2590 C C . PRO B 1 45 ? 11.781 -24.016 -17.844 1 89.31 45 PRO B C 1
ATOM 2592 O O . PRO B 1 45 ? 10.852 -23.688 -17.094 1 89.31 45 PRO B O 1
ATOM 2595 N N . LEU B 1 46 ? 12.625 -23.188 -18.297 1 94.06 46 LEU B N 1
ATOM 2596 C CA . LEU B 1 46 ? 12.359 -21.75 -18.359 1 94.06 46 LEU B CA 1
ATOM 2597 C C . LEU B 1 46 ? 11.867 -21.344 -19.75 1 94.06 46 LEU B C 1
ATOM 2599 O O . LEU B 1 46 ? 12.664 -20.938 -20.594 1 94.06 46 LEU B O 1
ATOM 2603 N N . ASP B 1 47 ? 10.602 -21.516 -20 1 96 47 ASP B N 1
ATOM 2604 C CA . ASP B 1 47 ? 9.969 -21.312 -21.312 1 96 47 ASP B CA 1
ATOM 2605 C C . ASP B 1 47 ? 8.672 -20.516 -21.156 1 96 47 ASP B C 1
ATOM 2607 O O . ASP B 1 47 ? 8.508 -19.734 -20.219 1 96 47 ASP B O 1
ATOM 2611 N N . MET B 1 48 ? 7.84 -20.578 -22.141 1 97.12 48 MET B N 1
ATOM 2612 C CA . MET B 1 48 ? 6.609 -19.797 -22.156 1 97.12 48 MET B CA 1
ATOM 2613 C C . MET B 1 48 ? 5.516 -20.484 -21.344 1 97.12 48 MET B C 1
ATOM 2615 O O . MET B 1 48 ? 4.34 -20.141 -21.453 1 97.12 48 MET B O 1
ATOM 2619 N N . ALA B 1 49 ? 5.805 -21.5 -20.562 1 96.31 49 ALA B N 1
ATOM 2620 C CA . ALA B 1 49 ? 4.91 -22.188 -19.641 1 96.31 49 ALA B CA 1
ATOM 2621 C C . ALA B 1 49 ? 3.617 -22.609 -20.328 1 96.31 49 ALA B C 1
ATOM 2623 O O . ALA B 1 49 ? 2.529 -22.172 -19.938 1 96.31 49 ALA B O 1
ATOM 2624 N N . PRO B 1 50 ? 3.689 -23.484 -21.328 1 96.69 50 PRO B N 1
ATOM 2625 C CA . PRO B 1 50 ? 2.52 -23.812 -22.141 1 96.69 50 PRO B CA 1
ATOM 2626 C C . PRO B 1 50 ? 1.426 -24.516 -21.344 1 96.69 50 PRO B C 1
ATOM 2628 O O . PRO B 1 50 ? 0.271 -24.562 -21.766 1 96.69 50 PRO B O 1
ATOM 2631 N N . ASN B 1 51 ? 1.681 -25.031 -20.172 1 97 51 ASN B N 1
ATOM 2632 C CA . ASN B 1 51 ? 0.71 -25.797 -19.406 1 97 51 ASN B CA 1
ATOM 2633 C C . ASN B 1 51 ? 0.136 -24.969 -18.25 1 97 51 ASN B C 1
ATOM 2635 O O . ASN B 1 51 ? -0.558 -25.516 -17.391 1 97 51 ASN B O 1
ATOM 2639 N N . SER B 1 52 ? 0.35 -23.672 -18.25 1 97.94 52 SER B N 1
ATOM 2640 C CA . SER B 1 52 ? -0.018 -22.781 -17.141 1 97.94 52 SER B CA 1
ATOM 2641 C C . SER B 1 52 ? -1.497 -22.422 -17.203 1 97.94 52 SER B C 1
ATOM 2643 O O . SER B 1 52 ? -2.025 -22.125 -18.266 1 97.94 52 SER B O 1
ATOM 2645 N N . VAL B 1 53 ? -2.225 -22.594 -16.047 1 98.31 53 VAL B N 1
ATOM 2646 C CA . VAL B 1 53 ? -3.492 -21.891 -15.883 1 98.31 53 VAL B CA 1
ATOM 2647 C C . VAL B 1 53 ? -3.24 -20.375 -15.797 1 98.31 53 VAL B C 1
ATOM 2649 O O . VAL B 1 53 ? -2.676 -19.891 -14.82 1 98.31 53 VAL B O 1
ATOM 2652 N N . ASP B 1 54 ? -3.609 -19.641 -16.844 1 98.38 54 ASP B N 1
ATOM 2653 C CA . ASP B 1 54 ? -3.227 -18.234 -16.938 1 98.38 54 ASP B CA 1
ATOM 2654 C C . ASP B 1 54 ? -4.438 -17.359 -17.266 1 98.38 54 ASP B C 1
ATOM 2656 O O . ASP B 1 54 ? -4.32 -16.375 -18 1 98.38 54 ASP B O 1
ATOM 2660 N N . ASP B 1 55 ? -5.652 -17.812 -16.812 1 97.94 55 ASP B N 1
ATOM 2661 C CA . ASP B 1 55 ? -6.859 -17.031 -17.047 1 97.94 55 ASP B CA 1
ATOM 2662 C C . ASP B 1 55 ? -6.75 -15.648 -16.406 1 97.94 55 ASP B C 1
ATOM 2664 O O . ASP B 1 55 ? -6.543 -15.531 -15.203 1 97.94 55 ASP B O 1
ATOM 2668 N N . MET B 1 56 ? -6.949 -14.602 -17.188 1 97.31 56 MET B N 1
ATOM 2669 C CA . MET B 1 56 ? -6.891 -13.219 -16.719 1 97.31 56 MET B CA 1
ATOM 2670 C C . MET B 1 56 ? -8.281 -12.703 -16.375 1 97.31 56 MET B C 1
ATOM 2672 O O . MET B 1 56 ? -8.414 -11.688 -15.68 1 97.31 56 MET B O 1
ATOM 2676 N N . TYR B 1 57 ? -9.258 -13.305 -16.891 1 97.38 57 TYR B N 1
ATOM 2677 C CA . TYR B 1 57 ? -10.656 -12.969 -16.656 1 97.38 57 TYR B CA 1
ATOM 2678 C C . TYR B 1 57 ? -10.977 -11.57 -17.172 1 97.38 57 TYR B C 1
ATOM 2680 O O . TYR B 1 57 ? -11.82 -10.875 -16.609 1 97.38 57 TYR B O 1
ATOM 2688 N N . GLN B 1 58 ? -10.227 -10.891 -17.969 1 91.81 58 GLN B N 1
ATOM 2689 C CA . GLN B 1 58 ? -10.328 -9.508 -18.422 1 91.81 58 GLN B CA 1
ATOM 2690 C C . GLN B 1 58 ? -11.734 -9.195 -18.938 1 91.81 58 GLN B C 1
ATOM 2692 O O . GLN B 1 58 ? -12.25 -8.102 -18.703 1 91.81 58 GLN B O 1
ATOM 2697 N N . THR B 1 59 ? -12.5 -10.102 -19.641 1 91.38 59 THR B N 1
ATOM 2698 C CA . THR B 1 59 ? -13.789 -9.758 -20.234 1 91.38 59 THR B CA 1
ATOM 2699 C C . THR B 1 59 ? -14.93 -10.461 -19.516 1 91.38 59 THR B C 1
ATOM 2701 O O . THR B 1 59 ? -16.078 -10.43 -19.969 1 91.38 59 THR B O 1
ATOM 2704 N N . CYS B 1 60 ? -14.609 -11.016 -18.359 1 96.62 60 CYS B N 1
ATOM 2705 C CA . CYS B 1 60 ? -15.664 -11.805 -17.734 1 96.62 60 CYS B CA 1
ATOM 2706 C C . CYS B 1 60 ? -15.609 -11.672 -16.219 1 96.62 60 CYS B C 1
ATOM 2708 O O . CYS B 1 60 ? -16.078 -12.562 -15.5 1 96.62 60 CYS B O 1
ATOM 2710 N N . THR B 1 61 ? -14.945 -10.625 -15.719 1 96.06 61 THR B N 1
ATOM 2711 C CA . THR B 1 61 ? -14.719 -10.477 -14.289 1 96.06 61 THR B CA 1
ATOM 2712 C C . THR B 1 61 ? -16.031 -10.555 -13.516 1 96.06 61 THR B C 1
ATOM 2714 O O . THR B 1 61 ? -16.141 -11.258 -12.508 1 96.06 61 THR B O 1
ATOM 2717 N N . GLU B 1 62 ? -17.109 -9.852 -14 1 94.38 62 GLU B N 1
ATOM 2718 C CA . GLU B 1 62 ? -18.391 -9.82 -13.305 1 94.38 62 GLU B CA 1
ATOM 2719 C C . GLU B 1 62 ? -19.047 -11.195 -13.312 1 94.38 62 GLU B C 1
ATOM 2721 O O . GLU B 1 62 ? -19.562 -11.648 -12.281 1 94.38 62 GLU B O 1
ATOM 2726 N N . GLN B 1 63 ? -19.062 -11.82 -14.453 1 95.88 63 GLN B N 1
ATOM 2727 C CA . GLN B 1 63 ? -19.641 -13.156 -14.555 1 95.88 63 GLN B CA 1
ATOM 2728 C C . GLN B 1 63 ? -18.891 -14.148 -13.672 1 95.88 63 GLN B C 1
ATOM 2730 O O . GLN B 1 63 ? -19.516 -14.969 -12.992 1 95.88 63 GLN B O 1
ATOM 2735 N N . MET B 1 64 ? -17.578 -14.039 -13.727 1 97.12 64 MET B N 1
ATOM 2736 C CA . MET B 1 64 ? -16.781 -14.977 -12.945 1 97.12 64 MET B CA 1
ATOM 2737 C C . MET B 1 64 ? -16.984 -14.75 -11.453 1 97.12 64 MET B C 1
ATOM 2739 O O . MET B 1 64 ? -16.922 -15.688 -10.664 1 97.12 64 MET B O 1
ATOM 2743 N N . GLU B 1 65 ? -17.172 -13.5 -11.016 1 96.06 65 GLU B N 1
ATOM 2744 C CA . GLU B 1 65 ? -17.438 -13.203 -9.609 1 96.06 65 GLU B CA 1
ATOM 2745 C C . GLU B 1 65 ? -18.656 -13.977 -9.109 1 96.06 65 GLU B C 1
ATOM 2747 O O . GLU B 1 65 ? -18.656 -14.469 -7.98 1 96.06 65 GLU B O 1
ATOM 2752 N N . GLU B 1 66 ? -19.594 -14.07 -9.953 1 94.94 66 GLU B N 1
ATOM 2753 C CA . GLU B 1 66 ? -20.812 -14.812 -9.594 1 94.94 66 GLU B CA 1
ATOM 2754 C C . GLU B 1 66 ? -20.531 -16.312 -9.5 1 94.94 66 GLU B C 1
ATOM 2756 O O . GLU B 1 66 ? -21.016 -16.969 -8.578 1 94.94 66 GLU B O 1
ATOM 2761 N N . GLU B 1 67 ? -19.734 -16.812 -10.398 1 96 67 GLU B N 1
ATOM 2762 C CA . GLU B 1 67 ? -19.438 -18.234 -10.438 1 96 67 GLU B CA 1
ATOM 2763 C C . GLU B 1 67 ? -18.438 -18.625 -9.352 1 96 67 GLU B C 1
ATOM 2765 O O . GLU B 1 67 ? -18.438 -19.766 -8.875 1 96 67 GLU B O 1
ATOM 2770 N N . ALA B 1 68 ? -17.578 -17.672 -8.93 1 97.25 68 ALA B N 1
ATOM 2771 C CA . ALA B 1 68 ? -16.453 -17.938 -8.039 1 97.25 68 ALA B CA 1
ATOM 2772 C C . ALA B 1 68 ? -16.938 -18.438 -6.676 1 97.25 68 ALA B C 1
ATOM 2774 O O . ALA B 1 68 ? -16.266 -19.25 -6.031 1 97.25 68 ALA B O 1
ATOM 2775 N N . ALA B 1 69 ? -18.141 -18.031 -6.293 1 96.06 69 ALA B N 1
ATOM 2776 C CA . ALA B 1 69 ? -18.688 -18.469 -5.004 1 96.06 69 ALA B CA 1
ATOM 2777 C C . ALA B 1 69 ? -18.906 -19.969 -4.984 1 96.06 69 ALA B C 1
ATOM 2779 O O . ALA B 1 69 ? -18.594 -20.641 -3.988 1 96.06 69 ALA B O 1
ATOM 2780 N N . THR B 1 70 ? -19.422 -20.438 -6.09 1 96.56 70 THR B N 1
ATOM 2781 C CA . THR B 1 70 ? -19.641 -21.875 -6.203 1 96.56 70 THR B CA 1
ATOM 2782 C C . THR B 1 70 ? -18.312 -22.625 -6.234 1 96.56 70 THR B C 1
ATOM 2784 O O . THR B 1 70 ? -18.156 -23.641 -5.555 1 96.56 70 THR B O 1
ATOM 2787 N N . TYR B 1 71 ? -17.359 -22.156 -6.988 1 97.62 71 TYR B N 1
ATOM 2788 C CA . TYR B 1 71 ? -16.031 -22.766 -7.043 1 97.62 71 TYR B CA 1
ATOM 2789 C C . TYR B 1 71 ? -15.375 -22.766 -5.668 1 97.62 71 TYR B C 1
ATOM 2791 O O . TYR B 1 71 ? -14.703 -23.719 -5.289 1 97.62 71 TYR B O 1
ATOM 2799 N N . LEU B 1 72 ? -15.578 -21.703 -4.934 1 98.06 72 LEU B N 1
ATOM 2800 C CA . LEU B 1 72 ? -14.977 -21.562 -3.611 1 98.06 72 LEU B CA 1
ATOM 2801 C C . LEU B 1 72 ? -15.508 -22.641 -2.666 1 98.06 72 LEU B C 1
ATOM 2803 O O . LEU B 1 72 ? -14.734 -23.266 -1.938 1 98.06 72 LEU B O 1
ATOM 2807 N N . GLN B 1 73 ? -16.828 -22.828 -2.717 1 97.5 73 GLN B N 1
ATOM 2808 C CA . GLN B 1 73 ? -17.406 -23.859 -1.878 1 97.5 73 GLN B CA 1
ATOM 2809 C C . GLN B 1 73 ? -16.859 -25.25 -2.238 1 97.5 73 GLN B C 1
ATOM 2811 O O . GLN B 1 73 ? -16.578 -26.062 -1.354 1 97.5 73 GLN B O 1
ATOM 2816 N N . ASN B 1 74 ? -16.703 -25.5 -3.51 1 97.19 74 ASN B N 1
ATOM 2817 C CA . ASN B 1 74 ? -16.141 -26.766 -3.961 1 97.19 74 ASN B CA 1
ATOM 2818 C C . ASN B 1 74 ? -14.703 -26.938 -3.475 1 97.19 74 ASN B C 1
ATOM 2820 O O . ASN B 1 74 ? -14.32 -28.016 -3.023 1 97.19 74 ASN B O 1
ATOM 2824 N N . GLU B 1 75 ? -13.906 -25.875 -3.576 1 97.81 75 GLU B N 1
ATOM 2825 C CA . GLU B 1 75 ? -12.516 -25.906 -3.123 1 97.81 75 GLU B CA 1
ATOM 2826 C C . GLU B 1 75 ? -12.43 -26.203 -1.628 1 97.81 75 GLU B C 1
ATOM 2828 O O . GLU B 1 75 ? -11.617 -27.016 -1.197 1 97.81 75 GLU B O 1
ATOM 2833 N N . LYS B 1 76 ? -13.258 -25.578 -0.843 1 97.75 76 LYS B N 1
ATOM 2834 C CA . LYS B 1 76 ? -13.289 -25.797 0.6 1 97.75 76 LYS B CA 1
ATOM 2835 C C . LYS B 1 76 ? -13.695 -27.234 0.926 1 97.75 76 LYS B C 1
ATOM 2837 O O . LYS B 1 76 ? -13.148 -27.844 1.847 1 97.75 76 LYS B O 1
ATOM 2842 N N . ASN B 1 77 ? -14.602 -27.781 0.147 1 97.19 77 ASN B N 1
ATOM 2843 C CA . ASN B 1 77 ? -15.078 -29.141 0.366 1 97.19 77 ASN B CA 1
ATOM 2844 C C . ASN B 1 77 ? -14.008 -30.172 0.013 1 97.19 77 ASN B C 1
ATOM 2846 O O . ASN B 1 77 ? -13.906 -31.219 0.658 1 97.19 77 ASN B O 1
ATOM 2850 N N . ASN B 1 78 ? -13.188 -29.891 -0.963 1 96.25 78 ASN B N 1
ATOM 2851 C CA . ASN B 1 78 ? -12.289 -30.875 -1.536 1 96.25 78 ASN B CA 1
ATOM 2852 C C . ASN B 1 78 ? -10.922 -30.844 -0.862 1 96.25 78 ASN B C 1
ATOM 2854 O O . ASN B 1 78 ? -10.133 -31.781 -1.003 1 96.25 78 ASN B O 1
ATOM 2858 N N . ASP B 1 79 ? -10.57 -29.766 -0.188 1 95.75 79 ASP B N 1
ATOM 2859 C CA . ASP B 1 79 ? -9.242 -29.578 0.401 1 95.75 79 ASP B CA 1
ATOM 2860 C C . ASP B 1 79 ? -9.344 -29.031 1.823 1 95.75 79 ASP B C 1
ATOM 2862 O O . ASP B 1 79 ? -9.539 -27.844 2.02 1 95.75 79 ASP B O 1
ATOM 2866 N N . GLU B 1 80 ? -9.086 -29.891 2.797 1 96.19 80 GLU B N 1
ATOM 2867 C CA . GLU B 1 80 ? -9.227 -29.531 4.203 1 96.19 80 GLU B CA 1
ATOM 2868 C C . GLU B 1 80 ? -8.242 -28.422 4.582 1 96.19 80 GLU B C 1
ATOM 2870 O O . GLU B 1 80 ? -8.594 -27.516 5.344 1 96.19 80 GLU B O 1
ATOM 2875 N N . SER B 1 81 ? -7.055 -28.578 4.059 1 95.81 81 SER B N 1
ATOM 2876 C CA . SER B 1 81 ? -6.051 -27.562 4.355 1 95.81 81 SER B CA 1
ATOM 2877 C C . SER B 1 81 ? -6.469 -26.203 3.805 1 95.81 81 SER B C 1
ATOM 2879 O O . SER B 1 81 ? -6.293 -25.172 4.469 1 95.81 81 SER B O 1
ATOM 2881 N N . PHE B 1 82 ? -7.039 -26.234 2.67 1 97.31 82 PHE B N 1
ATOM 2882 C CA . PHE B 1 82 ? -7.539 -25 2.074 1 97.31 82 PHE B CA 1
ATOM 2883 C C . PHE B 1 82 ? -8.695 -24.438 2.893 1 97.31 82 PHE B C 1
ATOM 2885 O O . PHE B 1 82 ? -8.727 -23.234 3.176 1 97.31 82 PHE B O 1
ATOM 2892 N N . ARG B 1 83 ? -9.609 -25.234 3.252 1 97.75 83 ARG B N 1
ATOM 2893 C CA . ARG B 1 83 ? -10.758 -24.828 4.051 1 97.75 83 ARG B CA 1
ATOM 2894 C C . ARG B 1 83 ? -10.305 -24.141 5.344 1 97.75 83 ARG B C 1
ATOM 2896 O O . ARG B 1 83 ? -10.836 -23.094 5.715 1 97.75 83 ARG B O 1
ATOM 2903 N N . LYS B 1 84 ? -9.391 -24.734 5.957 1 97 84 LYS B N 1
ATOM 2904 C CA . LYS B 1 84 ? -8.883 -24.188 7.215 1 97 84 LYS B CA 1
ATOM 2905 C C . LYS B 1 84 ? -8.211 -22.828 6.996 1 97 84 LYS B C 1
ATOM 2907 O O . LYS B 1 84 ? -8.422 -21.891 7.77 1 97 84 LYS B O 1
ATOM 2912 N N . SER B 1 85 ? -7.402 -22.781 5.938 1 96.25 85 SER B N 1
ATOM 2913 C CA . SER B 1 85 ? -6.711 -21.531 5.625 1 96.25 85 SER B CA 1
ATOM 2914 C C . SER B 1 85 ? -7.699 -20.422 5.293 1 96.25 85 SER B C 1
ATOM 2916 O O . SER B 1 85 ? -7.527 -19.281 5.73 1 96.25 85 SER B O 1
ATOM 2918 N N . TRP B 1 86 ? -8.727 -20.766 4.551 1 97.56 86 TRP B N 1
ATOM 2919 C CA . TRP B 1 86 ? -9.742 -19.781 4.191 1 97.56 86 TRP B CA 1
ATOM 2920 C C . TRP B 1 86 ? -10.516 -19.328 5.422 1 97.56 86 TRP B C 1
ATOM 2922 O O . TRP B 1 86 ? -10.828 -18.141 5.559 1 97.56 86 TRP B O 1
ATOM 2932 N N . LYS B 1 87 ? -10.828 -20.203 6.301 1 96.94 87 LYS B N 1
ATOM 2933 C CA . LYS B 1 87 ? -11.531 -19.875 7.539 1 96.94 87 LYS B CA 1
ATOM 2934 C C . LYS B 1 87 ? -10.711 -18.906 8.383 1 96.94 87 LYS B C 1
ATOM 2936 O O . LYS B 1 87 ? -11.25 -17.938 8.93 1 96.94 87 LYS B O 1
ATOM 2941 N N . GLU B 1 88 ? -9.453 -19.141 8.438 1 94.56 88 GLU B N 1
ATOM 2942 C CA . GLU B 1 88 ? -8.578 -18.266 9.203 1 94.56 88 GLU B CA 1
ATOM 2943 C C . GLU B 1 88 ? -8.555 -16.859 8.609 1 94.56 88 GLU B C 1
ATOM 2945 O O . GLU B 1 88 ? -8.406 -15.875 9.336 1 94.56 88 GLU B O 1
ATOM 2950 N N . ALA B 1 89 ? -8.68 -16.781 7.309 1 94.69 89 ALA B N 1
ATOM 2951 C CA . ALA B 1 89 ? -8.609 -15.508 6.609 1 94.69 89 ALA B CA 1
ATOM 2952 C C . ALA B 1 89 ? -9.914 -14.734 6.754 1 94.69 89 ALA B C 1
ATOM 2954 O O . ALA B 1 89 ? -9.984 -13.547 6.41 1 94.69 89 ALA B O 1
ATOM 2955 N N . GLU B 1 90 ? -10.984 -15.336 7.297 1 95.5 90 GLU B N 1
ATOM 2956 C CA . GLU B 1 90 ? -12.297 -14.711 7.391 1 95.5 90 GLU B CA 1
ATOM 2957 C C . GLU B 1 90 ? -12.266 -13.516 8.344 1 95.5 90 GLU B C 1
ATOM 2959 O O . GLU B 1 90 ? -13.18 -12.688 8.328 1 95.5 90 GLU B O 1
ATOM 2964 N N . LYS B 1 91 ? -11.312 -13.391 9.172 1 91.38 91 LYS B N 1
ATOM 2965 C CA . LYS B 1 91 ? -11.18 -12.266 10.086 1 91.38 91 LYS B CA 1
ATOM 2966 C C . LYS B 1 91 ? -10.883 -10.977 9.328 1 91.38 91 LYS B C 1
ATOM 2968 O O . LYS B 1 91 ? -11.086 -9.875 9.859 1 91.38 91 LYS B O 1
ATOM 2973 N N . TYR B 1 92 ? -10.375 -11.117 8.125 1 90.38 92 TYR B N 1
ATOM 2974 C CA . TYR B 1 92 ? -10.062 -9.93 7.324 1 90.38 92 TYR B CA 1
ATOM 2975 C C . TYR B 1 92 ? -11.305 -9.438 6.582 1 90.38 92 TYR B C 1
ATOM 2977 O O . TYR B 1 92 ? -12.203 -10.219 6.27 1 90.38 92 TYR B O 1
ATOM 2985 N N . GLU B 1 93 ? -11.375 -8.117 6.375 1 90.88 93 GLU B N 1
ATOM 2986 C CA . GLU B 1 93 ? -12.461 -7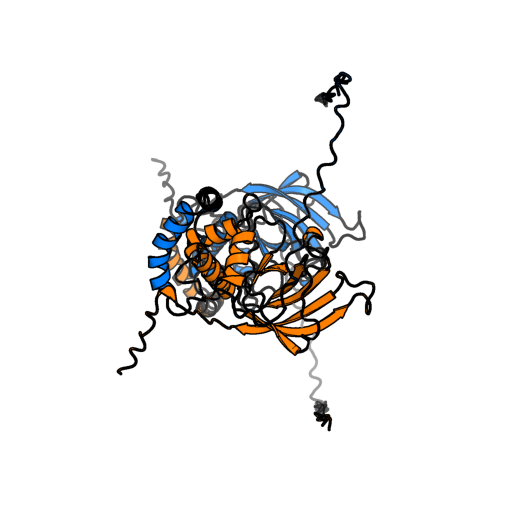.473 5.629 1 90.88 93 GLU B CA 1
ATOM 2987 C C . GLU B 1 93 ? -11.945 -6.887 4.316 1 90.88 93 GLU B C 1
ATOM 2989 O O . GLU B 1 93 ? -10.742 -6.797 4.098 1 90.88 93 GLU B O 1
ATOM 2994 N N . GLY B 1 94 ? -12.883 -6.598 3.461 1 93.38 94 GLY B N 1
ATOM 2995 C CA . GLY B 1 94 ? -12.5 -5.871 2.26 1 93.38 94 GLY B CA 1
ATOM 2996 C C . GLY B 1 94 ? -11.906 -4.504 2.553 1 93.38 94 GLY B C 1
ATOM 2997 O O . GLY B 1 94 ? -11.875 -4.074 3.707 1 93.38 94 GLY B O 1
ATOM 2998 N N . PHE B 1 95 ? -11.367 -3.947 1.562 1 92.75 95 PHE B N 1
ATOM 2999 C CA . PHE B 1 95 ? -10.75 -2.631 1.67 1 92.75 95 PHE B CA 1
ATOM 3000 C C . PHE B 1 95 ? -11.297 -1.688 0.604 1 92.75 95 PHE B C 1
ATOM 3002 O O . PHE B 1 95 ? -11.523 -2.096 -0.538 1 92.75 95 PHE B O 1
ATOM 3009 N N . LYS B 1 96 ? -11.555 -0.482 1.134 1 93.94 96 LYS B N 1
ATOM 3010 C CA . LYS B 1 96 ? -12.07 0.49 0.177 1 93.94 96 LYS B CA 1
ATOM 3011 C C . LYS B 1 96 ? -11.594 1.9 0.513 1 93.94 96 LYS B C 1
ATOM 3013 O O . LYS B 1 96 ? -11.516 2.271 1.686 1 93.94 96 LYS B O 1
ATOM 3018 N N . LEU B 1 97 ? -11.203 2.631 -0.462 1 95.5 97 LEU B N 1
ATOM 3019 C CA . LEU B 1 97 ? -11.078 4.086 -0.475 1 95.5 97 LEU B CA 1
ATOM 3020 C C . LEU B 1 97 ? -12.023 4.703 -1.497 1 95.5 97 LEU B C 1
ATOM 3022 O O . LEU B 1 97 ? -12.016 4.316 -2.668 1 95.5 97 LEU B O 1
ATOM 3026 N N . SER B 1 98 ? -12.875 5.676 -0.979 1 96.12 98 SER B N 1
ATOM 3027 C CA . SER B 1 98 ? -13.742 6.383 -1.92 1 96.12 98 SER B CA 1
ATOM 3028 C C . SER B 1 98 ? -12.922 7.215 -2.902 1 96.12 98 SER B C 1
ATOM 3030 O O . SER B 1 98 ? -11.734 7.461 -2.678 1 96.12 98 SER B O 1
ATOM 3032 N N . LYS B 1 99 ? -13.555 7.531 -3.965 1 96.12 99 LYS B N 1
ATOM 3033 C CA . LYS B 1 99 ? -12.914 8.398 -4.945 1 96.12 99 LYS B CA 1
ATOM 3034 C C . LYS B 1 99 ? -12.398 9.68 -4.293 1 96.12 99 LYS B C 1
ATOM 3036 O O . LYS B 1 99 ? -11.258 10.094 -4.539 1 96.12 99 LYS B O 1
ATOM 3041 N N . GLU B 1 100 ? -13.164 10.281 -3.381 1 97.88 100 GLU B N 1
ATOM 3042 C CA . GLU B 1 100 ? -12.797 11.539 -2.736 1 97.88 100 GLU B CA 1
ATOM 3043 C C . GLU B 1 100 ? -11.609 11.352 -1.801 1 97.88 100 GLU B C 1
ATOM 3045 O O . GLU B 1 100 ? -10.758 12.234 -1.68 1 97.88 100 GLU B O 1
ATOM 3050 N N . GLN B 1 101 ? -11.578 10.195 -1.146 1 97.44 101 GLN B N 1
ATOM 3051 C CA . GLN B 1 101 ? -10.43 9.898 -0.296 1 97.44 101 GLN B CA 1
ATOM 3052 C C . GLN B 1 101 ? -9.148 9.797 -1.116 1 97.44 101 GLN B C 1
ATOM 3054 O O . GLN B 1 101 ? -8.117 10.359 -0.734 1 97.44 101 GLN B O 1
ATOM 3059 N N . VAL B 1 102 ? -9.211 9.078 -2.258 1 95.56 102 VAL B N 1
ATOM 3060 C CA . VAL B 1 102 ? -8.055 8.953 -3.143 1 95.56 102 VAL B CA 1
ATOM 3061 C C . VAL B 1 102 ? -7.652 10.328 -3.664 1 95.56 102 VAL B C 1
ATOM 3063 O O . VAL B 1 102 ? -6.469 10.68 -3.662 1 95.56 102 VAL B O 1
ATOM 3066 N N . MET B 1 103 ? -8.609 11.125 -4.027 1 96.5 103 MET B N 1
ATOM 3067 C CA . MET B 1 103 ? -8.352 12.469 -4.527 1 96.5 103 MET B CA 1
ATOM 3068 C C . MET B 1 103 ? -7.699 13.336 -3.457 1 96.5 103 MET B C 1
ATOM 3070 O O . MET B 1 103 ? -6.781 14.102 -3.748 1 96.5 103 MET B O 1
ATOM 3074 N N . ALA B 1 104 ? -8.172 13.195 -2.227 1 97.75 104 ALA B N 1
ATOM 3075 C CA . ALA B 1 104 ? -7.602 13.961 -1.121 1 97.75 104 ALA B CA 1
ATOM 3076 C C . ALA B 1 104 ? -6.121 13.625 -0.933 1 97.75 104 ALA B C 1
ATOM 3078 O O . ALA B 1 104 ? -5.305 14.523 -0.703 1 97.75 104 ALA B O 1
ATOM 3079 N N . LEU B 1 105 ? -5.797 12.328 -1.041 1 95.75 105 LEU B N 1
ATOM 3080 C CA . LEU B 1 105 ? -4.402 11.906 -0.929 1 95.75 105 LEU B CA 1
ATOM 3081 C C . LEU B 1 105 ? -3.561 12.516 -2.045 1 95.75 105 LEU B C 1
ATOM 3083 O O . LEU B 1 105 ? -2.469 13.031 -1.792 1 95.75 105 LEU B O 1
ATOM 3087 N N . TYR B 1 106 ? -4.07 12.547 -3.215 1 92.81 106 TYR B N 1
ATOM 3088 C CA . TYR B 1 106 ? -3.35 13.109 -4.348 1 92.81 106 TYR B CA 1
ATOM 3089 C C . TYR B 1 106 ? -3.18 14.617 -4.184 1 92.81 106 TYR B C 1
ATOM 3091 O O . TYR B 1 106 ? -2.094 15.156 -4.422 1 92.81 106 TYR B O 1
ATOM 3099 N N . VAL B 1 107 ? -4.207 15.289 -3.785 1 95.88 107 VAL B N 1
ATOM 3100 C CA . VAL B 1 107 ? -4.168 16.734 -3.621 1 95.88 107 VAL B CA 1
ATOM 3101 C C . VAL B 1 107 ? -3.143 17.109 -2.549 1 95.88 107 VAL B C 1
ATOM 3103 O O . VAL B 1 107 ? -2.359 18.047 -2.727 1 95.88 107 VAL B O 1
ATOM 3106 N N . TYR B 1 108 ? -3.162 16.359 -1.494 1 95.38 108 TYR B N 1
ATOM 3107 C CA . TYR B 1 108 ? -2.246 16.641 -0.392 1 95.38 108 TYR B CA 1
ATOM 3108 C C . TYR B 1 108 ? -0.799 16.438 -0.822 1 95.38 108 TYR B C 1
ATOM 3110 O O . TYR B 1 108 ? 0.09 17.172 -0.4 1 95.38 108 TYR B O 1
ATOM 3118 N N . THR B 1 109 ? -0.524 15.445 -1.687 1 91.25 109 THR B N 1
ATOM 3119 C CA . THR B 1 109 ? 0.844 15.07 -2.016 1 91.25 109 THR B CA 1
ATOM 3120 C C . THR B 1 109 ? 1.298 15.734 -3.309 1 91.25 109 THR B C 1
ATOM 3122 O O . THR B 1 109 ? 2.473 15.664 -3.672 1 91.25 109 THR B O 1
ATOM 3125 N N . SER B 1 110 ? 0.459 16.438 -3.936 1 88 110 SER B N 1
ATOM 3126 C CA . SER B 1 110 ? 0.8 17.062 -5.211 1 88 110 SER B CA 1
ATOM 3127 C C . SER B 1 110 ? 1.781 18.219 -5.023 1 88 110 SER B C 1
ATOM 3129 O O . SER B 1 110 ? 1.601 19.047 -4.137 1 88 110 SER B O 1
ATOM 3131 N N . SER B 1 111 ? 2.807 18.312 -5.926 1 82.19 111 SER B N 1
ATOM 3132 C CA . SER B 1 111 ? 3.809 19.375 -5.883 1 82.19 111 SER B CA 1
ATOM 3133 C C . SER B 1 111 ? 3.377 20.578 -6.719 1 82.19 111 SER B C 1
ATOM 3135 O O . SER B 1 111 ? 3.973 21.641 -6.625 1 82.19 111 SER B O 1
ATOM 3137 N N . LYS B 1 112 ? 2.438 20.484 -7.52 1 85.19 112 LYS B N 1
ATOM 3138 C CA . LYS B 1 112 ? 2.047 21.547 -8.445 1 85.19 112 LYS B CA 1
ATOM 3139 C C . LYS B 1 112 ? 1.478 22.75 -7.695 1 85.19 112 LYS B C 1
ATOM 3141 O O . LYS B 1 112 ? 1.957 23.875 -7.855 1 85.19 112 LYS B O 1
ATOM 3146 N N . ASN B 1 113 ? 0.503 22.641 -6.844 1 88.75 113 ASN B N 1
ATOM 3147 C CA . ASN B 1 113 ? -0.132 23.734 -6.129 1 88.75 113 ASN B CA 1
ATOM 3148 C C . ASN B 1 113 ? 0.22 23.719 -4.645 1 88.75 113 ASN B C 1
ATOM 3150 O O . ASN B 1 113 ? -0.009 24.703 -3.936 1 88.75 113 ASN B O 1
ATOM 3154 N N . LYS B 1 114 ? 0.813 22.766 -4.234 1 91.38 114 LYS B N 1
ATOM 3155 C CA . LYS B 1 114 ? 1.312 22.594 -2.873 1 91.38 114 LYS B CA 1
ATOM 3156 C C . LYS B 1 114 ? 0.244 22.969 -1.847 1 91.38 114 LYS B C 1
ATOM 3158 O O . LYS B 1 114 ? 0.501 23.734 -0.925 1 91.38 114 LYS B O 1
ATOM 3163 N N . ILE B 1 115 ? -0.941 22.422 -2.023 1 95.5 115 ILE B N 1
ATOM 3164 C CA . ILE B 1 115 ? -2.098 22.703 -1.176 1 95.5 115 ILE B CA 1
ATOM 3165 C C . ILE B 1 115 ? -1.778 22.328 0.27 1 95.5 115 ILE B C 1
ATOM 3167 O O . ILE B 1 115 ? -2.363 22.875 1.205 1 95.5 115 ILE B O 1
ATOM 3171 N N . TYR B 1 116 ? -0.811 21.406 0.452 1 94.12 116 TYR B N 1
ATOM 3172 C CA . TYR B 1 116 ? -0.512 20.922 1.797 1 94.12 116 TYR B CA 1
ATOM 3173 C C . TYR B 1 116 ? 0.005 22.047 2.678 1 94.12 116 TYR B C 1
ATOM 3175 O O . TYR B 1 116 ? -0.142 22.016 3.9 1 94.12 116 TYR B O 1
ATOM 3183 N N . ILE B 1 117 ? 0.562 23.109 2.139 1 93.81 117 ILE B N 1
ATOM 3184 C CA . ILE B 1 117 ? 1.16 24.188 2.918 1 93.81 117 ILE B CA 1
ATOM 3185 C C . ILE B 1 117 ? 0.062 25.016 3.584 1 93.81 117 ILE B C 1
ATOM 3187 O O . ILE B 1 117 ? -0.051 25.031 4.812 1 93.81 117 ILE B O 1
ATOM 3191 N N . PRO B 1 118 ? -0.802 25.672 2.75 1 95.38 118 PRO B N 1
ATOM 3192 C CA . PRO B 1 118 ? -1.863 26.422 3.426 1 95.38 118 PRO B CA 1
ATOM 3193 C C . PRO B 1 118 ? -2.797 25.516 4.234 1 95.38 118 PRO B C 1
ATOM 3195 O O . PRO B 1 118 ? -3.312 25.938 5.277 1 95.38 118 PRO B O 1
ATOM 3198 N N . PHE B 1 119 ? -3.066 24.344 3.811 1 97.88 119 PHE B N 1
ATOM 3199 C CA . PHE B 1 119 ? -3.918 23.406 4.52 1 97.88 119 PHE B CA 1
ATOM 3200 C C . PHE B 1 119 ? -3.34 23.078 5.895 1 97.88 119 PHE B C 1
ATOM 3202 O O . PHE B 1 119 ? -4.047 23.141 6.898 1 97.88 119 PHE B O 1
ATOM 3209 N N . ASN B 1 120 ? -2.049 22.766 5.941 1 96.56 120 ASN B N 1
ATOM 3210 C CA . ASN B 1 120 ? -1.417 22.422 7.211 1 96.56 120 ASN B CA 1
ATOM 3211 C C . ASN B 1 120 ? -1.314 23.641 8.133 1 96.56 120 ASN B C 1
ATOM 3213 O O . ASN B 1 120 ? -1.411 23.5 9.359 1 96.56 120 ASN B O 1
ATOM 3217 N N . GLU B 1 121 ? -1.084 24.75 7.582 1 95 121 GLU B N 1
ATOM 3218 C CA . GLU B 1 121 ? -1.094 25.969 8.406 1 95 121 GLU B CA 1
ATOM 3219 C C . GLU B 1 121 ? -2.455 26.172 9.062 1 95 121 GLU B C 1
ATOM 3221 O O . GLU B 1 121 ? -2.537 26.422 10.266 1 95 121 GLU B O 1
ATOM 3226 N N . ALA B 1 122 ? -3.48 26.047 8.273 1 97.25 122 ALA B N 1
ATOM 3227 C CA . ALA B 1 122 ? -4.832 26.172 8.82 1 97.25 122 ALA B CA 1
ATOM 3228 C C . ALA B 1 122 ? -5.102 25.094 9.875 1 97.25 122 ALA B C 1
ATOM 3230 O O . ALA B 1 122 ? -5.648 25.391 10.938 1 97.25 122 ALA B O 1
ATOM 3231 N N . THR B 1 123 ? -4.715 23.891 9.586 1 98 123 THR B N 1
ATOM 3232 C CA . THR B 1 123 ? -4.93 22.766 10.5 1 98 123 THR B CA 1
ATOM 3233 C C . THR B 1 123 ? -4.199 23.016 11.82 1 98 123 THR B C 1
ATOM 3235 O O . THR B 1 123 ? -4.723 22.688 12.891 1 98 123 THR B O 1
ATOM 3238 N N . ARG B 1 124 ? -3.105 23.641 11.773 1 96.06 124 ARG B N 1
ATOM 3239 C CA . ARG B 1 124 ? -2.26 23.859 12.945 1 96.06 124 ARG B CA 1
ATOM 3240 C C . ARG B 1 124 ? -2.807 24.984 13.82 1 96.06 124 ARG B C 1
ATOM 3242 O O . ARG B 1 124 ? -2.641 24.969 15.039 1 96.06 124 ARG B O 1
ATOM 3249 N N . THR B 1 125 ? -3.586 25.906 13.258 1 96.12 125 THR B N 1
ATOM 3250 C CA . THR B 1 125 ? -3.785 27.172 13.969 1 96.12 125 THR B CA 1
ATOM 3251 C C . THR B 1 125 ? -5.273 27.453 14.133 1 96.12 125 THR B C 1
ATOM 3253 O O . THR B 1 125 ? -5.652 28.328 14.922 1 96.12 125 THR B O 1
ATOM 3256 N N . GLU B 1 126 ? -6.18 26.688 13.523 1 97.56 126 GLU B N 1
ATOM 3257 C CA . GLU B 1 126 ? -7.523 27.234 13.398 1 97.56 126 GLU B CA 1
ATOM 3258 C C . GLU B 1 126 ? -8.547 26.359 14.125 1 97.56 126 GLU B C 1
ATOM 3260 O O . GLU B 1 126 ? -9.703 26.281 13.711 1 97.56 126 GLU B O 1
ATOM 3265 N N . ARG B 1 127 ? -8.125 25.781 15.141 1 97.19 127 ARG B N 1
ATOM 3266 C CA . ARG B 1 127 ? -9.047 24.984 15.953 1 97.19 127 ARG B CA 1
ATOM 3267 C C . ARG B 1 127 ? -10.289 25.797 16.312 1 97.19 127 ARG B C 1
ATOM 3269 O O . ARG B 1 127 ? -11.414 25.312 16.188 1 97.19 127 ARG B O 1
ATOM 3276 N N . PHE B 1 128 ? -10.148 27 16.688 1 95.94 128 PHE B N 1
ATOM 3277 C CA . PHE B 1 128 ? -11.242 27.812 17.203 1 95.94 128 PHE B CA 1
ATOM 3278 C C . PHE B 1 128 ? -12.039 28.438 16.062 1 95.94 128 PHE B C 1
ATOM 3280 O O . PHE B 1 128 ? -13.133 28.953 16.281 1 95.94 128 PHE B O 1
ATOM 3287 N N . LYS B 1 129 ? -11.594 28.297 14.891 1 95.94 129 LYS B N 1
ATOM 3288 C CA . LYS B 1 129 ? -12.32 28.75 13.703 1 95.94 129 LYS B CA 1
ATOM 3289 C C . LYS B 1 129 ? -12.891 27.562 12.93 1 95.94 129 LYS B C 1
ATOM 3291 O O . LYS B 1 129 ? -13.414 27.734 11.828 1 95.94 129 LYS B O 1
ATOM 3296 N N . TYR B 1 130 ? -12.773 26.469 13.484 1 96.31 130 TYR B N 1
ATOM 3297 C CA . TYR B 1 130 ? -13.109 25.234 12.797 1 96.31 130 TYR B CA 1
ATOM 3298 C C . TYR B 1 130 ? -14.555 25.266 12.297 1 96.31 130 TYR B C 1
ATOM 3300 O O . TYR B 1 130 ? -14.844 24.781 11.203 1 96.31 130 TYR B O 1
ATOM 3308 N N . LYS B 1 131 ? -15.43 25.812 12.969 1 94.56 131 LYS B N 1
ATOM 3309 C CA . LYS B 1 131 ? -16.844 25.812 12.602 1 94.56 131 LYS B CA 1
ATOM 3310 C C . LYS B 1 131 ? -17.219 27.078 11.828 1 94.56 131 LYS B C 1
ATOM 3312 O O . LYS B 1 131 ? -18.359 27.234 11.391 1 94.56 131 LYS B O 1
ATOM 3317 N N . THR B 1 132 ? -16.281 27.984 11.656 1 92.19 132 THR B N 1
ATOM 3318 C CA . THR B 1 132 ? -16.609 29.266 11.039 1 92.19 132 THR B CA 1
ATOM 3319 C C . THR B 1 132 ? -15.703 29.531 9.836 1 92.19 132 THR B C 1
ATOM 3321 O O . THR B 1 132 ? -16.047 29.156 8.711 1 92.19 132 THR B O 1
ATOM 3324 N N . ALA B 1 133 ? -14.445 29.859 10.07 1 93 133 ALA B N 1
ATOM 3325 C CA . ALA B 1 133 ? -13.609 30.422 9.016 1 93 133 ALA B CA 1
ATOM 3326 C C . ALA B 1 133 ? -12.695 29.359 8.414 1 93 133 ALA B C 1
ATOM 3328 O O . ALA B 1 133 ? -12.117 29.562 7.344 1 93 133 ALA B O 1
ATOM 3329 N N . PHE B 1 134 ? -12.586 28.25 9.062 1 96.38 134 PHE B N 1
ATOM 3330 C CA . PHE B 1 134 ? -11.766 27.172 8.5 1 96.38 134 PHE B CA 1
ATOM 3331 C C . PHE B 1 134 ? -12.242 26.797 7.105 1 96.38 134 PHE B C 1
ATOM 3333 O O . PHE B 1 134 ? -13.438 26.578 6.895 1 96.38 134 PHE B O 1
ATOM 3340 N N . ASN B 1 135 ? -11.312 26.672 6.09 1 96 135 ASN B N 1
ATOM 3341 C CA . ASN B 1 135 ? -11.719 26.547 4.691 1 96 135 ASN B CA 1
ATOM 3342 C C . ASN B 1 135 ? -11.336 25.188 4.109 1 96 135 ASN B C 1
ATOM 3344 O O . ASN B 1 135 ? -11.219 25.047 2.893 1 96 135 ASN B O 1
ATOM 3348 N N . TYR B 1 136 ? -11.07 24.156 4.973 1 98.25 136 TYR B N 1
ATOM 3349 C CA . TYR B 1 136 ? -10.617 22.859 4.465 1 98.25 136 TYR B CA 1
ATOM 3350 C C . TYR B 1 136 ? -11.32 21.719 5.188 1 98.25 136 TYR B C 1
ATOM 3352 O O . TYR B 1 136 ? -10.68 20.75 5.59 1 98.25 136 TYR B O 1
ATOM 3360 N N . HIS B 1 137 ? -12.633 21.906 5.336 1 98.31 137 HIS B N 1
ATOM 3361 C CA . HIS B 1 137 ? -13.391 20.891 6.055 1 98.31 137 HIS B CA 1
ATOM 3362 C C . HIS B 1 137 ? -13.383 19.562 5.305 1 98.31 137 HIS B C 1
ATOM 3364 O O . HIS B 1 137 ? -13.109 18.516 5.895 1 98.31 137 HIS B O 1
ATOM 3370 N N . ALA B 1 138 ? -13.719 19.625 4.027 1 98.44 138 ALA B N 1
ATOM 3371 C CA . ALA B 1 138 ? -13.828 18.406 3.223 1 98.44 138 ALA B CA 1
ATOM 3372 C C . ALA B 1 138 ? -12.469 17.75 3.051 1 98.44 138 ALA B C 1
ATOM 3374 O O . ALA B 1 138 ? -12.336 16.531 3.223 1 98.44 138 ALA B O 1
ATOM 3375 N N . LEU B 1 139 ? -11.453 18.516 2.715 1 98.62 139 LEU B N 1
ATOM 3376 C CA . LEU B 1 139 ? -10.117 17.953 2.561 1 98.62 139 LEU B CA 1
ATOM 3377 C C . LEU B 1 139 ? -9.656 17.297 3.857 1 98.62 139 LEU B C 1
ATOM 3379 O O . LEU B 1 139 ? -9.109 16.188 3.836 1 98.62 139 LEU B O 1
ATOM 3383 N N . HIS B 1 140 ? -9.852 17.969 5.043 1 98.75 140 HIS B N 1
ATOM 3384 C CA . HIS B 1 140 ? -9.477 17.422 6.34 1 98.75 140 HIS B CA 1
ATOM 3385 C C . HIS B 1 140 ? -10.195 16.109 6.602 1 98.75 140 HIS B C 1
ATOM 3387 O O . HIS B 1 140 ? -9.578 15.125 7.027 1 98.75 140 HIS B O 1
ATOM 3393 N N . PHE B 1 141 ? -11.469 16.047 6.281 1 98.69 141 PHE B N 1
ATOM 3394 C CA . PHE B 1 141 ? -12.281 14.867 6.508 1 98.69 141 PHE B CA 1
ATOM 3395 C C . PHE B 1 141 ? -11.805 13.703 5.645 1 98.69 141 PHE B C 1
ATOM 3397 O O . PHE B 1 141 ? -11.523 12.617 6.152 1 98.69 141 PHE B O 1
ATOM 3404 N N . TYR B 1 142 ? -11.727 13.914 4.305 1 98.69 142 TYR B N 1
ATOM 3405 C CA . TYR B 1 142 ? -11.367 12.852 3.375 1 98.69 142 TYR B CA 1
ATOM 3406 C C . TYR B 1 142 ? -9.953 12.352 3.641 1 98.69 142 TYR B C 1
ATOM 3408 O O . TYR B 1 142 ? -9.688 11.148 3.568 1 98.69 142 TYR B O 1
ATOM 3416 N N . LEU B 1 143 ? -9.023 13.25 3.955 1 98.56 143 LEU B N 1
ATOM 3417 C CA . LEU B 1 143 ? -7.645 12.859 4.238 1 98.56 143 LEU B CA 1
ATOM 3418 C C . LEU B 1 143 ? -7.562 12.07 5.543 1 98.56 143 LEU B C 1
ATOM 3420 O O . LEU B 1 143 ? -6.895 11.039 5.605 1 98.56 143 LEU B O 1
ATOM 3424 N N . THR B 1 144 ? -8.273 12.539 6.59 1 98.75 144 THR B N 1
ATOM 3425 C CA . THR B 1 144 ? -8.289 11.867 7.887 1 98.75 144 THR B CA 1
ATOM 3426 C C . THR B 1 144 ? -8.836 10.445 7.75 1 98.75 144 THR B C 1
ATOM 3428 O O . THR B 1 144 ? -8.211 9.492 8.227 1 98.75 144 THR B O 1
ATOM 3431 N N . THR B 1 145 ? -9.922 10.336 7.055 1 98.12 145 THR B N 1
ATOM 3432 C CA . THR B 1 145 ? -10.555 9.023 6.957 1 98.12 145 THR B CA 1
ATOM 3433 C C . THR B 1 145 ? -9.773 8.117 6.004 1 98.12 145 THR B C 1
ATOM 3435 O O . THR B 1 145 ? -9.75 6.898 6.18 1 98.12 145 THR B O 1
ATOM 3438 N N . ALA B 1 146 ? -9.133 8.672 4.941 1 97.56 146 ALA B N 1
ATOM 3439 C CA . ALA B 1 146 ? -8.234 7.883 4.109 1 97.56 146 ALA B CA 1
ATOM 3440 C C . ALA B 1 146 ? -7.102 7.277 4.938 1 97.56 146 ALA B C 1
ATOM 3442 O O . ALA B 1 146 ? -6.824 6.078 4.844 1 97.56 146 ALA B O 1
ATOM 3443 N N . VAL B 1 147 ? -6.457 8.086 5.793 1 97.62 147 VAL B N 1
ATOM 3444 C CA . VAL B 1 147 ? -5.359 7.641 6.641 1 97.62 147 VAL B CA 1
ATOM 3445 C C . VAL B 1 147 ? -5.852 6.566 7.609 1 97.62 147 VAL B C 1
ATOM 3447 O O . VAL B 1 147 ? -5.191 5.547 7.805 1 97.62 147 VAL B O 1
ATOM 3450 N N . GLN B 1 148 ? -7.023 6.758 8.141 1 97 148 GLN B N 1
ATOM 3451 C CA . GLN B 1 148 ? -7.594 5.793 9.078 1 97 148 GLN B CA 1
ATOM 3452 C C . GLN B 1 148 ? -7.891 4.465 8.383 1 97 148 GLN B C 1
ATOM 3454 O O . GLN B 1 148 ? -7.609 3.398 8.938 1 97 148 GLN B O 1
ATOM 3459 N N . ASN B 1 149 ? -8.484 4.539 7.199 1 94.88 149 ASN B N 1
ATOM 3460 C CA . ASN B 1 149 ? -8.781 3.314 6.461 1 94.88 149 ASN B CA 1
ATOM 3461 C C . ASN B 1 149 ? -7.508 2.555 6.105 1 94.88 149 ASN B C 1
ATOM 3463 O O . ASN B 1 149 ? -7.445 1.334 6.254 1 94.88 149 ASN B O 1
ATOM 3467 N N . LEU B 1 150 ? -6.52 3.24 5.637 1 93.75 150 LEU B N 1
ATOM 3468 C CA . LEU B 1 150 ? -5.246 2.621 5.289 1 93.75 150 LEU B CA 1
ATOM 3469 C C . LEU B 1 150 ? -4.574 2.02 6.52 1 93.75 150 LEU B C 1
ATOM 3471 O O . LEU B 1 150 ? -4.031 0.916 6.457 1 93.75 150 LEU B O 1
ATOM 3475 N N . ARG B 1 151 ? -4.641 2.762 7.598 1 93.38 151 ARG B N 1
ATOM 3476 C CA . ARG B 1 151 ? -4.055 2.273 8.844 1 93.38 151 ARG B CA 1
ATOM 3477 C C . ARG B 1 151 ? -4.719 0.975 9.289 1 93.38 151 ARG B C 1
ATOM 3479 O O . ARG B 1 151 ? -4.043 0.056 9.758 1 93.38 151 ARG B O 1
ATOM 3486 N N . ALA B 1 152 ? -5.969 0.921 9.172 1 90.19 152 ALA B N 1
ATOM 3487 C CA . ALA B 1 152 ? -6.699 -0.28 9.562 1 90.19 152 ALA B CA 1
ATOM 3488 C C . ALA B 1 152 ? -6.254 -1.487 8.742 1 90.19 152 ALA B C 1
ATOM 3490 O O . ALA B 1 152 ? -6.152 -2.598 9.266 1 90.19 152 ALA B O 1
ATOM 3491 N N . LEU B 1 153 ? -5.988 -1.244 7.492 1 86.75 153 LEU B N 1
ATOM 3492 C CA . LEU B 1 153 ? -5.52 -2.307 6.609 1 86.75 153 LEU B CA 1
ATOM 3493 C C . LEU B 1 153 ? -4.098 -2.721 6.969 1 86.75 153 LEU B C 1
ATOM 3495 O O . LEU B 1 153 ? -3.787 -3.914 7.02 1 86.75 153 LEU B O 1
ATOM 3499 N N . GLN B 1 154 ? -3.236 -1.818 7.125 1 85.94 154 GLN B N 1
ATOM 3500 C CA . GLN B 1 154 ? -1.812 -2.049 7.336 1 85.94 154 GLN B CA 1
ATOM 3501 C C . GLN B 1 154 ? -1.547 -2.635 8.719 1 85.94 154 GLN B C 1
ATOM 3503 O O . GLN B 1 154 ? -0.683 -3.498 8.875 1 85.94 154 GLN B O 1
ATOM 3508 N N . ASN B 1 155 ? -2.248 -2.277 9.695 1 82.75 155 ASN B N 1
ATOM 3509 C CA . ASN B 1 155 ? -2.281 -2.809 11.055 1 82.75 155 ASN B CA 1
ATOM 3510 C C . ASN B 1 155 ? -0.878 -2.941 11.641 1 82.75 155 ASN B C 1
ATOM 3512 O O . ASN B 1 155 ? -0.514 -3.998 12.156 1 82.75 155 ASN B O 1
ATOM 3516 N N . GLN B 1 156 ? 0.032 -1.968 11.508 1 87.06 156 GLN B N 1
ATOM 3517 C CA . GLN B 1 156 ? 1.361 -1.923 12.102 1 87.06 156 GLN B CA 1
ATOM 3518 C C . GLN B 1 156 ? 1.808 -0.484 12.352 1 87.06 156 GLN B C 1
ATOM 3520 O O . GLN B 1 156 ? 1.308 0.443 11.711 1 87.06 156 GLN B O 1
ATOM 3525 N N . CYS B 1 157 ? 2.695 -0.37 13.328 1 93.62 157 CYS B N 1
ATOM 3526 C CA . CYS B 1 157 ? 3.367 0.909 13.523 1 93.62 157 CYS B CA 1
ATOM 3527 C C . CYS B 1 157 ? 4.531 1.069 12.547 1 93.62 157 CYS B C 1
ATOM 3529 O O . CYS B 1 157 ? 5.055 0.08 12.031 1 93.62 157 CYS B O 1
ATOM 3531 N N . TYR B 1 158 ? 4.871 2.277 12.305 1 92.31 158 TYR B N 1
ATOM 3532 C CA . TYR B 1 158 ? 5.977 2.553 11.398 1 92.31 158 TYR B CA 1
ATOM 3533 C C . TYR B 1 158 ? 7.074 3.346 12.094 1 92.31 158 TYR B C 1
ATOM 3535 O O . TYR B 1 158 ? 6.789 4.242 12.891 1 92.31 158 TYR B O 1
ATOM 3543 N N . LYS B 1 159 ? 8.297 2.977 11.828 1 93.31 159 LYS B N 1
ATOM 3544 C CA . LYS B 1 159 ? 9.445 3.809 12.172 1 93.31 159 LYS B CA 1
ATOM 3545 C C . LYS B 1 159 ? 9.844 4.707 11.008 1 93.31 159 LYS B C 1
ATOM 3547 O O . LYS B 1 159 ? 10.211 4.219 9.93 1 93.31 159 LYS B O 1
ATOM 3552 N N . VAL B 1 160 ? 9.742 6 11.281 1 93.44 160 VAL B N 1
ATOM 3553 C CA . VAL B 1 160 ? 9.93 6.93 10.172 1 93.44 160 VAL B CA 1
ATOM 3554 C C . VAL B 1 160 ? 10.812 8.094 10.617 1 93.44 160 VAL B C 1
ATOM 3556 O O . VAL B 1 160 ? 11.102 8.242 11.805 1 93.44 160 VAL B O 1
ATOM 3559 N N . ARG B 1 161 ? 11.258 8.812 9.641 1 91.5 161 ARG B N 1
ATOM 3560 C CA . ARG B 1 161 ? 12.023 10.039 9.859 1 91.5 161 ARG B CA 1
ATOM 3561 C C . ARG B 1 161 ? 11.328 11.234 9.211 1 91.5 161 ARG B C 1
ATOM 3563 O O . ARG B 1 161 ? 10.68 11.102 8.18 1 91.5 161 ARG B O 1
ATOM 3570 N N . ARG B 1 162 ? 11.438 12.312 9.82 1 92.12 162 ARG B N 1
ATOM 3571 C CA . ARG B 1 162 ? 10.898 13.562 9.289 1 92.12 162 ARG B CA 1
ATOM 3572 C C . ARG B 1 162 ? 11.898 14.703 9.461 1 92.12 162 ARG B C 1
ATOM 3574 O O . ARG B 1 162 ? 12.445 14.906 10.547 1 92.12 162 ARG B O 1
ATOM 3581 N N . ARG B 1 163 ? 12.148 15.375 8.375 1 88.81 163 ARG B N 1
ATOM 3582 C CA . ARG B 1 163 ? 12.992 16.562 8.375 1 88.81 163 ARG B CA 1
ATOM 3583 C C . ARG B 1 163 ? 12.148 17.828 8.336 1 88.81 163 ARG B C 1
ATOM 3585 O O . ARG B 1 163 ? 11.062 17.844 7.758 1 88.81 163 ARG B O 1
ATOM 3592 N N . THR B 1 164 ? 12.617 18.797 9.008 1 87.94 164 THR B N 1
ATOM 3593 C CA . THR B 1 164 ? 11.961 20.094 8.953 1 87.94 164 THR B CA 1
ATOM 3594 C C . THR B 1 164 ? 12.977 21.203 8.742 1 87.94 164 THR B C 1
ATOM 3596 O O . THR B 1 164 ? 14.164 21.031 9.023 1 87.94 164 THR B O 1
ATOM 3599 N N . LYS B 1 165 ? 12.461 22.281 8.273 1 83.5 165 LYS B N 1
ATOM 3600 C CA . LYS B 1 165 ? 13.305 23.438 8.016 1 83.5 165 LYS B CA 1
ATOM 3601 C C . LYS B 1 165 ? 13.289 24.406 9.203 1 83.5 165 LYS B C 1
ATOM 3603 O O . LYS B 1 165 ? 13.922 25.469 9.156 1 83.5 165 LYS B O 1
ATOM 3608 N N . THR B 1 166 ? 12.594 24.031 10.219 1 83.44 166 THR B N 1
ATOM 3609 C CA . THR B 1 166 ? 12.398 24.953 11.328 1 83.44 166 THR B CA 1
ATOM 3610 C C . THR B 1 166 ? 12.883 24.344 12.633 1 83.44 166 THR B C 1
ATOM 3612 O O . THR B 1 166 ? 12.945 23.109 12.766 1 83.44 166 THR B O 1
ATOM 3615 N N . TYR B 1 167 ? 13.32 25.297 13.477 1 86.19 167 TYR B N 1
ATOM 3616 C CA . TYR B 1 167 ? 13.555 24.891 14.859 1 86.19 167 TYR B CA 1
ATOM 3617 C C . TYR B 1 167 ? 12.281 25 15.688 1 86.19 167 TYR B C 1
ATOM 3619 O O . TYR B 1 167 ? 11.297 25.609 15.25 1 86.19 167 TYR B O 1
ATOM 3627 N N . TYR B 1 168 ? 12.367 24.344 16.781 1 88.81 168 TYR B N 1
ATOM 3628 C CA . TYR B 1 168 ? 11.273 24.469 17.734 1 88.81 168 TYR B CA 1
ATOM 3629 C C . TYR B 1 168 ? 11.711 25.266 18.969 1 88.81 168 TYR B C 1
ATOM 3631 O O . TYR B 1 168 ? 12.867 25.188 19.375 1 88.81 168 TYR B O 1
ATOM 3639 N N . SER B 1 169 ? 10.836 26.047 19.406 1 82.06 169 SER B N 1
ATOM 3640 C CA . SER B 1 169 ? 11.164 27.016 20.469 1 82.06 169 SER B CA 1
ATOM 3641 C C . SER B 1 169 ? 11.406 26.297 21.797 1 82.06 169 SER B C 1
ATOM 3643 O O . SER B 1 169 ? 12.188 26.781 22.625 1 82.06 169 SER B O 1
ATOM 3645 N N . ASP B 1 170 ? 10.727 25.203 21.984 1 73.62 170 ASP B N 1
ATOM 3646 C CA . ASP B 1 170 ? 10.891 24.484 23.25 1 73.62 170 ASP B CA 1
ATOM 3647 C C . ASP B 1 170 ? 12.109 23.578 23.219 1 73.62 170 ASP B C 1
ATOM 3649 O O . ASP B 1 170 ? 12.203 22.688 22.375 1 73.62 170 ASP B O 1
ATOM 3653 N N . GLN B 1 171 ? 12.969 23.844 24.078 1 74.06 171 GLN B N 1
ATOM 3654 C CA . GLN B 1 171 ? 14.18 23.031 24.109 1 74.06 171 GLN B CA 1
ATOM 3655 C C . GLN B 1 171 ? 14.078 21.938 25.172 1 74.06 171 GLN B C 1
ATOM 3657 O O . GLN B 1 171 ? 14.734 20.891 25.062 1 74.06 171 GLN B O 1
ATOM 3662 N N . ASP B 1 172 ? 13.242 22.219 26.172 1 88.62 172 ASP B N 1
ATOM 3663 C CA . ASP B 1 172 ? 13.125 21.25 27.266 1 88.62 172 ASP B CA 1
ATOM 3664 C C . ASP B 1 172 ? 11.867 20.391 27.109 1 88.62 172 ASP B C 1
ATOM 3666 O O . ASP B 1 172 ? 10.961 20.469 27.938 1 88.62 172 ASP B O 1
ATOM 3670 N N . VAL B 1 173 ? 11.906 19.531 26.141 1 95.25 173 VAL B N 1
ATOM 3671 C CA . VAL B 1 173 ? 10.695 18.766 25.859 1 95.25 173 VAL B CA 1
ATOM 3672 C C . VAL B 1 173 ? 10.961 17.266 26.078 1 95.25 173 VAL B C 1
ATOM 3674 O O . VAL B 1 173 ? 10.109 16.438 25.781 1 95.25 173 VAL B O 1
ATOM 3677 N N . LEU B 1 174 ? 12.094 16.922 26.656 1 96.38 174 LEU B N 1
ATOM 3678 C CA . LEU B 1 174 ? 12.367 15.523 26.953 1 96.38 174 LEU B CA 1
ATOM 3679 C C . LEU B 1 174 ? 11.305 14.953 27.891 1 96.38 174 LEU B C 1
ATOM 3681 O O . LEU B 1 174 ? 10.938 15.586 28.875 1 96.38 174 LEU B O 1
ATOM 3685 N N . ASN B 1 175 ? 10.766 13.852 27.562 1 97.44 175 ASN B N 1
ATOM 3686 C CA . ASN B 1 175 ? 9.773 13.094 28.328 1 97.44 175 ASN B CA 1
ATOM 3687 C C . ASN B 1 175 ? 8.422 13.797 28.328 1 97.44 175 ASN B C 1
ATOM 3689 O O . ASN B 1 175 ? 7.523 13.406 29.078 1 97.44 175 ASN B O 1
ATOM 3693 N N . LYS B 1 176 ? 8.242 14.781 27.562 1 97.69 176 LYS B N 1
ATOM 3694 C CA . LYS B 1 176 ? 6.961 15.469 27.453 1 97.69 176 LYS B CA 1
ATOM 3695 C C . LYS B 1 176 ? 6.156 14.922 26.266 1 97.69 176 LYS B C 1
ATOM 3697 O O . LYS B 1 176 ? 6.703 14.242 25.406 1 97.69 176 LYS B O 1
ATOM 3702 N N . GLU B 1 177 ? 4.855 15.195 26.344 1 98.25 177 GLU B N 1
ATOM 3703 C CA . GLU B 1 177 ? 3.961 14.836 25.25 1 98.25 177 GLU B CA 1
ATOM 3704 C C . GLU B 1 177 ? 3.902 15.953 24.203 1 98.25 177 GLU B C 1
ATOM 3706 O O . GLU B 1 177 ? 3.857 17.141 24.547 1 98.25 177 GLU B O 1
ATOM 3711 N N . VAL B 1 178 ? 3.969 15.57 23 1 97.88 178 VAL B N 1
ATOM 3712 C CA . VAL B 1 178 ? 3.936 16.531 21.922 1 97.88 178 VAL B CA 1
ATOM 3713 C C . VAL B 1 178 ? 3.07 16 20.781 1 97.88 178 VAL B C 1
ATOM 3715 O O . VAL B 1 178 ? 2.787 14.812 20.703 1 97.88 178 VAL B O 1
ATOM 3718 N N . ARG B 1 179 ? 2.607 16.906 19.875 1 97.75 179 ARG B N 1
ATOM 3719 C CA . ARG B 1 179 ? 1.911 16.625 18.625 1 97.75 179 ARG B CA 1
ATOM 3720 C C . ARG B 1 179 ? 2.414 17.531 17.5 1 97.75 179 ARG B C 1
ATOM 3722 O O . ARG B 1 179 ? 2.908 18.625 17.75 1 97.75 179 ARG B O 1
ATOM 3729 N N . PHE B 1 180 ? 2.238 17.062 16.297 1 96.62 180 PHE B N 1
ATOM 3730 C CA . PHE B 1 180 ? 2.615 17.906 15.172 1 96.62 180 PHE B CA 1
ATOM 3731 C C . PHE B 1 180 ? 1.558 18.984 14.914 1 96.62 180 PHE B C 1
ATOM 3733 O O . PHE B 1 180 ? 1.865 20.047 14.398 1 96.62 180 PHE B O 1
ATOM 3740 N N . GLY B 1 181 ? 0.294 18.672 15.219 1 96.56 181 GLY B N 1
ATOM 3741 C CA . GLY B 1 181 ? -0.781 19.641 15.086 1 96.56 181 GLY B CA 1
ATOM 3742 C C . GLY B 1 181 ? -1.289 19.781 13.664 1 96.56 181 GLY B C 1
ATOM 3743 O O . GLY B 1 181 ? -2.264 20.5 13.414 1 96.56 181 GLY B O 1
ATOM 3744 N N . SER B 1 182 ? -0.695 19.234 12.734 1 97.5 182 SER B N 1
ATOM 3745 C CA . SER B 1 182 ? -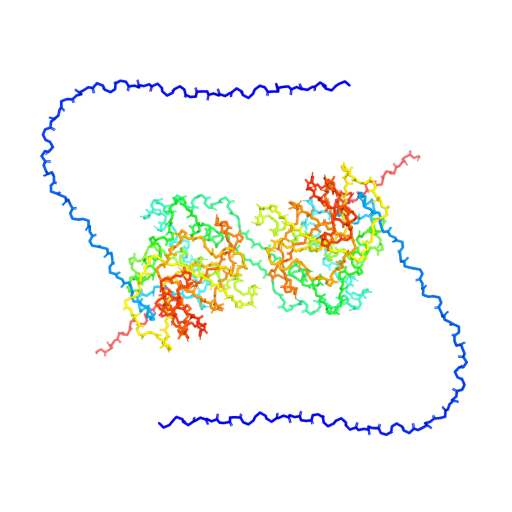1.09 19.078 11.336 1 97.5 182 SER B CA 1
ATOM 3746 C C . SER B 1 182 ? -0.699 17.719 10.789 1 97.5 182 SER B C 1
ATOM 3748 O O . SER B 1 182 ? -0.114 16.891 11.508 1 97.5 182 SER B O 1
ATOM 3750 N N . PHE B 1 183 ? -1.142 17.438 9.555 1 97.56 183 PHE B N 1
ATOM 3751 C CA . PHE B 1 183 ? -0.615 16.234 8.922 1 97.56 183 PHE B CA 1
ATOM 3752 C C . PHE B 1 183 ? 0.885 16.359 8.68 1 97.56 183 PHE B C 1
ATOM 3754 O O . PHE B 1 183 ? 1.371 17.422 8.305 1 97.56 183 PHE B O 1
ATOM 3761 N N . ALA B 1 184 ? 1.562 15.32 9.016 1 95.12 184 ALA B N 1
ATOM 3762 C CA . ALA B 1 184 ? 3.016 15.336 8.883 1 95.12 184 ALA B CA 1
ATOM 3763 C C . ALA B 1 184 ? 3.492 14.203 7.973 1 95.12 184 ALA B C 1
ATOM 3765 O O . ALA B 1 184 ? 3.256 13.031 8.258 1 95.12 184 ALA B O 1
ATOM 3766 N N . SER B 1 185 ? 4.102 14.633 6.902 1 91.75 185 SER B N 1
ATOM 3767 C CA . SER B 1 185 ? 4.73 13.656 6.02 1 91.75 185 SER B CA 1
ATOM 3768 C C . SER B 1 185 ? 6.055 13.164 6.594 1 91.75 185 SER B C 1
ATOM 3770 O O . SER B 1 185 ? 6.805 13.945 7.188 1 91.75 185 SER B O 1
ATOM 3772 N N . SER B 1 186 ? 6.254 11.883 6.434 1 91.44 186 SER B N 1
ATOM 3773 C CA . SER B 1 186 ? 7.488 11.258 6.902 1 91.44 186 SER B CA 1
ATOM 3774 C C . SER B 1 186 ? 7.945 10.156 5.949 1 91.44 186 SER B C 1
ATOM 3776 O O . SER B 1 186 ? 7.211 9.773 5.039 1 91.44 186 SER B O 1
ATOM 3778 N N . SER B 1 187 ? 9.211 9.742 6.102 1 86.25 187 SER B N 1
ATOM 3779 C CA . SER B 1 187 ? 9.781 8.719 5.23 1 86.25 187 SER B CA 1
ATOM 3780 C C . SER B 1 187 ? 10.172 7.477 6.02 1 86.25 187 SER B C 1
ATOM 3782 O O . SER B 1 187 ? 10.68 7.574 7.137 1 86.25 187 SER B O 1
ATOM 3784 N N . ILE B 1 188 ? 9.859 6.301 5.441 1 77.56 188 ILE B N 1
ATOM 3785 C CA . ILE B 1 188 ? 10.211 5.035 6.074 1 77.56 188 ILE B CA 1
ATOM 3786 C C . ILE B 1 188 ? 11.727 4.855 6.059 1 77.56 188 ILE B C 1
ATOM 3788 O O . ILE B 1 188 ? 12.383 5.172 5.062 1 77.56 188 ILE B O 1
ATOM 3792 N N . LEU B 1 189 ? 12.352 4.535 7.18 1 63.88 189 LEU B N 1
ATOM 3793 C CA . LEU B 1 189 ? 13.773 4.312 7.402 1 63.88 189 LEU B CA 1
ATOM 3794 C C . LEU B 1 189 ? 14.305 3.213 6.488 1 63.88 189 LEU B C 1
ATOM 3796 O O . LEU B 1 189 ? 13.789 2.092 6.496 1 63.88 189 LEU B O 1
ATOM 3800 N N . SER B 1 190 ? 14.5 3.426 5.184 1 54.38 190 SER B N 1
ATOM 3801 C CA . SER B 1 190 ? 15.242 2.41 4.441 1 54.38 190 SER B CA 1
ATOM 3802 C C . SER B 1 190 ? 16.75 2.635 4.551 1 54.38 190 SER B C 1
ATOM 3804 O O . SER B 1 190 ? 17.203 3.762 4.77 1 54.38 190 SER B O 1
ATOM 3806 N N . PRO B 1 191 ? 17.516 1.545 4.836 1 46.72 191 PRO B N 1
ATOM 3807 C CA . PRO B 1 191 ? 18.969 1.729 4.887 1 46.72 191 PRO B CA 1
ATOM 3808 C C . PRO B 1 191 ? 19.469 2.711 3.834 1 46.72 191 PRO B C 1
ATOM 3810 O O . PRO B 1 191 ? 20.625 3.135 3.889 1 46.72 191 PRO B O 1
ATOM 3813 N N . GLY B 1 192 ? 18.688 3.008 2.922 1 45.25 192 GLY B N 1
ATOM 3814 C CA . GLY B 1 192 ? 19.234 3.93 1.939 1 45.25 192 GLY B CA 1
ATOM 3815 C C . GLY B 1 192 ? 19.234 5.371 2.41 1 45.25 192 GLY B C 1
ATOM 3816 O O . GLY B 1 192 ? 18.844 5.664 3.539 1 45.25 192 GLY B O 1
ATOM 3817 N N . PRO B 1 193 ? 19.812 6.176 1.514 1 43.09 193 PRO B N 1
ATOM 3818 C CA . PRO B 1 193 ? 19.984 7.582 1.889 1 43.09 193 PRO B CA 1
ATOM 3819 C C . PRO B 1 193 ? 18.75 8.18 2.549 1 43.09 193 PRO B C 1
ATOM 3821 O O . PRO B 1 193 ? 17.625 7.863 2.15 1 43.09 193 PRO B O 1
ATOM 3824 N N . VAL B 1 194 ? 18.906 8.531 3.807 1 49.03 194 VAL B N 1
ATOM 3825 C CA . VAL B 1 194 ? 17.969 9.305 4.602 1 49.03 194 VAL B CA 1
ATOM 3826 C C . VAL B 1 194 ? 17.188 10.258 3.695 1 49.03 194 VAL B C 1
ATOM 3828 O O . VAL B 1 194 ? 17.672 10.656 2.641 1 49.03 194 VAL B O 1
ATOM 3831 N N . GLY B 1 195 ? 15.781 10.43 3.918 1 51.72 195 GLY B N 1
ATOM 3832 C CA . GLY B 1 195 ? 14.914 11.383 3.238 1 51.72 195 GLY B CA 1
ATOM 3833 C C . GLY B 1 195 ? 15.672 12.516 2.572 1 51.72 195 GLY B C 1
ATOM 3834 O O . GLY B 1 195 ? 16.844 12.758 2.895 1 51.72 195 GLY B O 1
ATOM 3835 N N . HIS B 1 196 ? 15.117 13 1.485 1 57.34 196 HIS B N 1
ATOM 3836 C CA . HIS B 1 196 ? 15.719 14.031 0.651 1 57.34 196 HIS B CA 1
ATOM 3837 C C . HIS B 1 196 ? 16.109 15.25 1.479 1 57.34 196 HIS B C 1
ATOM 3839 O O . HIS B 1 196 ? 15.32 15.734 2.289 1 57.34 196 HIS B O 1
ATOM 3845 N N . LYS B 1 197 ? 17.375 15.508 1.553 1 56.06 197 LYS B N 1
ATOM 3846 C CA . LYS B 1 197 ? 17.938 16.688 2.213 1 56.06 197 LYS B CA 1
ATOM 3847 C C . LYS B 1 197 ? 17.125 17.938 1.897 1 56.06 197 LYS B C 1
ATOM 3849 O O . LYS B 1 197 ? 17.188 18.922 2.623 1 56.06 197 LYS B O 1
ATOM 3854 N N . ALA B 1 198 ? 16.234 17.734 0.952 1 58.34 198 ALA B N 1
ATOM 3855 C CA . ALA B 1 198 ? 15.453 18.891 0.521 1 58.34 198 ALA B CA 1
ATOM 3856 C C . ALA B 1 198 ? 14.438 19.281 1.583 1 58.34 198 ALA B C 1
ATOM 3858 O O . ALA B 1 198 ? 13.977 20.438 1.613 1 58.34 198 ALA B O 1
ATOM 3859 N N . PHE B 1 199 ? 14.289 18.406 2.549 1 67.38 199 PHE B N 1
ATOM 3860 C CA . PHE B 1 199 ? 13.234 18.703 3.512 1 67.38 199 PHE B CA 1
ATOM 3861 C C . PHE B 1 199 ? 13.812 19.375 4.754 1 67.38 199 PHE B C 1
ATOM 3863 O O . PHE B 1 199 ? 13.086 19.703 5.691 1 67.38 199 PHE B O 1
ATOM 3870 N N . GLY B 1 200 ? 15.141 19.688 4.777 1 73.25 200 GLY B N 1
ATOM 3871 C CA . GLY B 1 200 ? 15.727 20.453 5.871 1 73.25 200 GLY B CA 1
ATOM 3872 C C . GLY B 1 200 ? 16.672 19.641 6.727 1 73.25 200 GLY B C 1
ATOM 3873 O O . GLY B 1 200 ? 16.656 18.406 6.695 1 73.25 200 GLY B O 1
ATOM 3874 N N . LYS B 1 201 ? 17.469 20.406 7.516 1 80.56 201 LYS B N 1
ATOM 3875 C CA . LYS B 1 201 ? 18.469 19.75 8.359 1 80.56 201 LYS B CA 1
ATOM 3876 C C . LYS B 1 201 ? 18.5 20.375 9.75 1 80.56 201 LYS B C 1
ATOM 3878 O O . LYS B 1 201 ? 19.406 20.109 10.547 1 80.56 201 LYS B O 1
ATOM 3883 N N . LYS B 1 202 ? 17.5 21.219 10.047 1 88.69 202 LYS B N 1
ATOM 3884 C CA . LYS B 1 202 ? 17.516 21.891 11.336 1 88.69 202 LYS B CA 1
ATOM 3885 C C . LYS B 1 202 ? 17.031 20.969 12.445 1 88.69 202 LYS B C 1
ATOM 3887 O O . LYS B 1 202 ? 17.812 20.25 13.055 1 88.69 202 LYS B O 1
ATOM 3892 N N . ALA B 1 203 ? 15.727 20.891 12.625 1 91.31 203 ALA B N 1
ATOM 3893 C CA . ALA B 1 203 ? 15.156 19.938 13.562 1 91.31 203 ALA B CA 1
ATOM 3894 C C . ALA B 1 203 ? 14.547 18.75 12.828 1 91.31 203 ALA B C 1
ATOM 3896 O O . ALA B 1 203 ? 13.781 18.922 11.875 1 91.31 203 ALA B O 1
ATOM 3897 N N . CYS B 1 204 ? 14.984 17.594 13.273 1 93.38 204 CYS B N 1
ATOM 3898 C CA . CYS B 1 204 ? 14.484 16.359 12.648 1 93.38 204 CYS B CA 1
ATOM 3899 C C . CYS B 1 204 ? 13.945 15.398 13.695 1 93.38 204 CYS B C 1
ATOM 3901 O O . CYS B 1 204 ? 14.117 15.617 14.891 1 93.38 204 CYS B O 1
ATOM 3903 N N . PHE B 1 205 ? 13.219 14.445 13.133 1 95.25 205 PHE B N 1
ATOM 3904 C CA . PHE B 1 205 ? 12.516 13.539 14.031 1 95.25 205 PHE B CA 1
ATOM 3905 C C . PHE B 1 205 ? 12.734 12.086 13.617 1 95.25 205 PHE B C 1
ATOM 3907 O O . PHE B 1 205 ? 12.734 11.766 12.422 1 95.25 205 PHE B O 1
ATOM 3914 N N . GLU B 1 206 ? 13.039 11.266 14.547 1 95.69 206 GLU B N 1
ATOM 3915 C CA . GLU B 1 206 ? 12.836 9.828 14.453 1 95.69 206 GLU B CA 1
ATOM 3916 C C . GLU B 1 206 ? 11.555 9.398 15.164 1 95.69 206 GLU B C 1
ATOM 3918 O O . GLU B 1 206 ? 11.438 9.547 16.391 1 95.69 206 GLU B O 1
ATOM 3923 N N . ILE B 1 207 ? 10.617 8.805 14.438 1 97.5 207 ILE B N 1
ATOM 3924 C CA . ILE B 1 207 ? 9.258 8.672 14.953 1 97.5 207 ILE B CA 1
ATOM 3925 C C . ILE B 1 207 ? 8.812 7.211 14.867 1 97.5 207 ILE B C 1
ATOM 3927 O O . ILE B 1 207 ? 8.984 6.562 13.828 1 97.5 207 ILE B O 1
ATOM 3931 N N . GLU B 1 208 ? 8.328 6.691 15.906 1 97.62 208 GLU B N 1
ATOM 3932 C CA . GLU B 1 208 ? 7.461 5.52 15.844 1 97.62 208 GLU B CA 1
ATOM 3933 C C . GLU B 1 208 ? 5.988 5.914 15.875 1 97.62 208 GLU B C 1
ATOM 3935 O O . GLU B 1 208 ? 5.465 6.289 16.922 1 97.62 208 GLU B O 1
ATOM 3940 N N . THR B 1 209 ? 5.301 5.879 14.758 1 98.12 209 THR B N 1
ATOM 3941 C CA . THR B 1 209 ? 3.898 6.254 14.656 1 98.12 209 THR B CA 1
ATOM 3942 C C . THR B 1 209 ? 3.01 5.016 14.578 1 98.12 209 THR B C 1
ATOM 3944 O O . THR B 1 209 ? 3.309 4.078 13.844 1 98.12 209 THR B O 1
ATOM 3947 N N . CYS B 1 210 ? 1.977 5.047 15.352 1 98 210 CYS B N 1
ATOM 3948 C CA . CYS B 1 210 ? 1.021 3.947 15.352 1 98 210 CYS B CA 1
ATOM 3949 C C . CYS B 1 210 ? -0.324 4.395 14.789 1 98 210 CYS B C 1
ATOM 3951 O O . CYS B 1 210 ? -1.273 3.609 14.734 1 98 210 CYS B O 1
ATOM 3953 N N . MET B 1 211 ? -0.413 5.648 14.352 1 97.81 211 MET B N 1
ATOM 3954 C CA . MET B 1 211 ? -1.662 6.125 13.758 1 97.81 211 MET B CA 1
ATOM 3955 C C . MET B 1 211 ? -1.434 6.648 12.344 1 97.81 211 MET B C 1
ATOM 3957 O O . MET B 1 211 ? -2.387 6.992 11.648 1 97.81 211 MET B O 1
ATOM 3961 N N . GLY B 1 212 ? -0.138 6.742 11.945 1 97.62 212 GLY B N 1
ATOM 3962 C CA . GLY B 1 212 ? 0.189 7.07 10.57 1 97.62 212 GLY B CA 1
ATOM 3963 C C . GLY B 1 212 ? -0.013 5.906 9.609 1 97.62 212 GLY B C 1
ATOM 3964 O O . GLY B 1 212 ? -0.028 4.75 10.031 1 97.62 212 GLY B O 1
ATOM 3965 N N . ALA B 1 213 ? -0.181 6.25 8.367 1 95.38 213 ALA B N 1
ATOM 3966 C CA . ALA B 1 213 ? -0.374 5.223 7.348 1 95.38 213 ALA B CA 1
ATOM 3967 C C . ALA B 1 213 ? 0.585 5.43 6.18 1 95.38 213 ALA B C 1
ATOM 3969 O O . ALA B 1 213 ? 0.853 6.562 5.777 1 95.38 213 ALA B O 1
ATOM 3970 N N . ASP B 1 214 ? 1.089 4.277 5.664 1 91.56 214 ASP B N 1
ATOM 3971 C CA . ASP B 1 214 ? 1.861 4.305 4.426 1 91.56 214 ASP B CA 1
ATOM 3972 C C . ASP B 1 214 ? 0.982 4.688 3.236 1 91.56 214 ASP B C 1
ATOM 3974 O O . ASP B 1 214 ? 0.029 3.977 2.908 1 91.56 214 ASP B O 1
ATOM 3978 N N . ILE B 1 215 ? 1.215 5.809 2.613 1 92.06 215 ILE B N 1
ATOM 3979 C CA . ILE B 1 215 ? 0.418 6.293 1.492 1 92.06 215 ILE B CA 1
ATOM 3980 C C . ILE B 1 215 ? 1.263 6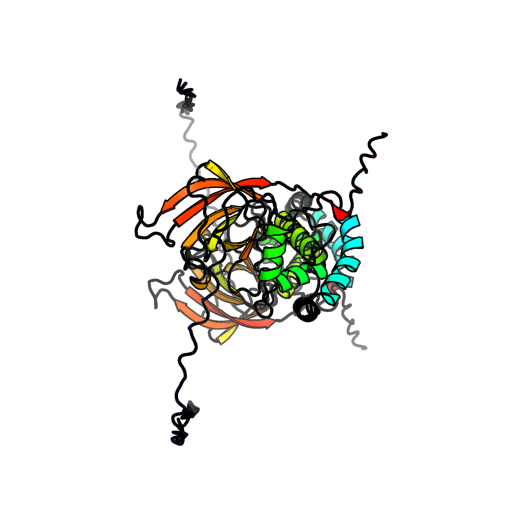.289 0.219 1 92.06 215 ILE B C 1
ATOM 3982 O O . ILE B 1 215 ? 1 7.055 -0.71 1 92.06 215 ILE B O 1
ATOM 3986 N N . SER B 1 216 ? 2.318 5.48 0.157 1 86.06 216 SER B N 1
ATOM 3987 C CA . SER B 1 216 ? 3.307 5.488 -0.915 1 86.06 216 SER B CA 1
ATOM 3988 C C . SER B 1 216 ? 2.65 5.277 -2.275 1 86.06 216 SER B C 1
ATOM 3990 O O . SER B 1 216 ? 3.105 5.82 -3.281 1 86.06 216 SER B O 1
ATOM 3992 N N . TRP B 1 217 ? 1.544 4.559 -2.344 1 83.88 217 TRP B N 1
ATOM 3993 C CA . TRP B 1 217 ? 0.903 4.242 -3.615 1 83.88 217 TRP B CA 1
ATOM 3994 C C . TRP B 1 217 ? 0.139 5.449 -4.152 1 83.88 217 TRP B C 1
ATOM 3996 O O . TRP B 1 217 ? -0.224 5.484 -5.332 1 83.88 217 TRP B O 1
ATOM 4006 N N . PHE B 1 218 ? -0.028 6.402 -3.297 1 82.38 218 PHE B N 1
ATOM 4007 C CA . PHE B 1 218 ? -0.829 7.562 -3.674 1 82.38 218 PHE B CA 1
ATOM 4008 C C . PHE B 1 218 ? 0.033 8.812 -3.742 1 82.38 218 PHE B C 1
ATOM 4010 O O . PHE B 1 218 ? -0.46 9.898 -4.066 1 82.38 218 PHE B O 1
ATOM 4017 N N . SER B 1 219 ? 1.218 8.617 -3.342 1 74.56 219 SER B N 1
ATOM 4018 C CA . SER B 1 219 ? 2.107 9.766 -3.234 1 74.56 219 SER B CA 1
ATOM 4019 C C . SER B 1 219 ? 2.795 10.062 -4.562 1 74.56 219 SER B C 1
ATOM 4021 O O . SER B 1 219 ? 3.146 9.141 -5.301 1 74.56 219 SER B O 1
ATOM 4023 N N . THR B 1 220 ? 2.676 11.211 -4.867 1 64.69 220 THR B N 1
ATOM 4024 C CA . THR B 1 220 ? 3.422 11.664 -6.039 1 64.69 220 THR B CA 1
ATOM 4025 C C . THR B 1 220 ? 4.898 11.852 -5.695 1 64.69 220 THR B C 1
ATOM 4027 O O . THR B 1 220 ? 5.711 12.141 -6.578 1 64.69 220 THR B O 1
ATOM 4030 N N . PHE B 1 221 ? 5.148 11.555 -4.449 1 53.56 221 PHE B N 1
ATOM 4031 C CA . PHE B 1 221 ? 6.531 11.711 -4.016 1 53.56 221 PHE B CA 1
ATOM 4032 C C . PHE B 1 221 ? 7.34 10.453 -4.301 1 53.56 221 PHE B C 1
ATOM 4034 O O . PHE B 1 221 ? 6.797 9.344 -4.293 1 53.56 221 PHE B O 1
ATOM 4041 N N . ASN B 1 222 ? 8.344 10.438 -4.875 1 51.94 222 ASN B N 1
ATOM 4042 C CA . ASN B 1 222 ? 9.219 9.328 -5.23 1 51.94 222 ASN B CA 1
ATOM 4043 C C . ASN B 1 222 ? 9.672 8.547 -4 1 51.94 222 ASN B C 1
ATOM 4045 O O . ASN B 1 222 ? 10.516 7.656 -4.098 1 51.94 222 ASN B O 1
ATOM 4049 N N . GLN B 1 223 ? 9.203 8.883 -2.809 1 55.75 223 GLN B N 1
ATOM 4050 C CA . GLN B 1 223 ? 9.656 8.195 -1.6 1 55.75 223 GLN B CA 1
ATOM 4051 C C . GLN B 1 223 ? 8.492 7.52 -0.887 1 55.75 223 GLN B C 1
ATOM 4053 O O . GLN B 1 223 ? 7.332 7.898 -1.077 1 55.75 223 GLN B O 1
ATOM 4058 N N . ARG B 1 224 ? 8.867 6.406 -0.194 1 71.88 224 ARG B N 1
ATOM 4059 C CA . ARG B 1 224 ? 7.871 5.797 0.681 1 71.88 224 ARG B CA 1
ATOM 4060 C C . ARG B 1 224 ? 7.398 6.789 1.742 1 71.88 224 ARG B C 1
ATOM 4062 O O . ARG B 1 224 ? 8.195 7.258 2.559 1 71.88 224 ARG B O 1
ATOM 4069 N N . GLU B 1 225 ? 6.141 7.176 1.705 1 86.12 225 GLU B N 1
ATOM 4070 C CA . GLU B 1 225 ? 5.57 8.242 2.523 1 86.12 225 GLU B CA 1
ATOM 4071 C C . GLU B 1 225 ? 4.562 7.688 3.527 1 86.12 225 GLU B C 1
ATOM 4073 O O . GLU B 1 225 ? 3.695 6.891 3.168 1 86.12 225 GLU B O 1
ATOM 4078 N N . VAL B 1 226 ? 4.875 7.977 4.781 1 93.31 226 VAL B N 1
ATOM 4079 C CA . VAL B 1 226 ? 3.891 7.742 5.832 1 93.31 226 VAL B CA 1
ATOM 4080 C C . VAL B 1 226 ? 3.301 9.07 6.297 1 93.31 226 VAL B C 1
ATOM 4082 O O . VAL B 1 226 ? 4.035 10.016 6.594 1 93.31 226 VAL B O 1
ATOM 4085 N N . LEU B 1 227 ? 2.016 9.156 6.246 1 96.62 227 LEU B N 1
ATOM 4086 C CA . LEU B 1 227 ? 1.319 10.367 6.66 1 96.62 227 LEU B CA 1
ATOM 4087 C C . LEU B 1 227 ? 0.754 10.211 8.07 1 96.62 227 LEU B C 1
ATOM 4089 O O . LEU B 1 227 ? -0.023 9.297 8.336 1 96.62 227 LEU B O 1
ATOM 4093 N N . ILE B 1 228 ? 1.199 11.133 8.969 1 98.19 228 ILE B N 1
ATOM 4094 C CA . ILE B 1 228 ? 0.808 11.109 10.375 1 98.19 228 ILE B CA 1
ATOM 4095 C C . ILE B 1 228 ? -0.324 12.102 10.609 1 98.19 228 ILE B C 1
ATOM 4097 O O . ILE B 1 228 ? -0.228 13.273 10.219 1 98.19 228 ILE B O 1
ATOM 4101 N N . PRO B 1 229 ? -1.407 11.664 11.211 1 98.62 229 PRO B N 1
ATOM 4102 C CA . PRO B 1 229 ? -2.525 12.586 11.422 1 98.62 229 PRO B CA 1
ATOM 4103 C C . PRO B 1 229 ? -2.264 13.578 12.555 1 98.62 229 PRO B C 1
ATOM 4105 O O . PRO B 1 229 ? -1.401 13.336 13.406 1 98.62 229 PRO B O 1
ATOM 4108 N N . PRO B 1 230 ? -3.029 14.711 12.562 1 98.5 230 PRO B N 1
ATOM 4109 C CA . PRO B 1 230 ? -2.775 15.773 13.539 1 98.5 230 PRO B CA 1
ATOM 4110 C C . PRO B 1 230 ? -3.109 15.352 14.969 1 98.5 230 PRO B C 1
ATOM 4112 O O . PRO B 1 230 ? -2.611 15.953 15.922 1 98.5 230 PRO B O 1
ATOM 4115 N N . TYR B 1 231 ? -3.893 14.289 15.148 1 98.44 231 TYR B N 1
ATOM 4116 C CA . TYR B 1 231 ? -4.406 13.961 16.469 1 98.44 231 TYR B CA 1
ATOM 4117 C C . TYR B 1 231 ? -3.488 12.977 17.188 1 98.44 231 TYR B C 1
ATOM 4119 O O . TYR B 1 231 ? -3.707 12.648 18.359 1 98.44 231 TYR B O 1
ATOM 4127 N N . GLU B 1 232 ? -2.439 12.453 16.516 1 98.69 232 GLU B N 1
ATOM 4128 C CA . GLU B 1 232 ? -1.559 11.5 17.188 1 98.69 232 GLU B CA 1
ATOM 4129 C C . GLU B 1 232 ? -0.652 12.195 18.188 1 98.69 232 GLU B C 1
ATOM 4131 O O . GLU B 1 232 ? -0.084 13.25 17.906 1 98.69 232 GLU B O 1
ATOM 4136 N N . VAL B 1 233 ? -0.536 11.578 19.344 1 98.75 233 VAL B N 1
ATOM 4137 C CA . VAL B 1 233 ? 0.257 12.094 20.453 1 98.75 233 VAL B CA 1
ATOM 4138 C C . VAL B 1 233 ? 1.543 11.281 20.594 1 98.75 233 VAL B C 1
ATOM 4140 O O . VAL B 1 233 ? 1.527 10.055 20.469 1 98.75 233 VAL B O 1
ATOM 4143 N N . PHE B 1 234 ? 2.652 11.969 20.875 1 98.62 234 PHE B N 1
ATOM 4144 C CA . PHE B 1 234 ? 3.945 11.312 21.031 1 98.62 234 PHE B CA 1
ATOM 4145 C C . PHE B 1 234 ? 4.59 11.711 22.359 1 98.62 234 PHE B C 1
ATOM 4147 O O . PHE B 1 234 ? 4.32 12.789 22.891 1 98.62 234 PHE B O 1
ATOM 4154 N N . LYS B 1 235 ? 5.406 10.859 22.859 1 98.62 235 LYS B N 1
ATOM 4155 C CA . LYS B 1 235 ? 6.371 11.18 23.906 1 98.62 235 LYS B CA 1
ATOM 4156 C C . LYS B 1 235 ? 7.762 11.422 23.328 1 98.62 235 LYS B C 1
ATOM 4158 O O . LYS B 1 235 ? 8.234 10.641 22.484 1 98.62 235 LYS B O 1
ATOM 4163 N N . VAL B 1 236 ? 8.398 12.5 23.734 1 98.25 236 VAL B N 1
ATOM 4164 C CA . VAL B 1 236 ? 9.797 12.711 23.375 1 98.25 236 VAL B CA 1
ATOM 4165 C C . VAL B 1 236 ? 10.688 11.852 24.266 1 98.25 236 VAL B C 1
ATOM 4167 O O . VAL B 1 236 ? 10.82 12.109 25.469 1 98.25 236 VAL B O 1
ATOM 4170 N N . THR B 1 237 ? 11.383 10.922 23.688 1 98.38 237 THR B N 1
ATOM 4171 C CA . THR B 1 237 ? 12.117 9.961 24.5 1 98.38 237 THR B CA 1
ATOM 4172 C C . THR B 1 237 ? 13.617 10.266 24.469 1 98.38 237 THR B C 1
ATOM 4174 O O . THR B 1 237 ? 14.367 9.781 25.312 1 98.38 237 THR B O 1
ATOM 4177 N N . ASN B 1 238 ? 14.055 11.031 23.484 1 97.19 238 ASN B N 1
ATOM 4178 C CA . ASN B 1 238 ? 15.461 11.398 23.359 1 97.19 238 ASN B CA 1
ATOM 4179 C C . ASN B 1 238 ? 15.641 12.672 22.547 1 97.19 238 ASN B C 1
ATOM 4181 O O . ASN B 1 238 ? 14.828 12.969 21.656 1 97.19 238 ASN B O 1
ATOM 4185 N N . ILE B 1 239 ? 16.609 13.43 22.891 1 96.25 239 ILE B N 1
ATOM 4186 C CA . ILE B 1 239 ? 17.047 14.609 22.141 1 96.25 239 ILE B CA 1
ATOM 4187 C C . ILE B 1 239 ? 18.562 14.562 21.922 1 96.25 239 ILE B C 1
ATOM 4189 O O . ILE B 1 239 ? 19.328 14.492 22.891 1 96.25 239 ILE B O 1
ATOM 4193 N N . THR B 1 240 ? 18.938 14.547 20.703 1 95.19 240 THR B N 1
ATOM 4194 C CA . THR B 1 240 ? 20.359 14.539 20.359 1 95.19 240 THR B CA 1
ATOM 4195 C C . THR B 1 240 ? 20.719 15.766 19.531 1 95.19 240 THR B C 1
ATOM 4197 O O . THR B 1 240 ? 20.047 16.078 18.547 1 95.19 240 THR B O 1
ATOM 4200 N N . LYS B 1 241 ? 21.75 16.375 19.922 1 93.94 241 LYS B N 1
ATOM 4201 C CA . LYS B 1 241 ? 22.219 17.562 19.188 1 93.94 241 LYS B CA 1
ATOM 4202 C C . LYS B 1 241 ? 23.547 17.297 18.5 1 93.94 241 LYS B C 1
ATOM 4204 O O . LYS B 1 241 ? 24.328 16.453 18.953 1 93.94 241 LYS B O 1
ATOM 4209 N N . ARG B 1 242 ? 23.688 18 17.484 1 91.62 242 ARG B N 1
ATOM 4210 C CA . ARG B 1 242 ? 24.938 17.844 16.75 1 91.62 242 ARG B CA 1
ATOM 4211 C C . ARG B 1 242 ? 26.141 18.188 17.625 1 91.62 242 ARG B C 1
ATOM 4213 O O . ARG B 1 242 ? 27.234 17.656 17.422 1 91.62 242 ARG B O 1
ATOM 4220 N N . SER B 1 243 ? 26 19.031 18.531 1 91 243 SER B N 1
ATOM 4221 C CA . SER B 1 243 ? 27.062 19.375 19.469 1 91 243 SER B CA 1
ATOM 4222 C C . SER B 1 243 ? 27.516 18.156 20.25 1 91 243 SER B C 1
ATOM 4224 O O . SER B 1 243 ? 28.672 18.062 20.656 1 91 243 SER B O 1
ATOM 4226 N N . GLU B 1 244 ? 26.656 17.219 20.484 1 92.06 244 GLU B N 1
ATOM 4227 C CA . GLU B 1 244 ? 26.922 15.984 21.219 1 92.06 244 GLU B CA 1
ATOM 4228 C C . GLU B 1 244 ? 27.375 14.867 20.281 1 92.06 244 GLU B C 1
ATOM 4230 O O . GLU B 1 244 ? 28.188 14.023 20.656 1 92.06 244 GLU B O 1
ATOM 4235 N N . GLN B 1 245 ? 26.828 14.859 19.078 1 93.44 245 GLN B N 1
ATOM 4236 C CA . GLN B 1 245 ? 27.109 13.867 18.047 1 93.44 245 GLN B CA 1
ATOM 4237 C C . GLN B 1 245 ? 27.359 14.531 16.688 1 93.44 245 GLN B C 1
ATOM 4239 O O . GLN B 1 245 ? 26.422 14.711 15.906 1 93.44 245 GLN B O 1
ATOM 4244 N N . PRO B 1 246 ? 28.531 14.727 16.359 1 91.69 246 PRO B N 1
ATOM 4245 C CA . PRO B 1 246 ? 28.891 15.523 15.18 1 91.69 246 PRO B CA 1
ATOM 4246 C C . PRO B 1 246 ? 28.375 14.914 13.875 1 91.69 246 PRO B C 1
ATOM 4248 O O . PRO B 1 246 ? 28.156 15.633 12.898 1 91.69 246 PRO B O 1
ATOM 4251 N N . ASP B 1 247 ? 28.094 13.664 13.859 1 91 247 ASP B N 1
ATOM 4252 C CA . ASP B 1 247 ? 27.656 13.008 12.625 1 91 247 ASP B CA 1
ATOM 4253 C C . ASP B 1 247 ? 26.141 12.898 12.562 1 91 247 ASP B C 1
ATOM 4255 O O . ASP B 1 247 ? 25.594 12.18 11.719 1 91 247 ASP B O 1
ATOM 4259 N N . LEU B 1 248 ? 25.594 13.641 13.406 1 90.38 248 LEU B N 1
ATOM 4260 C CA . LEU B 1 248 ? 24.125 13.609 13.406 1 90.38 248 LEU B CA 1
ATOM 4261 C C . LEU B 1 248 ? 23.578 14.141 12.094 1 90.38 248 LEU B C 1
ATOM 4263 O O . LEU B 1 248 ? 24.094 15.109 11.539 1 90.38 248 LEU B O 1
ATOM 4267 N N . TRP B 1 249 ? 22.516 13.578 11.562 1 88.81 249 TRP B N 1
ATOM 4268 C CA . TRP B 1 249 ? 22.016 13.883 10.227 1 88.81 249 TRP B CA 1
ATOM 4269 C C . TRP B 1 249 ? 21.266 15.211 10.219 1 88.81 249 TRP B C 1
ATOM 4271 O O . TRP B 1 249 ? 21 15.773 9.148 1 88.81 249 TRP B O 1
ATOM 4281 N N . CYS B 1 250 ? 20.984 15.781 11.445 1 91.81 250 CYS B N 1
ATOM 4282 C CA . CYS B 1 250 ? 20.406 17.109 11.602 1 91.81 250 CYS B CA 1
ATOM 4283 C C . CYS B 1 250 ? 20.984 17.828 12.805 1 91.81 250 CYS B C 1
ATOM 4285 O O . CYS B 1 250 ? 21.734 17.234 13.594 1 91.81 250 CYS B O 1
ATOM 4287 N N . ASN B 1 251 ? 20.703 19.125 12.898 1 91.81 251 ASN B N 1
ATOM 4288 C CA . ASN B 1 251 ? 21.234 19.891 14.016 1 91.81 251 ASN B CA 1
ATOM 4289 C C . ASN B 1 25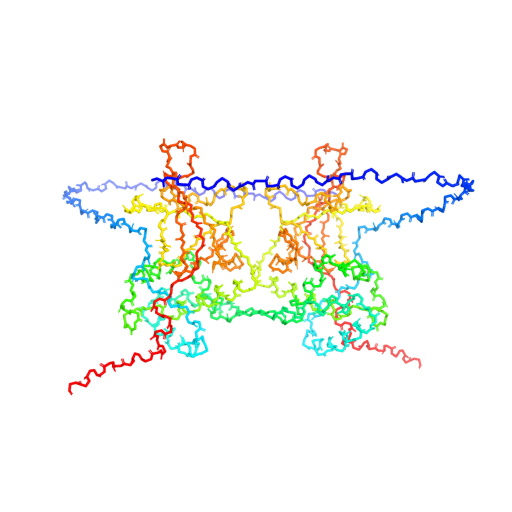1 ? 20.688 19.391 15.352 1 91.81 251 ASN B C 1
ATOM 4291 O O . ASN B 1 251 ? 21.406 19.375 16.344 1 91.81 251 ASN B O 1
ATOM 4295 N N . VAL B 1 252 ? 19.484 19.078 15.344 1 93.25 252 VAL B N 1
ATOM 4296 C CA . VAL B 1 252 ? 18.828 18.453 16.5 1 93.25 252 VAL B CA 1
ATOM 4297 C C . VAL B 1 252 ? 17.891 17.344 16.031 1 93.25 252 VAL B C 1
ATOM 4299 O O . VAL B 1 252 ? 17.172 17.516 15.031 1 93.25 252 VAL B O 1
ATOM 4302 N N . VAL B 1 253 ? 17.906 16.203 16.719 1 94.56 253 VAL B N 1
ATOM 4303 C CA . VAL B 1 253 ? 17.031 15.078 16.391 1 94.56 253 VAL B CA 1
ATOM 4304 C C . VAL B 1 253 ? 16.203 14.703 17.609 1 94.56 253 VAL B C 1
ATOM 4306 O O . VAL B 1 253 ? 16.75 14.43 18.688 1 94.56 253 VAL B O 1
ATOM 4309 N N . TYR B 1 254 ? 14.914 14.734 17.453 1 96.31 254 TYR B N 1
ATOM 4310 C CA . TYR B 1 254 ? 13.977 14.281 18.484 1 96.31 254 TYR B CA 1
ATOM 4311 C C . TYR B 1 254 ? 13.516 12.859 18.219 1 96.31 254 TYR B C 1
ATOM 4313 O O . TYR B 1 254 ? 13.148 12.523 17.078 1 96.31 254 TYR B O 1
ATOM 4321 N N . LYS B 1 255 ? 13.547 12.023 19.203 1 97.69 255 LYS B N 1
ATOM 4322 C CA . LYS B 1 255 ? 12.953 10.695 19.094 1 97.69 255 LYS B CA 1
ATOM 4323 C C . LYS B 1 255 ? 11.547 10.68 19.703 1 97.69 255 LYS B C 1
ATOM 4325 O O . LYS B 1 255 ? 11.359 11.086 20.859 1 97.69 255 LYS B O 1
ATOM 4330 N N . LEU B 1 256 ? 10.602 10.25 18.891 1 98.31 256 LEU B N 1
ATOM 4331 C CA . LEU B 1 256 ? 9.203 10.273 19.297 1 98.31 256 LEU B CA 1
ATOM 4332 C C . LEU B 1 256 ? 8.617 8.867 19.312 1 98.31 256 LEU B C 1
ATOM 4334 O O . LEU B 1 256 ? 8.828 8.086 18.391 1 98.31 256 LEU B O 1
ATOM 4338 N N . GLU B 1 257 ? 7.883 8.578 20.359 1 98.62 257 GLU B N 1
ATOM 4339 C CA . GLU B 1 257 ? 7.145 7.32 20.484 1 98.62 257 GLU B CA 1
ATOM 4340 C C . GLU B 1 257 ? 5.645 7.574 20.609 1 98.62 257 GLU B C 1
ATOM 4342 O O . GLU B 1 257 ? 5.223 8.414 21.406 1 98.62 257 GLU B O 1
ATOM 4347 N N . SER B 1 258 ? 4.879 6.84 19.922 1 98.69 258 SER B N 1
ATOM 4348 C CA . SER B 1 258 ? 3.434 7.027 19.922 1 98.69 258 SER B CA 1
ATOM 4349 C C . SER B 1 258 ? 2.838 6.738 21.297 1 98.69 258 SER B C 1
ATOM 4351 O O . SER B 1 258 ? 3.207 5.762 21.953 1 98.69 258 SER B O 1
ATOM 4353 N N . LEU B 1 259 ? 1.849 7.547 21.703 1 98.25 259 LEU B N 1
ATOM 4354 C CA . LEU B 1 259 ? 1.161 7.367 22.969 1 98.25 259 LEU B CA 1
ATOM 4355 C C . LEU B 1 259 ? -0.341 7.207 22.766 1 98.25 259 LEU B C 1
ATOM 4357 O O . LEU B 1 259 ? -1.085 6.969 23.719 1 98.25 259 LEU B O 1
ATOM 4361 N N . GLY B 1 260 ? -0.733 7.387 21.641 1 97.31 260 GLY B N 1
ATOM 4362 C CA . GLY B 1 260 ? -2.16 7.387 21.359 1 97.31 260 GLY B CA 1
ATOM 4363 C C . GLY B 1 260 ? -2.623 8.633 20.625 1 97.31 260 GLY B C 1
ATOM 4364 O O . GLY B 1 260 ? -1.971 9.078 19.688 1 97.31 260 GLY B O 1
ATOM 4365 N N . TYR B 1 261 ? -3.883 9.109 21.016 1 97.69 261 TYR B N 1
ATOM 4366 C CA . TYR B 1 261 ? -4.422 10.25 20.281 1 97.69 261 TYR B CA 1
ATOM 4367 C C . TYR B 1 261 ? -5.152 11.203 21.219 1 97.69 261 TYR B C 1
ATOM 4369 O O . TYR B 1 261 ? -5.488 10.836 22.344 1 97.69 261 TYR B O 1
ATOM 4377 N N . GLN B 1 262 ? -5.227 12.406 20.75 1 97.31 262 GLN B N 1
ATOM 4378 C CA . GLN B 1 262 ? -6.094 13.43 21.312 1 97.31 262 GLN B CA 1
ATOM 4379 C C . GLN B 1 262 ? -6.871 14.164 20.234 1 97.31 262 GLN B C 1
ATOM 4381 O O . GLN B 1 262 ? -6.281 14.695 19.281 1 97.31 262 GLN B O 1
ATOM 4386 N N . SER B 1 263 ? -8.141 14.133 20.328 1 96.31 263 SER B N 1
ATOM 4387 C CA . SER B 1 263 ? -9.039 14.812 19.391 1 96.31 263 SER B CA 1
ATOM 4388 C C . SER B 1 263 ? -10 15.742 20.125 1 96.31 263 SER B C 1
ATOM 4390 O O . SER B 1 263 ? -11.07 15.32 20.562 1 96.31 263 SER B O 1
ATOM 4392 N N . ASN B 1 264 ? -9.688 17.016 20.172 1 93.06 264 ASN B N 1
ATOM 4393 C CA . ASN B 1 264 ? -10.477 18.016 20.891 1 93.06 264 ASN B CA 1
ATOM 4394 C C . ASN B 1 264 ? -11.758 18.375 20.125 1 93.06 264 ASN B C 1
ATOM 4396 O O . ASN B 1 264 ? -12.734 18.812 20.734 1 93.06 264 ASN B O 1
ATOM 4400 N N . ARG B 1 265 ? -11.805 18.094 18.875 1 90.5 265 ARG B N 1
ATOM 4401 C CA . ARG B 1 265 ? -12.938 18.516 18.062 1 90.5 265 ARG B CA 1
ATOM 4402 C C . ARG B 1 265 ? -13.609 17.312 17.406 1 90.5 265 ARG B C 1
ATOM 4404 O O . ARG B 1 265 ? -14.023 17.375 16.25 1 90.5 265 ARG B O 1
ATOM 4411 N N . ASN B 1 266 ? -13.625 16.25 18.156 1 93.06 266 ASN B N 1
ATOM 4412 C CA . ASN B 1 266 ? -14.203 15.039 17.578 1 93.06 266 ASN B CA 1
ATOM 4413 C C . ASN B 1 266 ? -15.664 15.242 17.203 1 93.06 266 ASN B C 1
ATOM 4415 O O . ASN B 1 266 ? -16.516 15.445 18.078 1 93.06 266 ASN B O 1
ATOM 4419 N N . CYS B 1 267 ? -15.961 15.273 15.969 1 96.06 267 CYS B N 1
ATOM 4420 C CA . CYS B 1 267 ? -17.281 15.422 15.383 1 96.06 267 CYS B CA 1
ATOM 4421 C C . CYS B 1 267 ? -17.891 16.766 15.742 1 96.06 267 CYS B C 1
ATOM 4423 O O . CYS B 1 267 ? -19.094 16.859 16.016 1 96.06 267 CYS B O 1
ATOM 4425 N N . ALA B 1 268 ? -17.094 17.766 15.719 1 94.31 268 ALA B N 1
ATOM 4426 C CA . ALA B 1 268 ? -17.5 19.109 16.141 1 94.31 268 ALA B CA 1
ATOM 4427 C C . ALA B 1 268 ? -18.516 19.703 15.172 1 94.31 268 ALA B C 1
ATOM 4429 O O . ALA B 1 268 ? -19.344 20.531 15.555 1 94.31 268 ALA B O 1
ATOM 4430 N N . LEU B 1 269 ? -18.484 19.297 13.938 1 94.25 269 LEU B N 1
ATOM 4431 C CA . LEU B 1 269 ? -19.359 19.875 12.93 1 94.25 269 LEU B CA 1
ATOM 4432 C C . LEU B 1 269 ? -20.75 19.25 12.984 1 94.25 269 LEU B C 1
ATOM 4434 O O . LEU B 1 269 ? -21.703 19.797 12.422 1 94.25 269 LEU B O 1
ATOM 4438 N N . ILE B 1 270 ? -20.828 18.078 13.555 1 92.88 270 ILE B N 1
ATOM 4439 C CA . ILE B 1 270 ? -22.078 17.328 13.617 1 92.88 270 ILE B CA 1
ATOM 4440 C C . ILE B 1 270 ? -22.75 17.562 14.977 1 92.88 270 ILE B C 1
ATOM 4442 O O . ILE B 1 270 ? -23.969 17.719 15.047 1 92.88 270 ILE B O 1
ATOM 4446 N N . ASN B 1 271 ? -21.906 17.469 16.047 1 83.5 271 ASN B N 1
ATOM 4447 C CA . ASN B 1 271 ? -22.438 17.562 17.406 1 83.5 271 ASN B CA 1
ATOM 4448 C C . ASN B 1 271 ? -22.812 19 17.766 1 83.5 271 ASN B C 1
ATOM 4450 O O . ASN B 1 271 ? -22.047 19.922 17.484 1 83.5 271 ASN B O 1
ATOM 4454 N N . LYS B 1 272 ? -24.094 19.281 17.641 1 65.19 272 LYS B N 1
ATOM 4455 C CA . LYS B 1 272 ? -24.688 20.562 18.047 1 65.19 272 LYS B CA 1
ATOM 4456 C C . LYS B 1 272 ? -24.25 20.938 19.453 1 65.19 272 LYS B C 1
ATOM 4458 O O . LYS B 1 272 ? -24.203 20.094 20.344 1 65.19 272 LYS B O 1
ATOM 4463 N N . GLU B 1 273 ? -23.219 21.641 19.625 1 54.31 273 GLU B N 1
ATOM 4464 C CA . GLU B 1 273 ? -22.984 22.172 20.969 1 54.31 273 GLU B CA 1
ATOM 4465 C C . GLU B 1 273 ? -24.297 22.422 21.703 1 54.31 273 GLU B C 1
ATOM 4467 O O . GLU B 1 273 ? -25.234 23 21.141 1 54.31 273 GLU B O 1
ATOM 4472 N N . ALA B 1 274 ? -24.734 21.688 22.703 1 42.91 274 ALA B N 1
ATOM 4473 C CA . ALA B 1 274 ? -25.734 22.078 23.688 1 42.91 274 ALA B CA 1
ATOM 4474 C C . ALA B 1 274 ? -25.547 23.516 24.125 1 42.91 274 ALA B C 1
ATOM 4476 O O . ALA B 1 274 ? -24.453 23.906 24.562 1 42.91 274 ALA B O 1
ATOM 4477 N N . LEU B 1 275 ? -26.031 24.484 23.453 1 39.97 275 LEU B N 1
ATOM 4478 C CA . LEU B 1 275 ? -26.203 25.766 24.109 1 39.97 275 LEU B CA 1
ATOM 4479 C C . LEU B 1 275 ? -26.406 25.594 25.609 1 39.97 275 LEU B C 1
ATOM 4481 O O . LEU B 1 275 ? -27.344 24.922 26.031 1 39.97 275 LEU B O 1
ATOM 4485 N N . GLN B 1 276 ? -25.344 25.359 26.359 1 35.41 276 GLN B N 1
ATOM 4486 C CA . GLN B 1 276 ? -25.562 25.609 27.781 1 35.41 276 GLN B CA 1
ATOM 4487 C C . GLN B 1 276 ? -26.391 26.875 28 1 35.41 276 GLN B C 1
ATOM 4489 O O . GLN B 1 276 ? -25.906 27.984 27.812 1 35.41 276 GLN B O 1
ATOM 4494 N N . VAL B 1 277 ? -27.609 26.938 27.562 1 35.28 277 VAL B N 1
ATOM 4495 C CA . VAL B 1 277 ? -28.547 27.906 28.125 1 35.28 277 VAL B CA 1
ATOM 4496 C C . VAL B 1 277 ? -28.469 27.859 29.656 1 35.28 277 VAL B C 1
ATOM 4498 O O . VAL B 1 277 ? -28.797 26.844 30.266 1 35.28 277 VAL B O 1
ATOM 4501 N N . SER B 1 278 ? -27.375 28.453 30.172 1 30.91 278 SER B N 1
ATOM 4502 C CA . SER B 1 278 ? -27.547 28.875 31.562 1 30.91 278 SER B CA 1
ATOM 4503 C C . SER B 1 278 ? -28.938 29.438 31.812 1 30.91 278 SER B C 1
ATOM 4505 O O . SER B 1 278 ? -29.359 30.375 31.141 1 30.91 278 SER B O 1
ATOM 4507 N N . CYS B 1 279 ? -29.891 28.656 32.156 1 29.67 279 CYS B N 1
ATOM 4508 C CA . CYS B 1 279 ? -31.094 29.141 32.844 1 29.67 279 CYS B CA 1
ATOM 4509 C C . CYS B 1 279 ? -30.719 30.125 33.938 1 29.67 279 CYS B C 1
ATOM 4511 O O . CYS B 1 279 ? -30.062 29.766 34.906 1 29.67 279 CYS B O 1
ATOM 4513 N N . SER B 1 280 ? -30.438 31.391 33.5 1 24.92 280 SER B N 1
ATOM 4514 C CA . SER B 1 280 ? -30.828 32.344 34.531 1 24.92 280 SER B CA 1
ATOM 4515 C C . SER B 1 280 ? -32.344 32.312 34.781 1 24.92 280 SER B C 1
ATOM 4517 O O . SER B 1 280 ? -33.125 32.062 33.844 1 24.92 280 SER B O 1
#

Radius of gyration: 30.66 Å; Cα contacts (8 Å, |Δi|>4): 990; chains: 2; bounding box: 63×112×90 Å

Sequence (560 aa):
MRMKMMMAVMVLWVVLLPYGVSGANLMSHAGRKPVATPPPPPTPPLDMAPNSVDDMYQTCTEQMEEEAATYLQNEKNNDESFRKSWKEAEKYEGFKLSKEQVMALYVYTSSKNKIYIPFNEATRTERFKYKTAFNYHALHFYLTTAVQNLRALQNQCYKVRRRTKTYYSDQDVLNKEVRFGSFASSSILSPGPVGHKAFGKKACFEIETCMGADISWFSTFNQREVLIPPYEVFKVTNITKRSEQPDLWCNVVYKLESLGYQSNRNCALINKEALQVSCSMRMKMMMAVMVLWVVLLPYGVSGANLMSHAGRKPVATPPPPPTPPLDMAPNSVDDMYQTCTEQMEEEAATYLQNEKNNDESFRKSWKEAEKYEGFKLSKEQVMALYVYTSSKNKIYIPFNEATRTERFKYKTAFNYHALHFYLTTAVQNLRALQNQCYKVRRRTKTYYSDQDVLNKEVRFGSFASSSILSPGPVGHKAFGKKACFEIETCMGADISWFSTFNQREVLIPPYEVFKVTNITKRSEQPDLWCNVVYKLESLGYQSNRNCALINKEALQVSCS

InterPro domains:
  IPR000768 NAD:arginine ADP-ribosyltransferase, ART [PF01129] (46-245)
  IPR000768 NAD:arginine ADP-ribosyltransferase, ART [PR00970] (47-68)
  IPR000768 NAD:arginine ADP-ribosyltransferase, ART [PR00970] (75-93)
  IPR000768 NAD:arginine ADP-ribosyltransferase, ART [PR00970] (134-150)
  IPR000768 NAD:arginine ADP-ribosyltransferase, ART [PR00970] (178-193)
  IPR000768 NAD:arginine ADP-ribosyltransferase, ART [PR00970] (223-238)
  IPR050999 Arg-specific ADP-ribosyltransferase [PTHR10339] (6-274)

Organism: NCBI:txid481459

Foldseek 3Di:
DCPPPPPDPPPPPPPPPPPPPPPPDPPDPPPPDPPPPPPDPDDDDPDPPPPDPDDPCVPNVPVVVVVVVVVLVVVLVVDVVSVVVVVVCVVDDDADQDPLLLVLLQVCQPPPVNVVVVLQVCLQPPPVCLQPDRDCPSSLVSPLVSFQRQLVVVVDKAWWKAAAADDDPDPPQAQHKDFPSAKGKTAGDDVDDHPDCVHHAAEMETETGSSWGFPVVSHPDPGGITIHGRFWMWTFHDKDACVRPVPDSHRIYTYIYTDGGDDPCVCVNPDDPPPPPPPD/DCCPPPPDPPPPPPPPPPPPPPPDDPPDPPPPPPPPPPDDPDDDDPDPPPPDPDDPCVPNVPVVVVVVVVVLVVVLVVDVVSVVVVVVCVVDDDADQDPLLLVLLQVCQPPPVNVVVVLQVCLQPPPVCLQPDRDCPSSLVSPLVSFQRQLVVVVDKAWWKAAAADDDPDPPQAQHKDFPSAKGKTAGDDVDDHPDCVRHAAEMETETGSSWGFPVVSHPDPGGITIHGRFWMWTFHDKDACVRPVPDSHRIYTYIYTDGGDDPCVCVNPDDPPPPPPPD